Protein 1JUB (pdb70)

Nearest PDB structures (foldseek):
  1jub-assembly1_A  TM=1.003E+00  e=2.695E-69  Lactococcus lactis
  1jqx-assembly1_B  TM=1.003E+00  e=5.027E-67  Lactococcus lactis
  1jrc-assembly1_B  TM=1.003E+00  e=1.424E-65  Lactococcus lactis
  1jqv-assembly1_B  TM=9.893E-01  e=6.460E-66  Lactococcus lactis
  2bsl-assembly1_A  TM=1.003E+00  e=3.795E-64  Lactococcus lactis

Structure (mmCIF, N/CA/C/O backbone):
data_1JUB
#
_entry.id   1JUB
#
_cell.length_a   52.880
_cell.length_b   108.250
_cell.length_c   65.730
_cell.angle_alpha   90.00
_cell.angle_beta   103.74
_cell.angle_gamma   90.00
#
_symmetry.space_group_name_H-M   'P 1 21 1'
#
loop_
_entity.id
_entity.type
_entity.pdbx_description
1 polymer 'dihydroorotate dehydrogenase A'
2 non-polymer 'MAGNESIUM ION'
3 non-polymer 'FLAVIN MONONUCLEOTIDE'
4 non-polymer GLYCEROL
5 water water
#
loop_
_atom_site.group_PDB
_atom_site.id
_atom_site.type_symbol
_atom_site.label_atom_id
_atom_site.label_alt_id
_atom_site.label_comp_id
_atom_site.label_asym_id
_atom_site.label_entity_id
_atom_site.label_seq_id
_atom_site.pdbx_PDB_ins_code
_atom_site.Cartn_x
_atom_site.Cartn_y
_atom_site.Cartn_z
_atom_site.occupancy
_atom_site.B_iso_or_equiv
_atom_site.auth_seq_id
_atom_site.auth_comp_id
_atom_site.auth_asym_id
_atom_site.auth_atom_id
_atom_site.pdbx_PDB_model_num
ATOM 1 N N A MET A 1 1 ? -15.612 52.691 37.556 0.50 17.99 1 MET A N 1
ATOM 2 N N B MET A 1 1 ? -15.560 52.643 37.594 0.50 14.32 1 MET A N 1
ATOM 3 C CA A MET A 1 1 ? -15.304 51.237 37.665 0.50 17.46 1 MET A CA 1
ATOM 4 C CA B MET A 1 1 ? -15.326 51.172 37.650 0.50 13.87 1 MET A CA 1
ATOM 5 C C A MET A 1 1 ? -13.923 50.858 37.153 0.50 16.18 1 MET A C 1
ATOM 6 C C B MET A 1 1 ? -13.966 50.768 37.092 0.50 13.73 1 MET A C 1
ATOM 7 O O A MET A 1 1 ? -13.216 50.076 37.784 0.50 15.98 1 MET A O 1
ATOM 8 O O B MET A 1 1 ? -13.306 49.887 37.641 0.50 13.49 1 MET A O 1
ATOM 17 N N . LEU A 1 2 ? -13.552 51.409 36.004 1.00 14.44 2 LEU A N 1
ATOM 18 C CA . LEU A 1 2 ? -12.277 51.083 35.375 1.00 13.56 2 LEU A CA 1
ATOM 19 C C . LEU A 1 2 ? -11.079 51.949 35.734 1.00 13.18 2 LEU A C 1
ATOM 20 O O . LEU A 1 2 ? -10.007 51.796 35.141 1.00 12.90 2 LEU A O 1
ATOM 25 N N . ASN A 1 3 ? -11.247 52.847 36.701 1.00 12.99 3 ASN A N 1
ATOM 26 C CA . ASN A 1 3 ? -10.148 53.707 37.125 1.00 12.98 3 ASN A CA 1
ATOM 27 C C . ASN A 1 3 ? -8.902 52.858 37.368 1.00 12.68 3 ASN A C 1
ATOM 28 O O . ASN A 1 3 ? -8.953 51.835 38.054 1.00 12.62 3 ASN A O 1
ATOM 33 N N . THR A 1 4 ? -7.783 53.290 36.795 1.00 12.90 4 THR A N 1
ATOM 34 C CA . THR A 1 4 ? -6.535 52.548 36.892 1.00 13.30 4 THR A CA 1
ATOM 35 C C . THR A 1 4 ? -5.341 53.409 37.291 1.00 13.34 4 THR A C 1
ATOM 36 O O . THR A 1 4 ? -5.230 54.558 36.872 1.00 13.37 4 THR A O 1
ATOM 40 N N . THR A 1 5 ? -4.459 52.842 38.108 1.00 13.60 5 THR A N 1
ATOM 41 C CA . THR A 1 5 ? -3.240 53.527 38.518 1.00 13.99 5 THR A CA 1
ATOM 42 C C . THR A 1 5 ? -2.104 52.758 37.852 1.00 13.66 5 THR A C 1
ATOM 43 O O . THR A 1 5 ? -1.987 51.542 38.006 1.00 13.47 5 THR A O 1
ATOM 47 N N . PHE A 1 6 ? -1.279 53.473 37.099 1.00 13.18 6 PHE A N 1
ATOM 48 C CA . PHE A 1 6 ? -0.176 52.859 36.374 1.00 13.36 6 PHE A CA 1
ATOM 49 C C . PHE A 1 6 ? 0.964 53.864 36.267 1.00 13.70 6 PHE A C 1
ATOM 50 O O . PHE A 1 6 ? 0.740 55.033 35.958 1.00 13.53 6 PHE A O 1
ATOM 58 N N . ALA A 1 7 ? 2.185 53.402 36.517 1.00 14.61 7 ALA A N 1
ATOM 59 C CA . ALA A 1 7 ? 3.356 54.270 36.456 1.00 16.10 7 ALA A CA 1
ATOM 60 C C . ALA A 1 7 ? 3.158 55.489 37.352 1.00 17.33 7 ALA A C 1
ATOM 61 O O . ALA A 1 7 ? 3.559 56.598 37.004 1.00 18.03 7 ALA A O 1
ATOM 63 N N . ASN A 1 8 ? 2.530 55.271 38.504 1.00 18.27 8 ASN A N 1
ATOM 64 C CA . ASN A 1 8 ? 2.268 56.336 39.470 1.00 19.17 8 ASN A CA 1
ATOM 65 C C . ASN A 1 8 ? 1.337 57.412 38.925 1.00 19.25 8 ASN A C 1
ATOM 66 O O . ASN A 1 8 ? 1.288 58.525 39.453 1.00 19.98 8 ASN A O 1
ATOM 71 N N . ALA A 1 9 ? 0.598 57.081 37.870 1.00 18.56 9 ALA A N 1
ATOM 72 C CA . ALA A 1 9 ? -0.333 58.024 37.264 1.00 17.96 9 ALA A CA 1
ATOM 73 C C . ALA A 1 9 ? -1.752 57.467 37.284 1.00 17.56 9 ALA A C 1
ATOM 74 O O . ALA A 1 9 ? -1.954 56.256 37.390 1.00 17.91 9 ALA A O 1
ATOM 76 N N . LYS A 1 10 ? -2.732 58.359 37.183 1.00 17.10 10 LYS A N 1
ATOM 77 C CA . LYS A 1 10 ? -4.135 57.964 37.192 1.00 16.86 10 LYS A CA 1
ATOM 78 C C . LYS A 1 10 ? -4.741 58.018 35.795 1.00 15.96 10 LYS A C 1
ATOM 79 O O . LYS A 1 10 ? -4.560 58.991 35.061 1.00 16.46 10 LYS A O 1
ATOM 85 N N . PHE A 1 11 ? -5.461 56.959 35.438 1.00 14.54 11 PHE A N 1
ATOM 86 C CA . PHE A 1 11 ? -6.120 56.864 34.140 1.00 13.73 11 PHE A CA 1
ATOM 87 C C . PHE A 1 11 ? -7.585 56.506 34.372 1.00 13.04 11 PHE A C 1
ATOM 88 O O . PHE A 1 11 ? -7.909 55.770 35.302 1.00 12.99 11 PHE A O 1
ATOM 96 N N . ALA A 1 12 ? -8.465 57.032 33.528 1.00 13.03 12 ALA A N 1
ATOM 97 C CA . ALA A 1 12 ? -9.900 56.776 33.648 1.00 12.80 12 ALA A CA 1
ATOM 98 C C . ALA A 1 12 ? -10.253 55.311 33.405 1.00 12.71 12 ALA A C 1
ATOM 99 O O . ALA A 1 12 ? -11.203 54.784 33.981 1.00 12.95 12 ALA A O 1
ATOM 101 N N . ASN A 1 13 ? -9.490 54.667 32.531 1.00 11.83 13 ASN A N 1
ATOM 102 C CA . ASN A 1 13 ? -9.688 53.263 32.212 1.00 11.35 13 ASN A CA 1
ATOM 103 C C . ASN A 1 13 ? -8.350 52.759 31.677 1.00 11.00 13 ASN A C 1
ATOM 104 O O . ASN A 1 13 ? -7.472 53.553 31.350 1.00 11.10 13 ASN A O 1
ATOM 109 N N . PRO A 1 14 ? -8.170 51.434 31.585 1.00 10.68 14 PRO A N 1
ATOM 110 C CA . PRO A 1 14 ? -6.908 50.859 31.103 1.00 10.39 14 PRO A CA 1
ATOM 111 C C . PRO A 1 14 ? -6.652 50.803 29.605 1.00 10.04 14 PRO A C 1
ATOM 112 O O . PRO A 1 14 ? -5.538 50.478 29.184 1.00 9.73 14 PRO A O 1
ATOM 116 N N . PHE A 1 15 ? -7.659 51.131 28.805 1.00 9.78 15 PHE A N 1
ATOM 117 C CA . PHE A 1 15 ? -7.540 51.030 27.353 1.00 9.95 15 PHE A CA 1
ATOM 118 C C . PHE A 1 15 ? -6.733 52.094 26.632 1.00 9.90 15 PHE A C 1
ATOM 119 O O . PHE A 1 15 ? -6.846 53.289 26.915 1.00 10.38 15 PHE A O 1
ATOM 127 N N . MET A 1 16 ? -5.929 51.630 25.683 1.00 10.11 16 MET A N 1
ATOM 128 C CA . MET A 1 16 ? -5.086 52.489 24.863 1.00 10.10 16 MET A CA 1
ATOM 129 C C . MET A 1 16 ? -4.997 51.878 23.481 1.00 9.72 16 MET A C 1
ATOM 130 O O . MET A 1 16 ? -5.404 50.737 23.264 1.00 9.84 16 MET A O 1
ATOM 135 N N . ASN A 1 17 ? -4.450 52.638 22.544 1.00 9.93 17 ASN A N 1
ATOM 136 C CA . ASN A 1 17 ? -4.214 52.101 21.219 1.00 9.37 17 ASN A CA 1
ATOM 137 C C . ASN A 1 17 ? -2.875 51.381 21.376 1.00 9.56 17 ASN A C 1
ATOM 138 O O . ASN A 1 17 ? -2.118 51.641 22.320 1.00 9.70 17 ASN A O 1
ATOM 143 N N . ALA A 1 18 ? -2.593 50.464 20.465 1.00 9.54 18 ALA A N 1
ATOM 144 C CA . ALA A 1 18 ? -1.313 49.779 20.464 1.00 9.49 18 ALA A CA 1
ATOM 145 C C . ALA A 1 18 ? -0.466 50.648 19.535 1.00 9.59 18 ALA A C 1
ATOM 146 O O . ALA A 1 18 ? -0.978 51.177 18.542 1.00 9.65 18 ALA A O 1
ATOM 148 N N . SER A 1 19 ? 0.817 50.817 19.836 1.00 9.58 19 SER A N 1
ATOM 149 C CA . SER A 1 19 ? 1.649 51.635 18.967 1.00 10.30 19 SER A CA 1
ATOM 150 C C . SER A 1 19 ? 1.580 51.061 17.556 1.00 10.51 19 SER A C 1
ATOM 151 O O . SER A 1 19 ? 1.510 49.844 17.372 1.00 10.32 19 SER A O 1
ATOM 154 N N . GLY A 1 20 ? 1.581 51.947 16.566 1.00 10.57 20 GLY A N 1
ATOM 155 C CA . GLY A 1 20 ? 1.505 51.521 15.183 1.00 10.87 20 GLY A CA 1
ATOM 156 C C . GLY A 1 20 ? 0.107 51.673 14.616 1.00 10.90 20 GLY A C 1
ATOM 157 O O . GLY A 1 20 ? -0.065 51.780 13.402 1.00 11.64 20 GLY A O 1
ATOM 158 N N . VAL A 1 21 ? -0.893 51.702 15.489 1.00 10.40 21 VAL A N 1
ATOM 159 C CA . VAL A 1 21 ? -2.275 51.820 15.043 1.00 10.52 21 VAL A CA 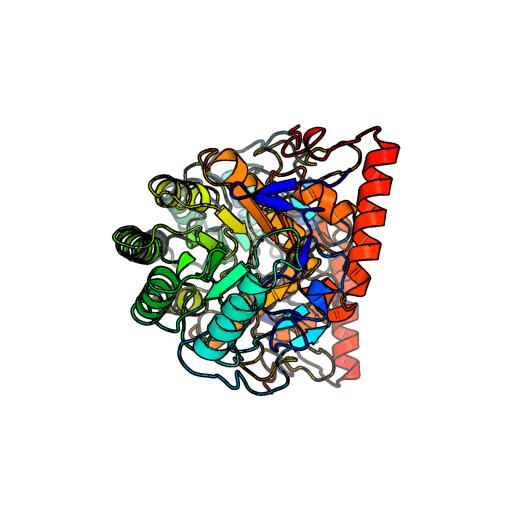1
ATOM 160 C C . VAL A 1 21 ? -2.935 53.135 15.466 1.00 10.51 21 VAL A C 1
ATOM 161 O O . VAL A 1 21 ? -2.966 53.482 16.651 1.00 10.69 21 VAL A O 1
ATOM 165 N N . HIS A 1 22 ? -3.443 53.865 14.472 1.00 11.00 22 HIS A N 1
ATOM 166 C CA . HIS A 1 22 ? -4.134 55.138 14.670 1.00 11.28 22 HIS A CA 1
ATOM 167 C C . HIS A 1 22 ? -3.329 56.158 15.469 1.00 11.11 22 HIS A C 1
ATOM 168 O O . HIS A 1 22 ? -3.880 56.857 16.320 1.00 11.13 22 HIS A O 1
ATOM 175 N N . CYS A 1 23 ? -2.040 56.268 15.177 1.00 11.06 23 CYS A N 1
ATOM 176 C CA . CYS A 1 23 ? -1.192 57.188 15.927 1.00 11.23 23 CYS A CA 1
ATOM 177 C C . CYS A 1 23 ? -0.022 57.732 15.118 1.00 11.81 23 CYS A C 1
ATOM 178 O O . CYS A 1 23 ? 1.006 58.115 15.679 1.00 11.73 23 CYS A O 1
ATOM 181 N N . MET A 1 24 ? -0.190 57.777 13.803 1.00 12.40 24 MET A N 1
ATOM 182 C CA . MET A 1 24 ? 0.849 58.249 12.901 1.00 13.09 24 MET A CA 1
ATOM 183 C C . MET A 1 24 ? 1.001 59.766 12.870 1.00 12.92 24 MET A C 1
ATOM 184 O O . MET A 1 24 ? 2.113 60.295 12.921 1.00 12.71 24 MET A O 1
ATOM 189 N N . THR A 1 25 ? -0.126 60.455 12.779 1.00 12.97 25 THR A N 1
ATOM 190 C CA . THR A 1 25 ? -0.135 61.908 12.691 1.00 13.61 25 THR A CA 1
ATOM 191 C C . THR A 1 25 ? -0.752 62.573 13.905 1.00 13.94 25 THR A C 1
ATOM 192 O O . THR A 1 25 ? -1.391 61.926 14.734 1.00 13.60 25 THR A O 1
ATOM 196 N N . ILE A 1 26 ? -0.564 63.885 13.990 1.00 14.22 26 ILE A N 1
ATOM 197 C CA . ILE A 1 26 ? -1.125 64.661 15.077 1.00 14.74 26 ILE A CA 1
ATOM 198 C C . ILE A 1 26 ? -2.643 64.492 15.044 1.00 14.86 26 ILE A C 1
ATOM 199 O O . ILE A 1 26 ? -3.288 64.406 16.082 1.00 15.13 26 ILE A O 1
ATOM 204 N N A GLU A 1 27 ? -3.203 64.427 13.841 0.20 14.99 27 GLU A N 1
ATOM 205 N N B GLU A 1 27 ? -3.211 64.437 13.838 0.80 15.63 27 GLU A N 1
ATOM 206 C CA A GLU A 1 27 ? -4.643 64.249 13.686 0.20 15.01 27 GLU A CA 1
ATOM 207 C CA B GLU A 1 27 ? -4.654 64.275 13.688 0.80 16.24 27 GLU A CA 1
ATOM 208 C C A GLU A 1 27 ? -5.091 62.944 14.322 0.20 14.91 27 GLU A C 1
ATOM 209 C C B GLU A 1 27 ? -5.116 62.939 14.273 0.80 15.54 27 GLU A C 1
ATOM 210 O O A GLU A 1 27 ? -6.114 62.891 15.009 0.20 14.93 27 GLU A O 1
ATOM 211 O O B GLU A 1 27 ? -6.168 62.868 14.906 0.80 15.42 27 GLU A O 1
ATOM 222 N N . ASP A 1 28 ? -4.333 61.887 14.054 1.00 14.89 28 ASP A N 1
ATOM 223 C CA . ASP A 1 28 ? -4.652 60.570 14.588 1.00 14.68 28 ASP A CA 1
ATOM 224 C C . ASP A 1 28 ? -4.634 60.643 16.105 1.00 14.12 28 ASP A C 1
ATOM 225 O O . ASP A 1 28 ? -5.555 60.175 16.775 1.00 13.47 28 ASP A O 1
ATOM 230 N N . LEU A 1 29 ? -3.564 61.224 16.637 1.00 13.91 29 LEU A N 1
ATOM 231 C CA . LEU A 1 29 ? -3.401 61.346 18.079 1.00 13.66 29 LEU A CA 1
ATOM 232 C C . LEU A 1 29 ? -4.518 62.161 18.712 1.00 13.74 29 LEU A C 1
ATOM 233 O O . LEU A 1 29 ? -5.008 61.827 19.791 1.00 13.57 29 LEU A O 1
ATOM 238 N N . GLU A 1 30 ? -4.935 63.228 18.039 1.00 13.99 30 GLU A N 1
ATOM 239 C CA . GLU A 1 30 ? -6.013 64.055 18.562 1.00 14.71 30 GLU A CA 1
ATOM 240 C C . GLU A 1 30 ? -7.320 63.275 18.588 1.00 14.40 30 GLU A C 1
ATOM 241 O O . GLU A 1 30 ? -8.156 63.477 19.466 1.00 14.70 30 GLU A O 1
ATOM 247 N N . GLU A 1 31 ? -7.494 62.371 17.629 1.00 14.44 31 GLU A N 1
ATOM 248 C CA . GLU A 1 31 ? -8.704 61.563 17.589 1.00 14.51 31 GLU A CA 1
ATOM 249 C C . GLU A 1 31 ? -8.685 60.579 18.754 1.00 13.93 31 GLU A C 1
ATOM 250 O O . GLU A 1 31 ? -9.723 60.280 19.334 1.00 14.51 31 GLU A O 1
ATOM 256 N N . LEU A 1 32 ? -7.501 60.082 19.106 1.00 13.22 32 LEU A N 1
ATOM 257 C CA . LEU A 1 32 ? -7.400 59.161 20.230 1.00 13.00 32 LEU A CA 1
ATOM 258 C C . LEU A 1 32 ? -7.662 59.935 21.518 1.00 12.97 32 LEU A C 1
ATOM 259 O O . LEU A 1 32 ? -8.293 59.424 22.441 1.00 12.28 32 LEU A O 1
ATOM 264 N N . LYS A 1 33 ? -7.187 61.176 21.576 1.00 13.58 33 LYS A N 1
ATOM 265 C CA . LYS A 1 33 ? -7.399 62.001 22.761 1.00 14.17 33 LYS A CA 1
ATOM 266 C C . LYS A 1 33 ? -8.889 62.269 22.944 1.00 14.09 33 LYS A C 1
ATOM 267 O O . LYS A 1 33 ? -9.398 62.269 24.064 1.00 14.52 33 LYS A O 1
ATOM 273 N N . ALA A 1 34 ? -9.587 62.493 21.834 1.00 14.23 34 ALA A N 1
ATOM 274 C CA . ALA A 1 34 ? -11.020 62.764 21.880 1.00 14.46 34 ALA A CA 1
ATOM 275 C C . ALA A 1 34 ? -11.854 61.522 22.182 1.00 14.70 34 ALA A C 1
ATOM 276 O O . ALA A 1 34 ? -12.995 61.634 22.629 1.00 15.53 34 ALA A O 1
ATOM 278 N N . SER A 1 35 ? -11.286 60.342 21.943 1.00 14.28 35 SER A N 1
ATOM 279 C CA . SER A 1 35 ? -11.993 59.085 22.188 1.00 13.87 35 SER A CA 1
ATOM 280 C C . SER A 1 35 ? -12.054 58.753 23.675 1.00 13.67 35 SER A C 1
ATOM 281 O O . SER A 1 35 ? -11.541 59.497 24.510 1.00 13.46 35 SER A O 1
ATOM 284 N N . GLN A 1 36 ? -12.676 57.622 23.996 1.00 13.69 36 GLN A N 1
ATOM 285 C CA . GLN A 1 36 ? -12.810 57.183 25.379 1.00 14.01 36 GLN A CA 1
ATOM 286 C C . GLN A 1 36 ? -11.575 56.449 25.895 1.00 13.54 36 GLN A C 1
ATOM 287 O O . GLN A 1 36 ? -11.553 55.999 27.035 1.00 13.84 36 GLN A O 1
ATOM 293 N N . ALA A 1 37 ? -10.556 56.320 25.055 1.00 12.94 37 ALA A N 1
ATOM 294 C CA . ALA A 1 37 ? -9.330 55.643 25.471 1.00 12.40 37 ALA A CA 1
ATOM 295 C C . ALA A 1 37 ? -8.789 56.272 26.754 1.00 12.14 37 ALA A C 1
ATOM 296 O O . ALA A 1 37 ? -8.766 57.494 26.893 1.00 12.06 37 ALA A O 1
ATOM 298 N N . GLY A 1 38 ? -8.361 55.431 27.691 1.00 11.60 38 GLY A N 1
ATOM 299 C CA . GLY A 1 38 ? -7.811 55.929 28.940 1.00 11.39 38 GLY A CA 1
ATOM 300 C C . GLY A 1 38 ? -6.474 56.616 28.727 1.00 11.59 38 GLY A C 1
ATOM 301 O O . GLY A 1 38 ? -6.098 57.518 29.475 1.00 11.51 38 GLY A O 1
ATOM 302 N N . ALA A 1 39 ? -5.747 56.180 27.704 1.00 11.28 39 ALA A N 1
ATOM 303 C CA . ALA A 1 39 ? -4.453 56.758 27.378 1.00 11.17 39 ALA A CA 1
ATOM 304 C C . ALA A 1 39 ? -4.113 56.387 25.945 1.00 11.10 39 ALA A C 1
ATOM 305 O O . ALA A 1 39 ? -4.787 55.558 25.332 1.00 11.16 39 ALA A O 1
ATOM 307 N N . TYR A 1 40 ? -3.077 57.007 25.398 1.00 10.93 40 TYR A N 1
ATOM 308 C CA . TYR A 1 40 ? -2.674 56.673 24.046 1.00 10.81 40 TYR A CA 1
ATOM 309 C C . TYR A 1 40 ? -1.170 56.773 23.889 1.00 10.87 40 TYR A C 1
ATOM 310 O O . TYR A 1 40 ? -0.480 57.397 24.698 1.00 10.75 40 TYR A O 1
ATOM 319 N N . ILE A 1 41 ? -0.671 56.143 22.835 1.00 10.58 41 ILE A N 1
ATOM 320 C CA . ILE A 1 41 ? 0.754 56.093 22.575 1.00 10.48 41 ILE A CA 1
ATOM 321 C C . ILE A 1 41 ? 1.054 56.466 21.126 1.00 11.11 41 ILE A C 1
ATOM 322 O O . ILE A 1 41 ? 0.278 56.167 20.216 1.00 10.60 41 ILE A O 1
ATOM 327 N N . THR A 1 42 ? 2.181 57.132 20.919 1.00 11.33 42 THR A N 1
ATOM 328 C CA . THR A 1 42 ? 2.575 57.547 19.580 1.00 12.03 42 THR A CA 1
ATOM 329 C C . THR A 1 42 ? 3.131 56.384 18.770 1.00 12.03 42 THR A C 1
ATOM 330 O O . THR A 1 42 ? 3.529 55.358 19.321 1.00 12.19 42 THR A O 1
ATOM 334 N N . LYS A 1 43 ? 3.144 56.552 17.452 1.00 12.17 43 LYS A N 1
ATOM 335 C CA . LYS A 1 43 ? 3.697 55.551 16.550 1.00 12.36 43 LYS A CA 1
ATOM 336 C C . LYS A 1 43 ? 5.191 55.459 16.854 1.00 12.22 43 LYS A C 1
ATOM 337 O O . LYS A 1 43 ? 5.835 56.480 17.084 1.00 12.64 43 LYS A O 1
ATOM 343 N N . SER A 1 44 ? 5.743 54.248 16.868 1.00 11.96 44 SER A N 1
ATOM 344 C CA . SER A 1 44 ? 7.172 54.084 17.129 1.00 12.21 44 SER A CA 1
ATOM 345 C C . SER A 1 44 ? 7.937 54.971 16.166 1.00 12.59 44 SER A C 1
ATOM 346 O O . SER A 1 44 ? 7.730 54.906 14.955 1.00 13.07 44 SER A O 1
ATOM 349 N N . SER A 1 45 ? 8.829 55.798 16.690 1.00 13.07 45 SER A N 1
ATOM 350 C CA . SER A 1 45 ? 9.570 56.671 15.805 1.00 13.85 45 SER A CA 1
ATOM 351 C C . SER A 1 45 ? 11.050 56.360 15.706 1.00 13.85 45 SER A C 1
ATOM 352 O O . SER A 1 45 ? 11.629 55.669 16.546 1.00 13.27 45 SER A O 1
ATOM 355 N N . THR A 1 46 ? 11.640 56.872 14.635 1.00 14.26 46 THR A N 1
ATOM 356 C CA . THR A 1 46 ? 13.054 56.724 14.355 1.00 15.12 46 THR A CA 1
ATOM 357 C C . THR A 1 46 ? 13.563 58.154 14.252 1.00 15.73 46 THR A C 1
ATOM 358 O O . THR A 1 46 ? 12.765 59.088 14.157 1.00 15.55 46 THR A O 1
ATOM 362 N N . LEU A 1 47 ? 14.877 58.340 14.288 1.00 16.75 47 LEU A N 1
ATOM 363 C CA . LEU A 1 47 ? 15.428 59.687 14.206 1.00 18.26 47 LEU A CA 1
ATOM 364 C C . LEU A 1 47 ? 14.959 60.418 12.959 1.00 18.93 47 LEU A C 1
ATOM 365 O O . LEU A 1 47 ? 14.612 61.595 13.014 1.00 20.10 47 LEU A O 1
ATOM 370 N N . GLU A 1 48 ? 14.950 59.720 11.834 1.00 20.12 48 GLU A N 1
ATOM 371 C CA . GLU A 1 48 ? 14.513 60.314 10.581 1.00 20.70 48 GLU A CA 1
ATOM 372 C C . GLU A 1 48 ? 13.130 59.819 10.198 1.00 20.50 48 GLU A C 1
ATOM 373 O O . GLU A 1 48 ? 12.714 58.736 10.603 1.00 20.76 48 GLU A O 1
ATOM 379 N N . LYS A 1 49 ? 12.423 60.619 9.409 1.00 19.67 49 LYS A N 1
ATOM 380 C CA . LYS A 1 49 ? 11.102 60.239 8.934 1.00 19.19 49 LYS A CA 1
ATOM 381 C C . LYS A 1 49 ? 11.302 59.028 8.026 1.00 18.39 49 LYS A C 1
ATOM 382 O O . LYS A 1 49 ? 12.324 58.920 7.346 1.00 18.49 49 LYS A O 1
ATOM 388 N N . ARG A 1 50 ? 10.334 58.119 8.024 1.00 17.39 50 ARG A N 1
ATOM 389 C CA . ARG A 1 50 ? 10.407 56.919 7.195 1.00 17.12 50 ARG A CA 1
ATOM 390 C C . ARG A 1 50 ? 9.117 56.716 6.423 1.00 16.66 50 ARG A C 1
ATOM 391 O O . ARG A 1 50 ? 8.027 56.882 6.965 1.00 16.31 50 ARG A O 1
ATOM 399 N N . GLU A 1 51 ? 9.248 56.341 5.154 1.00 16.91 51 GLU A N 1
ATOM 400 C CA . GLU A 1 51 ? 8.085 56.090 4.314 1.00 17.01 51 GLU A CA 1
ATOM 401 C C . GLU A 1 51 ? 7.542 54.687 4.592 1.00 16.78 51 GLU A C 1
ATOM 402 O O . GLU A 1 51 ? 6.360 54.420 4.396 1.00 16.94 51 GLU A O 1
ATOM 408 N N . GLY A 1 52 ? 8.413 53.800 5.060 1.00 16.60 52 GLY A N 1
ATOM 409 C CA . GLY A 1 52 ? 7.984 52.442 5.349 1.00 16.58 52 GLY A CA 1
ATOM 410 C C . GLY A 1 52 ? 8.141 51.536 4.144 1.00 16.86 52 GLY A C 1
ATOM 411 O O . GLY A 1 52 ? 8.757 51.917 3.146 1.00 16.99 52 GLY A O 1
ATOM 412 N N . ASN A 1 53 ? 7.580 50.335 4.234 1.00 16.75 53 ASN A N 1
ATOM 413 C CA . ASN A 1 53 ? 7.675 49.367 3.149 1.00 17.25 53 ASN A CA 1
ATOM 414 C C . ASN A 1 53 ? 6.655 49.602 2.038 1.00 17.15 53 ASN A C 1
ATOM 415 O O . ASN A 1 53 ? 5.695 50.354 2.202 1.00 16.91 53 ASN A O 1
ATOM 420 N N . PRO A 1 54 ? 6.863 48.958 0.880 1.00 17.71 54 PRO A N 1
ATOM 421 C CA . PRO A 1 54 ? 5.961 49.087 -0.268 1.00 17.52 54 PRO A CA 1
ATOM 422 C C . PRO A 1 54 ? 4.592 48.481 0.037 1.00 17.30 54 PRO A C 1
ATOM 423 O O . PRO A 1 54 ? 4.479 47.583 0.874 1.00 16.66 54 PRO A O 1
ATOM 427 N N . LEU A 1 55 ? 3.560 48.976 -0.641 1.00 17.28 55 LEU A N 1
ATOM 428 C CA . LEU A 1 55 ? 2.202 48.474 -0.458 1.00 17.28 55 LEU A CA 1
ATOM 429 C C . LEU A 1 55 ? 1.883 47.387 -1.483 1.00 16.82 55 LEU A C 1
ATOM 430 O O . LEU A 1 55 ? 2.465 47.358 -2.570 1.00 17.18 55 LEU A O 1
ATOM 435 N N . PRO A 1 56 ? 0.954 46.475 -1.149 1.00 15.62 56 PRO A N 1
ATOM 436 C CA . PRO A 1 56 ? 0.207 46.409 0.114 1.00 15.06 56 PRO A CA 1
ATOM 437 C C . PRO A 1 56 ? 1.074 45.918 1.271 1.00 14.27 56 PRO A C 1
ATOM 438 O O . PRO A 1 56 ? 1.900 45.022 1.098 1.00 13.95 56 PRO A O 1
ATOM 442 N N . ARG A 1 57 ? 0.888 46.509 2.447 1.00 13.67 57 ARG A N 1
ATOM 443 C CA . ARG A 1 57 ? 1.680 46.129 3.608 1.00 13.31 57 ARG A CA 1
ATOM 444 C C . ARG A 1 57 ? 0.852 45.821 4.850 1.00 13.09 57 ARG A C 1
ATOM 445 O O . ARG A 1 57 ? 1.402 45.524 5.910 1.00 13.32 57 ARG A O 1
ATOM 453 N N . TYR A 1 58 ? -0.465 45.906 4.716 1.00 12.51 58 TYR A N 1
ATOM 454 C CA . TYR A 1 58 ? -1.378 45.581 5.805 1.00 12.56 58 TYR A CA 1
ATOM 455 C C . TYR A 1 58 ? -2.628 44.975 5.201 1.00 12.85 58 TYR A C 1
ATOM 456 O O . TYR A 1 58 ? -3.184 45.510 4.241 1.00 13.68 58 TYR A O 1
ATOM 465 N N . VAL A 1 59 ? -3.069 43.856 5.762 1.00 12.46 59 VAL A N 1
ATOM 466 C CA . VAL A 1 59 ? -4.267 43.198 5.274 1.00 12.68 59 VAL A CA 1
ATOM 467 C C . VAL A 1 59 ? -5.125 42.676 6.423 1.00 12.74 59 VAL A C 1
ATOM 468 O O . VAL A 1 59 ? -4.621 42.032 7.352 1.00 12.73 59 VAL A O 1
ATOM 472 N N . ASP A 1 60 ? -6.419 42.977 6.363 1.00 13.41 60 ASP A N 1
ATOM 473 C CA . ASP A 1 60 ? -7.371 42.508 7.363 1.00 13.92 60 ASP A CA 1
ATOM 474 C C . ASP A 1 60 ? -7.660 41.041 7.074 1.00 13.64 60 ASP A C 1
ATOM 475 O O . ASP A 1 60 ? -7.899 40.662 5.924 1.00 14.23 60 ASP A O 1
ATOM 480 N N . LEU A 1 61 ? -7.636 40.220 8.119 1.00 12.94 61 LEU A N 1
ATOM 481 C CA . LEU A 1 61 ? -7.900 38.795 7.983 1.00 12.48 61 LEU A CA 1
ATOM 482 C C . LEU A 1 61 ? -9.095 38.423 8.854 1.00 12.57 61 LEU A C 1
ATOM 483 O O . LEU A 1 61 ? -9.407 39.119 9.820 1.00 12.49 61 LEU A O 1
ATOM 488 N N . GLU A 1 62 ? -9.769 37.329 8.519 1.00 12.94 62 GLU A N 1
ATOM 489 C CA . GLU A 1 62 ? -10.918 36.899 9.303 1.00 13.41 62 GLU A CA 1
ATOM 490 C C . GLU A 1 62 ? -10.557 36.741 10.779 1.00 12.79 62 GLU A C 1
ATOM 491 O O . GLU A 1 62 ? -11.326 37.133 11.656 1.00 13.33 62 GLU A O 1
ATOM 497 N N . LEU A 1 63 ? -9.382 36.177 11.047 1.00 12.26 63 LEU A N 1
ATOM 498 C CA . LEU A 1 63 ? -8.944 35.946 12.420 1.00 11.90 63 LEU A CA 1
ATOM 499 C C . LEU A 1 63 ? -7.930 36.952 12.948 1.00 11.68 63 LEU A C 1
ATOM 500 O O . LEU A 1 63 ? -7.282 36.710 13.967 1.00 11.03 63 LEU A O 1
ATOM 505 N N . GLY A 1 64 ? -7.787 38.081 12.262 1.00 11.38 64 GLY A N 1
ATOM 506 C CA . GLY A 1 64 ? -6.854 39.091 12.727 1.00 11.20 64 GLY A CA 1
ATOM 507 C C . GLY A 1 64 ? -6.303 39.975 11.631 1.00 11.04 64 GLY A C 1
ATOM 508 O O . GLY A 1 64 ? -7.053 40.599 10.876 1.00 11.53 64 GLY A O 1
ATOM 509 N N . SER A 1 65 ? -4.982 40.035 11.547 1.00 10.55 65 SER A N 1
ATOM 510 C CA . SER A 1 65 ? -4.327 40.851 10.538 1.00 10.42 65 SER A CA 1
ATOM 511 C C . SER A 1 65 ? -2.887 40.416 10.322 1.00 10.04 65 SER A C 1
ATOM 512 O O . SER A 1 65 ? -2.301 39.702 11.141 1.00 10.13 65 SER A O 1
ATOM 515 N N . ILE A 1 66 ? -2.329 40.842 9.199 1.00 10.28 66 ILE A N 1
ATOM 516 C CA . ILE A 1 66 ? -0.940 40.572 8.884 1.00 10.52 66 ILE A CA 1
ATOM 517 C C . ILE A 1 66 ? -0.398 41.889 8.352 1.00 10.82 66 ILE A C 1
ATOM 518 O O . ILE A 1 66 ? -1.092 42.606 7.627 1.00 11.46 66 ILE A O 1
ATOM 523 N N . ASN A 1 67 ? 0.829 42.228 8.727 1.00 10.95 67 ASN A N 1
ATOM 524 C CA . ASN A 1 67 ? 1.400 43.479 8.261 1.00 11.37 67 ASN A CA 1
ATOM 525 C C . ASN A 1 67 ? 2.912 43.470 8.254 1.00 11.71 67 ASN A C 1
ATOM 526 O O . ASN A 1 67 ? 3.552 42.706 8.971 1.00 12.26 67 ASN A O 1
ATOM 531 N N . SER A 1 68 ? 3.473 44.332 7.418 1.00 12.64 68 SER A N 1
ATOM 532 C CA . SER A 1 68 ? 4.910 44.528 7.348 1.00 12.91 68 SER A CA 1
ATOM 533 C C . SER A 1 68 ? 5.029 46.003 6.989 1.00 13.16 68 SER A C 1
ATOM 534 O O . SER A 1 68 ? 5.500 46.359 5.909 1.00 13.19 68 SER A O 1
ATOM 537 N N . MET A 1 69 ? 4.576 46.855 7.906 1.00 13.51 69 MET A N 1
ATOM 538 C CA . MET A 1 69 ? 4.584 48.297 7.689 1.00 13.68 69 MET A CA 1
ATOM 539 C C . MET A 1 69 ? 5.954 48.876 7.369 1.00 13.94 69 MET A C 1
ATOM 540 O O . MET A 1 69 ? 6.070 49.746 6.509 1.00 13.99 69 MET A O 1
ATOM 545 N N . GLY A 1 70 ? 6.989 48.408 8.058 1.00 14.21 70 GLY A N 1
ATOM 546 C CA . GLY A 1 70 ? 8.325 48.922 7.803 1.00 14.70 70 GLY A CA 1
ATOM 547 C C . GLY A 1 70 ? 8.641 50.181 8.592 1.00 15.11 70 GLY A C 1
ATOM 548 O O . GLY A 1 70 ? 9.455 51.009 8.171 1.00 15.35 70 GLY A O 1
ATOM 549 N N A LEU A 1 71 ? 7.995 50.332 9.742 0.50 14.92 71 LEU A N 1
ATOM 550 N N B LEU A 1 71 ? 7.971 50.327 9.727 0.50 15.13 71 LEU A N 1
ATOM 551 C CA A LEU A 1 71 ? 8.203 51.493 10.605 0.50 14.91 71 LEU A CA 1
ATOM 552 C CA B LEU A 1 71 ? 8.176 51.462 10.611 0.50 15.28 71 LEU A CA 1
ATOM 553 C C A LEU A 1 71 ? 7.989 52.854 9.950 0.50 14.91 71 LEU A C 1
ATOM 554 C C B LEU A 1 71 ? 7.985 52.836 9.961 0.50 15.13 71 LEU A C 1
ATOM 555 O O A LEU A 1 71 ? 8.843 53.740 10.051 0.50 15.31 71 LEU A O 1
ATOM 556 O O B LEU A 1 71 ? 8.851 53.709 10.070 0.50 15.52 71 LEU A O 1
ATOM 565 N N . PRO A 1 72 ? 6.854 53.045 9.264 1.00 14.71 72 PRO A N 1
ATOM 566 C CA . PRO A 1 72 ? 6.628 54.349 8.638 1.00 14.54 72 PRO A CA 1
ATOM 567 C C . PRO A 1 72 ? 6.297 55.301 9.793 1.00 14.31 72 PRO A C 1
ATOM 568 O O . PRO A 1 72 ? 5.486 54.970 10.661 1.00 14.94 72 PRO A O 1
ATOM 572 N N . ASN A 1 73 ? 6.943 56.460 9.829 1.00 13.65 73 ASN A N 1
ATOM 573 C CA . ASN A 1 73 ? 6.676 57.421 10.892 1.00 13.11 73 ASN A CA 1
ATOM 574 C C . ASN A 1 73 ? 7.197 58.786 10.481 1.00 13.28 73 ASN A C 1
ATOM 575 O O . ASN A 1 73 ? 8.054 58.890 9.604 1.00 13.40 73 ASN A O 1
ATOM 580 N N . LEU A 1 74 ? 6.684 59.830 11.120 1.00 13.35 74 LEU A N 1
ATOM 581 C CA . LEU A 1 74 ? 7.078 61.187 10.767 1.00 13.65 74 LEU A CA 1
ATOM 582 C C . LEU A 1 74 ? 8.353 61.708 11.421 1.00 13.97 74 LEU A C 1
ATOM 583 O O . LEU A 1 74 ? 8.686 62.887 11.285 1.00 14.27 74 LEU A O 1
ATOM 588 N N . GLY A 1 75 ? 9.072 60.830 12.115 1.00 13.85 75 GLY A N 1
ATOM 589 C CA . GLY A 1 75 ? 10.320 61.231 12.740 1.00 13.47 75 GLY A CA 1
ATOM 590 C C . GLY A 1 75 ? 10.213 61.633 14.195 1.00 13.32 75 GLY A C 1
ATOM 591 O O . GLY A 1 75 ? 9.215 62.207 14.628 1.00 13.01 75 GLY A O 1
ATOM 592 N N . PHE A 1 76 ? 11.269 61.335 14.945 1.00 13.77 76 PHE A N 1
ATOM 593 C CA . PHE A 1 76 ? 11.338 61.638 16.369 1.00 14.11 76 PHE A CA 1
ATOM 594 C C . PHE A 1 76 ? 10.940 63.068 16.734 1.00 14.34 76 PHE A C 1
ATOM 595 O O . PHE A 1 76 ? 10.089 63.275 17.598 1.00 14.56 76 PHE A O 1
ATOM 603 N N . ASP A 1 77 ? 11.555 64.054 16.081 1.00 15.05 77 ASP A N 1
ATOM 604 C CA . ASP A 1 77 ? 11.265 65.455 16.378 1.00 15.41 77 ASP A CA 1
ATOM 605 C C . ASP A 1 77 ? 9.791 65.827 16.250 1.00 14.79 77 ASP A C 1
ATOM 606 O O . ASP A 1 77 ? 9.278 66.639 17.017 1.00 15.07 77 ASP A O 1
ATOM 611 N N . TYR A 1 78 ? 9.114 65.238 15.272 1.00 13.97 78 TYR A N 1
ATOM 612 C CA . TYR A 1 78 ? 7.700 65.508 15.057 1.00 13.61 78 TYR A CA 1
ATOM 613 C C . TYR A 1 78 ? 6.891 65.092 16.286 1.00 13.44 78 TYR A C 1
ATOM 614 O O . TYR A 1 78 ? 6.103 65.870 16.820 1.00 13.99 78 TYR A O 1
ATOM 623 N N . TYR A 1 79 ? 7.095 63.860 16.741 1.00 13.44 79 TYR A N 1
ATOM 624 C CA . TYR A 1 79 ? 6.363 63.366 17.900 1.00 13.25 79 TYR A CA 1
ATOM 625 C C . TYR A 1 79 ? 6.763 64.068 19.195 1.00 13.93 79 TYR A C 1
ATOM 626 O O . TYR A 1 79 ? 5.906 64.357 20.027 1.00 14.09 79 TYR A O 1
ATOM 635 N N . LEU A 1 80 ? 8.053 64.351 19.365 1.00 15.06 80 LEU A N 1
ATOM 636 C CA . LEU A 1 80 ? 8.499 65.029 20.576 1.00 16.45 80 LEU A CA 1
ATOM 637 C C . LEU A 1 80 ? 7.851 66.408 20.661 1.00 17.55 80 LEU A C 1
ATOM 638 O O . LEU A 1 80 ? 7.382 66.808 21.720 1.00 17.64 80 LEU A O 1
ATOM 643 N N . ASP A 1 81 ? 7.800 67.130 19.547 1.00 18.86 81 ASP A N 1
ATOM 644 C CA . ASP A 1 81 ? 7.190 68.451 19.567 1.00 20.30 81 ASP A CA 1
ATOM 645 C C . ASP A 1 81 ? 5.713 68.378 19.914 1.00 21.06 81 ASP A C 1
ATOM 646 O O . ASP A 1 81 ? 5.204 69.227 20.643 1.00 21.86 81 ASP A O 1
ATOM 651 N N . TYR A 1 82 ? 5.016 67.377 19.388 1.00 21.44 82 TYR A N 1
ATOM 652 C CA . TYR A 1 82 ? 3.592 67.225 19.678 1.00 21.82 82 TYR A CA 1
ATOM 653 C C . TYR A 1 82 ? 3.355 67.005 21.167 1.00 21.81 82 TYR A C 1
ATOM 654 O O . TYR A 1 82 ? 2.591 67.735 21.794 1.00 22.36 82 TYR A O 1
ATOM 663 N N . VAL A 1 83 ? 4.012 65.996 21.732 1.00 21.28 83 VAL A N 1
ATOM 664 C CA . VAL A 1 83 ? 3.831 65.689 23.144 1.00 21.06 83 VAL A CA 1
ATOM 665 C C . VAL A 1 83 ? 4.254 66.825 24.069 1.00 21.41 83 VAL A C 1
ATOM 666 O O . VAL A 1 83 ? 3.626 67.036 25.105 1.00 21.34 83 VAL A O 1
ATOM 670 N N . LEU A 1 84 ? 5.301 67.557 23.699 1.00 21.87 84 LEU A N 1
ATOM 671 C CA . LEU A 1 84 ? 5.767 68.669 24.525 1.00 23.16 84 LEU A CA 1
ATOM 672 C C . LEU A 1 84 ? 4.763 69.814 24.530 1.00 24.28 84 LEU A C 1
ATOM 673 O O . LEU A 1 84 ? 4.583 70.483 25.549 1.00 24.71 84 LEU A O 1
ATOM 678 N N . LYS A 1 85 ? 4.104 70.036 23.396 1.00 25.31 85 LYS A N 1
ATOM 679 C CA . LYS A 1 85 ? 3.110 71.100 23.290 1.00 26.52 85 LYS A CA 1
ATOM 680 C C . LYS A 1 85 ? 1.816 70.735 24.013 1.00 27.15 85 LYS A C 1
ATOM 681 O O . LYS A 1 85 ? 1.230 71.570 24.699 1.00 27.30 85 LYS A O 1
ATOM 687 N N . ASN A 1 86 ? 1.363 69.494 23.861 1.00 27.86 86 ASN A N 1
ATOM 688 C CA . ASN A 1 86 ? 0.133 69.057 24.518 1.00 28.57 86 ASN A CA 1
ATOM 689 C C . ASN A 1 86 ? 0.315 68.968 26.023 1.00 28.84 86 ASN A C 1
ATOM 690 O O . ASN A 1 86 ? -0.630 69.157 26.789 1.00 29.21 86 ASN A O 1
ATOM 695 N N . GLN A 1 87 ? 1.540 68.681 26.441 1.00 28.78 87 GLN A N 1
ATOM 696 C CA . GLN A 1 87 ? 1.860 68.576 27.854 1.00 28.73 87 GLN A CA 1
ATOM 697 C C . GLN A 1 87 ? 1.541 69.890 28.570 1.00 29.12 87 GLN A C 1
ATOM 698 O O . GLN A 1 87 ? 0.965 69.891 29.655 1.00 28.61 87 GLN A O 1
ATOM 704 N N . LYS A 1 88 ? 1.909 71.005 27.945 1.00 29.69 88 LYS A N 1
ATOM 705 C CA . LYS A 1 88 ? 1.680 72.331 28.519 1.00 30.34 88 LYS A CA 1
ATOM 706 C C . LYS A 1 88 ? 0.206 72.707 28.624 1.00 30.59 88 LYS A C 1
ATOM 707 O O . LYS A 1 88 ? -0.177 73.509 29.477 1.00 30.78 88 LYS A O 1
ATOM 713 N N . GLU A 1 89 ? -0.612 72.146 27.741 1.00 30.75 89 GLU A N 1
ATOM 714 C CA . GLU A 1 89 ? -2.037 72.443 27.731 1.00 30.98 89 GLU A CA 1
ATOM 715 C C . GLU A 1 89 ? -2.794 71.883 28.932 1.00 31.01 89 GLU A C 1
ATOM 716 O O . GLU A 1 89 ? -3.851 72.399 29.295 1.00 31.04 89 GLU A O 1
ATOM 722 N N . ASN A 1 90 ? -2.250 70.838 29.551 1.00 30.99 90 ASN A N 1
ATOM 723 C CA . ASN A 1 90 ? -2.895 70.207 30.701 1.00 30.95 90 ASN A CA 1
ATOM 724 C C . ASN A 1 90 ? -4.361 69.929 30.386 1.00 30.71 90 ASN A C 1
ATOM 725 O O . ASN A 1 90 ? -5.230 70.071 31.246 1.00 30.51 90 ASN A O 1
ATOM 730 N N . ALA A 1 91 ? -4.626 69.534 29.145 1.00 30.36 91 ALA A N 1
ATOM 731 C CA . ALA A 1 91 ? -5.983 69.241 28.709 1.00 29.89 91 ALA A CA 1
ATOM 732 C C . ALA A 1 91 ? -6.194 67.744 28.585 1.00 29.42 91 ALA A C 1
ATOM 733 O O . ALA A 1 91 ? -6.989 67.279 27.763 1.00 29.43 91 ALA A O 1
ATOM 735 N N . GLN A 1 92 ? -5.494 66.984 29.417 1.00 28.91 92 GLN A N 1
ATOM 736 C CA . GLN A 1 92 ? -5.618 65.535 29.352 1.00 28.35 92 GLN A CA 1
ATOM 737 C C . GLN A 1 92 ? -5.321 64.802 30.668 1.00 27.92 92 GLN A C 1
ATOM 738 O O . GLN A 1 92 ? -4.345 65.101 31.348 1.00 28.27 92 GLN A O 1
ATOM 744 N N . GLU A 1 93 ? -6.179 63.833 30.991 1.00 27.25 93 GLU A N 1
ATOM 745 C CA . GLU A 1 93 ? -6.076 63.063 32.218 1.00 26.29 93 GLU A CA 1
ATOM 746 C C . GLU A 1 93 ? -5.184 61.867 31.989 1.00 25.30 93 GLU A C 1
ATOM 747 O O . GLU A 1 93 ? -5.586 60.893 31.352 1.00 25.59 93 GLU A O 1
ATOM 753 N N . GLY A 1 94 ? -3.953 61.940 32.483 1.00 23.82 94 GLY A N 1
ATOM 754 C CA . GLY A 1 94 ? -3.029 60.834 32.284 1.00 21.48 94 GLY A CA 1
ATOM 755 C C . GLY A 1 94 ? -1.991 61.214 31.251 1.00 19.91 94 GLY A C 1
ATOM 756 O O . GLY A 1 94 ? -2.326 61.797 30.227 1.00 19.70 94 GLY A O 1
ATOM 757 N N . PRO A 1 95 ? -0.716 60.888 31.490 1.00 18.43 95 PRO A N 1
ATOM 758 C CA . PRO A 1 95 ? 0.377 61.207 30.569 1.00 17.51 95 PRO A CA 1
ATOM 759 C C . PRO A 1 95 ? 0.288 60.471 29.235 1.00 16.58 95 PRO A C 1
ATOM 760 O O . PRO A 1 95 ? -0.318 59.404 29.132 1.00 16.15 95 PRO A O 1
ATOM 764 N N . ILE A 1 96 ? 0.883 61.068 28.212 1.00 15.41 96 ILE A N 1
ATOM 765 C CA . ILE A 1 96 ? 0.917 60.471 26.886 1.00 14.77 96 ILE A CA 1
ATOM 766 C C . ILE A 1 96 ? 2.102 59.506 26.875 1.00 13.92 96 ILE A C 1
ATOM 767 O O . ILE A 1 96 ? 3.077 59.703 27.605 1.00 13.55 96 ILE A O 1
ATOM 772 N N . PHE A 1 97 ? 2.004 58.451 26.070 1.00 12.39 97 PHE A N 1
ATOM 773 C CA . PHE A 1 97 ? 3.081 57.474 25.947 1.00 11.84 97 PHE A CA 1
ATOM 774 C C . PHE A 1 97 ? 3.803 57.766 24.637 1.00 11.41 97 PHE A C 1
ATOM 775 O O . PHE A 1 97 ? 3.168 58.068 23.622 1.00 11.62 97 PHE A O 1
ATOM 783 N N . PHE A 1 98 ? 5.125 57.652 24.664 1.00 11.22 98 PHE A N 1
ATOM 784 C CA . PHE A 1 98 ? 5.965 57.943 23.511 1.00 11.30 98 PHE A CA 1
ATOM 785 C C . PHE A 1 98 ? 6.786 56.715 23.130 1.00 10.80 98 PHE A C 1
ATOM 786 O O . PHE A 1 98 ? 7.668 56.294 23.876 1.00 10.91 98 PHE A O 1
ATOM 794 N N . SER A 1 99 ? 6.502 56.141 21.964 1.00 10.87 99 SER A N 1
ATOM 795 C CA . SER A 1 99 ? 7.227 54.956 21.527 1.00 10.85 99 SER A CA 1
ATOM 796 C C . SER A 1 99 ? 8.411 55.258 20.623 1.00 11.33 99 SER A C 1
ATOM 797 O O . SER A 1 99 ? 8.324 56.099 19.724 1.00 11.54 99 SER A O 1
ATOM 800 N N . ILE A 1 100 ? 9.522 54.575 20.866 1.00 11.56 100 ILE A N 1
ATOM 801 C CA . ILE A 1 100 ? 10.701 54.742 20.029 1.00 12.76 100 ILE A CA 1
ATOM 802 C C . ILE A 1 100 ? 11.179 53.375 19.562 1.00 12.85 100 ILE A C 1
ATOM 803 O O . ILE A 1 100 ? 11.148 52.399 20.315 1.00 12.34 100 ILE A O 1
ATOM 808 N N . ALA A 1 101 ? 11.601 53.305 18.305 1.00 13.03 101 ALA A N 1
ATOM 809 C CA . ALA A 1 101 ? 12.095 52.060 17.734 1.00 14.08 101 ALA A CA 1
ATOM 810 C C . ALA A 1 101 ? 13.274 52.349 16.817 1.00 15.28 101 ALA A C 1
ATOM 811 O O . ALA A 1 101 ? 13.179 52.202 15.599 1.00 15.78 101 ALA A O 1
ATOM 813 N N . GLY A 1 102 ? 14.387 52.767 17.408 1.00 16.43 102 GLY A N 1
ATOM 814 C CA . GLY A 1 102 ? 15.568 53.070 16.614 1.00 18.14 102 GLY A CA 1
ATOM 815 C C . GLY A 1 102 ? 16.031 51.845 15.849 1.00 19.61 102 GLY A C 1
ATOM 816 O O . GLY A 1 102 ? 15.768 50.724 16.270 1.00 19.67 102 GLY A O 1
ATOM 817 N N . MET A 1 103 ? 16.725 52.016 14.733 1.00 21.15 103 MET A N 1
ATOM 818 C CA . MET A 1 103 ? 17.160 50.832 13.996 1.00 22.73 103 MET A CA 1
ATOM 819 C C . MET A 1 103 ? 18.540 50.365 14.405 1.00 22.90 103 MET A C 1
ATOM 820 O O . MET A 1 103 ? 19.107 49.420 13.845 1.00 23.63 103 MET A O 1
ATOM 825 N N . SER A 1 104 ? 19.079 51.049 15.395 1.00 22.93 104 SER A N 1
ATOM 826 C CA . SER A 1 104 ? 20.371 50.691 15.917 1.00 22.64 104 SER A CA 1
ATOM 827 C C . SER A 1 104 ? 20.381 51.099 17.352 1.00 22.47 104 SER A C 1
ATOM 828 O O . SER A 1 104 ? 19.623 51.983 17.748 1.00 22.32 104 SER A O 1
ATOM 831 N N . ALA A 1 105 ? 21.242 50.470 18.144 1.00 22.24 105 ALA A N 1
ATOM 832 C CA . ALA A 1 105 ? 21.297 50.806 19.563 1.00 22.03 105 ALA A CA 1
ATOM 833 C C . ALA A 1 105 ? 21.623 52.277 19.696 1.00 21.83 105 ALA A C 1
ATOM 834 O O . ALA A 1 105 ? 20.989 53.035 20.440 1.00 22.03 105 ALA A O 1
ATOM 836 N N . ALA A 1 106 ? 22.633 52.671 18.946 1.00 21.18 106 ALA A N 1
ATOM 837 C CA . ALA A 1 106 ? 23.040 54.053 18.940 1.00 20.62 106 ALA A CA 1
ATOM 838 C C . ALA A 1 106 ? 21.855 55.003 18.698 1.00 19.80 106 ALA A C 1
ATOM 839 O O . ALA A 1 106 ? 21.823 56.082 19.281 1.00 20.13 106 ALA A O 1
ATOM 841 N N . GLU A 1 107 ? 20.928 54.631 17.812 1.00 19.29 107 GLU A N 1
ATOM 842 C CA . GLU A 1 107 ? 19.772 55.459 17.511 1.00 18.49 107 GLU A CA 1
ATOM 843 C C . GLU A 1 107 ? 18.840 55.514 18.716 1.00 17.74 107 GLU A C 1
ATOM 844 O O . GLU A 1 107 ? 18.355 56.582 19.071 1.00 17.44 107 GLU A O 1
ATOM 850 N N . ASN A 1 108 ? 18.619 54.379 19.375 1.00 16.74 108 ASN A N 1
ATOM 851 C CA . ASN A 1 108 ? 17.748 54.355 20.549 1.00 16.08 108 ASN A CA 1
ATOM 852 C C . ASN A 1 108 ? 18.328 55.179 21.687 1.00 15.83 108 ASN A C 1
ATOM 853 O O . ASN A 1 108 ? 17.610 55.914 22.365 1.00 15.39 108 ASN A O 1
ATOM 858 N N . ILE A 1 109 ? 19.634 55.065 21.887 1.00 16.09 109 ILE A N 1
ATOM 859 C CA . ILE A 1 109 ? 20.294 55.818 22.937 1.00 16.28 109 ILE A CA 1
ATOM 860 C C . ILE A 1 109 ? 20.172 57.312 22.648 1.00 16.04 109 ILE A C 1
ATOM 861 O O . ILE A 1 109 ? 19.926 58.106 23.553 1.00 16.00 109 ILE A O 1
ATOM 866 N N . ALA A 1 110 ? 20.334 57.690 21.383 1.00 15.90 110 ALA A N 1
ATOM 867 C CA . ALA A 1 110 ? 20.236 59.092 20.995 1.00 15.56 110 ALA A CA 1
ATOM 868 C C . ALA A 1 110 ? 18.845 59.648 21.287 1.00 14.98 110 ALA A C 1
ATOM 869 O O . ALA A 1 110 ? 18.710 60.749 21.822 1.00 15.36 110 ALA A O 1
ATOM 871 N N . MET A 1 111 ? 17.809 58.889 20.939 1.00 14.73 111 MET A N 1
ATOM 872 C CA . MET A 1 111 ? 16.446 59.343 21.188 1.00 14.12 111 MET A CA 1
ATOM 873 C C . MET A 1 111 ? 16.130 59.398 22.681 1.00 13.98 111 MET A C 1
ATOM 874 O O . MET A 1 111 ? 15.472 60.328 23.145 1.00 13.77 111 MET A O 1
ATOM 879 N N . LEU A 1 112 ? 16.602 58.408 23.433 1.00 14.27 112 LEU A N 1
ATOM 880 C CA . LEU A 1 112 ? 16.365 58.393 24.871 1.00 14.73 112 LEU A CA 1
ATOM 881 C C . LEU A 1 112 ? 17.067 59.582 25.528 1.00 15.17 112 LEU A C 1
ATOM 882 O O . LEU A 1 112 ? 16.550 60.164 26.476 1.00 15.18 112 LEU A O 1
ATOM 887 N N . LYS A 1 113 ? 18.240 59.946 25.015 1.00 15.96 113 LYS A N 1
ATOM 888 C CA . LYS A 1 113 ? 18.979 61.087 25.550 1.00 16.47 113 LYS A CA 1
ATOM 889 C C . LYS A 1 113 ? 18.183 62.367 25.313 1.00 16.33 113 LYS A C 1
ATOM 890 O O . LYS A 1 113 ? 18.082 63.226 26.192 1.00 16.11 113 LYS A O 1
ATOM 896 N N . LYS A 1 114 ? 17.617 62.490 24.118 1.00 16.24 114 LYS A N 1
ATOM 897 C CA . LYS A 1 114 ? 16.829 63.668 23.779 1.00 16.52 114 LYS A CA 1
ATOM 898 C C . LYS A 1 114 ? 15.592 63.756 24.667 1.00 16.05 114 LYS A C 1
ATOM 899 O O . LYS A 1 114 ? 15.236 64.835 25.141 1.00 16.40 114 LYS A O 1
ATOM 905 N N . ILE A 1 115 ? 14.938 62.620 24.894 1.00 15.57 115 ILE A N 1
ATOM 906 C CA . ILE A 1 115 ? 13.753 62.597 25.744 1.00 14.90 115 ILE A CA 1
ATOM 907 C C . ILE A 1 115 ? 14.136 63.001 27.165 1.00 14.79 115 ILE A C 1
ATOM 908 O O . ILE A 1 115 ? 13.468 63.825 27.787 1.00 14.70 115 ILE A O 1
ATOM 913 N N . GLN A 1 116 ? 15.220 62.415 27.663 1.00 15.28 116 GLN A N 1
ATOM 914 C CA . GLN A 1 116 ? 15.714 62.699 29.005 1.00 16.01 116 GLN A CA 1
ATOM 915 C C . GLN A 1 116 ? 16.000 64.188 29.188 1.00 16.64 116 GLN A C 1
ATOM 916 O O . GLN A 1 116 ? 15.634 64.779 30.205 1.00 17.02 116 GLN A O 1
ATOM 922 N N . GLU A 1 117 ? 16.644 64.792 28.195 1.00 17.07 117 GLU A N 1
ATOM 923 C CA . GLU A 1 117 ? 16.994 66.207 28.260 1.00 17.95 117 GLU A CA 1
ATOM 924 C C . GLU A 1 117 ? 15.814 67.147 28.050 1.00 17.87 117 GLU A C 1
ATOM 925 O O . GLU A 1 117 ? 15.831 68.285 28.523 1.00 18.30 117 GLU A O 1
ATOM 931 N N . SER A 1 118 ? 14.790 66.678 27.342 1.00 17.29 118 SER A N 1
ATOM 932 C CA . SER A 1 118 ? 13.605 67.493 27.088 1.00 16.91 118 SER A CA 1
ATOM 933 C C . SER A 1 118 ? 12.787 67.617 28.368 1.00 16.92 118 SER A C 1
ATOM 934 O O . SER A 1 118 ? 13.122 67.017 29.389 1.00 17.09 118 SER A O 1
ATOM 937 N N . ASP A 1 119 ? 11.706 68.386 28.303 1.00 17.14 119 ASP A N 1
ATOM 938 C CA . ASP A 1 119 ? 10.837 68.566 29.457 1.00 17.11 119 ASP A CA 1
ATOM 939 C C . ASP A 1 119 ? 9.725 67.519 29.467 1.00 16.51 119 ASP A C 1
ATOM 940 O O . ASP A 1 119 ? 8.783 67.620 30.250 1.00 16.52 119 ASP A O 1
ATOM 945 N N . PHE A 1 120 ? 9.833 66.516 28.598 1.00 15.64 120 PHE A N 1
ATOM 946 C CA . PHE A 1 120 ? 8.810 65.471 28.530 1.00 15.17 120 PHE A CA 1
ATOM 947 C C . PHE A 1 120 ? 8.574 64.841 29.898 1.00 14.87 120 PHE A C 1
ATOM 948 O O . PHE A 1 120 ? 9.499 64.315 30.517 1.00 15.13 120 PHE A O 1
ATOM 956 N N . SER A 1 121 ? 7.327 64.886 30.354 1.00 14.83 121 SER A N 1
ATOM 957 C CA . SER A 1 121 ? 6.965 64.339 31.657 1.00 14.97 121 SER A CA 1
ATOM 958 C C . SER A 1 121 ? 6.123 63.077 31.535 1.00 14.51 121 SER A C 1
ATOM 959 O O . SER A 1 121 ? 5.650 62.539 32.536 1.00 14.84 121 SER A O 1
ATOM 962 N N . GLY A 1 122 ? 5.952 62.609 30.303 1.00 13.79 122 GLY A N 1
ATOM 963 C CA . GLY A 1 122 ? 5.160 61.417 30.061 1.00 13.35 122 GLY A CA 1
ATOM 964 C C . GLY A 1 122 ? 5.922 60.110 30.182 1.00 12.82 122 GLY A C 1
ATOM 965 O O . GLY A 1 122 ? 7.001 60.044 30.772 1.00 12.30 122 GLY A O 1
ATOM 966 N N . ILE A 1 123 ? 5.358 59.064 29.593 1.00 12.17 123 ILE A N 1
ATOM 967 C CA . ILE A 1 123 ? 5.944 57.735 29.657 1.00 12.12 123 ILE A CA 1
ATOM 968 C C . ILE A 1 123 ? 6.546 57.334 28.314 1.00 11.46 123 ILE A C 1
ATOM 969 O O . ILE A 1 123 ? 5.970 57.613 27.266 1.00 11.92 123 ILE A O 1
ATOM 974 N N . THR A 1 124 ? 7.708 56.691 28.352 1.00 10.93 124 THR A N 1
ATOM 975 C CA . THR A 1 124 ? 8.388 56.264 27.135 1.00 10.92 124 THR A CA 1
ATOM 976 C C . THR A 1 124 ? 8.358 54.748 26.995 1.00 10.68 124 THR A C 1
ATOM 977 O O . THR A 1 124 ? 8.494 54.020 27.981 1.00 10.54 124 THR A O 1
ATOM 981 N N . GLU A 1 125 ? 8.162 54.280 25.766 1.00 10.24 125 GLU A N 1
ATOM 982 C CA . GLU A 1 125 ? 8.139 52.850 25.492 1.00 10.33 125 GLU A CA 1
ATOM 983 C C . GLU A 1 125 ? 9.219 52.528 24.468 1.00 10.62 125 GLU A C 1
ATOM 984 O O . GLU A 1 125 ? 9.196 53.034 23.348 1.00 10.92 125 GLU A O 1
ATOM 990 N N . LEU A 1 126 ? 10.177 51.704 24.874 1.00 11.15 126 LEU A N 1
ATOM 991 C CA . LEU A 1 126 ? 11.270 51.297 24.001 1.00 11.51 126 LEU A CA 1
ATOM 992 C C . LEU A 1 126 ? 10.870 50.006 23.298 1.00 11.90 126 LEU A C 1
ATOM 993 O O . LEU A 1 126 ? 10.678 48.974 23.937 1.00 11.11 126 LEU A O 1
ATOM 998 N N . ASN A 1 127 ? 10.737 50.079 21.979 1.00 12.43 127 ASN A N 1
ATOM 999 C CA . ASN A 1 127 ? 10.333 48.937 21.166 1.00 13.77 127 ASN A CA 1
ATOM 1000 C C . ASN A 1 127 ? 11.517 48.029 20.848 1.00 15.11 127 ASN A C 1
ATOM 1001 O O . ASN A 1 127 ? 12.376 48.375 20.038 1.00 15.82 127 ASN A O 1
ATOM 1006 N N . LEU A 1 128 ? 11.557 46.865 21.485 1.00 16.17 128 LEU A N 1
ATOM 1007 C CA . LEU A 1 128 ? 12.640 45.909 21.268 1.00 18.31 128 LEU A CA 1
ATOM 1008 C C . LEU A 1 128 ? 12.111 44.720 20.485 1.00 19.74 128 LEU A C 1
ATOM 1009 O O . LEU A 1 128 ? 12.644 43.613 20.601 1.00 19.74 128 LEU A O 1
ATOM 1014 N N A SER A 1 129 ? 11.080 44.947 19.686 0.70 20.85 129 SER A N 1
ATOM 1015 N N B SER A 1 129 ? 11.083 44.939 19.666 0.30 20.94 129 SER A N 1
ATOM 1016 C CA A SER A 1 129 ? 10.505 43.857 18.929 0.70 22.71 129 SER A CA 1
ATOM 1017 C CA B SER A 1 129 ? 10.484 43.824 18.938 0.30 22.55 129 SER A CA 1
ATOM 1018 C C A SER A 1 129 ? 10.024 44.219 17.539 0.70 24.53 129 SER A C 1
ATOM 1019 C C B SER A 1 129 ? 9.861 44.018 17.552 0.30 23.75 129 SER A C 1
ATOM 1020 O O A SER A 1 129 ? 9.317 43.437 16.911 0.70 25.09 129 SER A O 1
ATOM 1021 O O B SER A 1 129 ? 9.098 43.157 17.114 0.30 24.00 129 SER A O 1
ATOM 1026 N N A CYS A 1 130 ? 10.374 45.401 17.051 0.70 26.79 130 CYS A N 1
ATOM 1027 N N B CYS A 1 130 ? 10.157 45.110 16.853 0.30 25.22 130 CYS A N 1
ATOM 1028 C CA A CYS A 1 130 ? 9.958 45.716 15.702 0.70 29.00 130 CYS A CA 1
ATOM 1029 C CA B CYS A 1 130 ? 9.570 45.294 15.523 0.30 26.62 130 CYS A CA 1
ATOM 1030 C C A CYS A 1 130 ? 10.984 44.941 14.873 0.70 30.09 130 CYS A C 1
ATOM 1031 C C B CYS A 1 130 ? 10.022 44.155 14.608 0.30 27.50 130 CYS A C 1
ATOM 1032 O O A CYS A 1 130 ? 12.188 45.154 14.995 0.70 30.19 130 CYS A O 1
ATOM 1033 O O B CYS A 1 130 ? 11.212 44.005 14.333 0.30 27.54 130 CYS A O 1
ATOM 1038 N N A PRO A 1 131 ? 10.514 43.974 14.073 0.70 31.08 131 PRO A N 1
ATOM 1039 N N B PRO A 1 131 ? 9.073 43.332 14.129 0.30 28.35 131 PRO A N 1
ATOM 1040 C CA A PRO A 1 131 ? 11.324 43.110 13.199 0.70 31.97 131 PRO A CA 1
ATOM 1041 C CA B PRO A 1 131 ? 9.418 42.212 13.251 0.30 29.10 131 PRO A CA 1
ATOM 1042 C C A PRO A 1 131 ? 12.056 43.903 12.110 0.70 32.76 131 PRO A C 1
ATOM 1043 C C B PRO A 1 131 ? 9.263 42.488 11.756 0.30 29.79 131 PRO A C 1
ATOM 1044 O O A PRO A 1 131 ? 12.184 43.455 10.973 0.70 32.94 131 PRO A O 1
ATOM 1045 O O B PRO A 1 131 ? 9.238 41.553 10.955 0.30 29.78 131 PRO A O 1
ATOM 1052 N N A ASN A 1 132 ? 12.581 45.056 12.509 0.70 33.68 132 ASN A N 1
ATOM 1053 N N B ASN A 1 132 ? 9.167 43.757 11.370 0.30 30.61 132 ASN A N 1
ATOM 1054 C CA A ASN A 1 132 ? 13.256 46.035 11.653 0.70 34.52 132 ASN A CA 1
ATOM 1055 C CA B ASN A 1 132 ? 8.987 44.078 9.957 0.30 31.47 132 ASN A CA 1
ATOM 1056 C C A ASN A 1 132 ? 14.423 45.793 10.679 0.70 34.84 132 ASN A C 1
ATOM 1057 C C B ASN A 1 132 ? 10.061 44.959 9.329 0.30 31.94 132 ASN A C 1
ATOM 1058 O O A ASN A 1 132 ? 14.191 45.669 9.479 0.70 35.12 132 ASN A O 1
ATOM 1059 O O B ASN A 1 132 ? 9.835 45.568 8.283 0.30 32.07 132 ASN A O 1
ATOM 1068 N N A VAL A 1 133 ? 15.666 45.760 11.159 0.70 35.11 133 VAL A N 1
ATOM 1069 N N B VAL A 1 133 ? 11.225 45.026 9.961 0.30 32.45 133 VAL A N 1
ATOM 1070 C CA A VAL A 1 133 ? 16.798 45.620 10.231 0.70 35.30 133 VAL A CA 1
ATOM 1071 C CA B VAL A 1 133 ? 12.328 45.818 9.432 0.30 32.89 133 VAL A CA 1
ATOM 1072 C C A VAL A 1 133 ? 17.316 44.227 9.855 0.70 35.39 133 VAL A C 1
ATOM 1073 C C B VAL A 1 133 ? 13.327 44.888 8.752 0.30 33.03 133 VAL A C 1
ATOM 1074 O O A VAL A 1 133 ? 17.904 43.525 10.671 0.70 35.60 133 VAL A O 1
ATOM 1075 O O B VAL A 1 133 ? 14.048 44.142 9.416 0.30 33.10 133 VAL A O 1
ATOM 1082 N N A PRO A 1 134 ? 17.115 43.820 8.588 0.70 35.34 134 PRO A N 1
ATOM 1083 N N B PRO A 1 134 ? 13.371 44.915 7.410 0.30 33.12 134 PRO A N 1
ATOM 1084 C CA A PRO A 1 134 ? 17.564 42.515 8.099 0.70 35.09 134 PRO A CA 1
ATOM 1085 C CA B PRO A 1 134 ? 14.281 44.074 6.627 0.30 33.03 134 PRO A CA 1
ATOM 1086 C C A PRO A 1 134 ? 18.915 42.061 8.651 0.70 34.77 134 PRO A C 1
ATOM 1087 C C B PRO A 1 134 ? 15.718 44.127 7.130 0.30 32.82 134 PRO A C 1
ATOM 1088 O O A PRO A 1 134 ? 19.845 42.857 8.806 0.70 34.93 134 PRO A O 1
ATOM 1089 O O B PRO A 1 134 ? 16.307 45.202 7.242 0.30 32.90 134 PRO A O 1
ATOM 1096 N N A GLY A 1 135 ? 19.009 40.768 8.941 0.70 34.34 135 GLY A N 1
ATOM 1097 N N B GLY A 1 135 ? 16.276 42.962 7.435 0.30 32.50 135 GLY A N 1
ATOM 1098 C CA A GLY A 1 135 ? 20.226 40.222 9.508 0.70 33.66 135 GLY A CA 1
ATOM 1099 C CA B GLY A 1 135 ? 17.641 42.910 7.915 0.30 32.03 135 GLY A CA 1
ATOM 1100 C C A GLY A 1 135 ? 20.157 40.460 10.999 0.70 33.17 135 GLY A C 1
ATOM 1101 C C B GLY A 1 135 ? 17.821 43.275 9.379 0.30 31.62 135 GLY A C 1
ATOM 1102 O O A GLY A 1 135 ? 21.155 40.363 11.715 0.70 33.17 135 GLY A O 1
ATOM 1103 O O B GLY A 1 135 ? 18.953 43.290 9.866 0.30 31.66 135 GLY A O 1
ATOM 1104 N N A GLU A 1 136 ? 18.944 40.770 11.451 0.70 32.68 136 GLU A N 1
ATOM 1105 N N B GLU A 1 136 ? 16.730 43.587 10.081 0.30 31.10 136 GLU A N 1
ATOM 1106 C CA A GLU A 1 136 ? 18.622 41.070 12.854 0.70 31.95 136 GLU A CA 1
ATOM 1107 C CA B GLU A 1 136 ? 16.816 43.918 11.507 0.30 30.51 136 GLU A CA 1
ATOM 1108 C C A GLU A 1 136 ? 19.183 40.103 13.899 0.70 31.08 136 GLU A C 1
ATOM 1109 C C B GLU A 1 136 ? 15.991 42.948 12.340 0.30 29.80 136 GLU A C 1
ATOM 1110 O O A GLU A 1 136 ? 20.396 39.890 13.929 0.70 31.26 136 GLU A O 1
ATOM 1111 O O B GLU A 1 136 ? 14.778 43.120 12.480 0.30 29.94 136 GLU A O 1
ATOM 1122 N N A PRO A 1 137 ? 18.337 39.491 14.765 0.70 30.13 137 PRO A N 1
ATOM 1123 N N B PRO A 1 137 ? 16.633 41.915 12.904 0.30 28.97 137 PRO A N 1
ATOM 1124 C CA A PRO A 1 137 ? 16.928 39.320 15.185 0.70 29.11 137 PRO A CA 1
ATOM 1125 C CA B PRO A 1 137 ? 15.889 40.953 13.721 0.30 28.12 137 PRO A CA 1
ATOM 1126 C C A PRO A 1 137 ? 16.130 40.517 15.733 0.70 28.04 137 PRO A C 1
ATOM 1127 C C B PRO A 1 137 ? 15.407 41.575 15.030 0.30 27.20 137 PRO A C 1
ATOM 1128 O O A PRO A 1 137 ? 16.523 41.684 15.617 0.70 28.32 137 PRO A O 1
ATOM 1129 O O B PRO A 1 137 ? 15.877 42.632 15.429 0.30 27.16 137 PRO A O 1
ATOM 1136 N N A GLN A 1 138 ? 14.969 40.183 16.298 0.70 26.70 138 GLN A N 1
ATOM 1137 N N B GLN A 1 138 ? 14.471 40.913 15.696 0.30 26.04 138 GLN A N 1
ATOM 1138 C CA A GLN A 1 138 ? 14.113 41.152 16.970 0.70 25.19 138 GLN A CA 1
ATOM 1139 C CA B GLN A 1 138 ? 13.930 41.420 16.950 0.30 24.84 138 GLN A CA 1
ATOM 1140 C C A GLN A 1 138 ? 15.040 41.279 18.169 0.70 24.21 138 GLN A C 1
ATOM 1141 C C B GLN A 1 138 ? 14.947 41.331 18.097 0.30 23.97 138 GLN A C 1
ATOM 1142 O O A GLN A 1 138 ? 15.407 40.264 18.759 0.70 23.90 138 GLN A O 1
ATOM 1143 O O B GLN A 1 138 ? 15.285 40.242 18.558 0.30 23.87 138 GLN A O 1
ATOM 1154 N N . LEU A 1 139 ? 15.441 42.490 18.528 1.00 22.98 139 LEU A N 1
ATOM 1155 C CA . LEU A 1 139 ? 16.408 42.616 19.620 1.00 21.11 139 LEU A CA 1
ATOM 1156 C C . LEU A 1 139 ? 16.116 41.804 20.878 1.00 19.41 139 LEU A C 1
ATOM 1157 O O . LEU A 1 139 ? 17.025 41.220 21.473 1.00 18.34 139 LEU A O 1
ATOM 1162 N N . ALA A 1 140 ? 14.852 41.761 21.280 1.00 17.79 140 ALA A N 1
ATOM 1163 C CA . ALA A 1 140 ? 14.463 41.037 22.481 1.00 16.55 140 ALA A CA 1
ATOM 1164 C C . ALA A 1 140 ? 14.598 39.519 22.389 1.00 15.80 140 ALA A C 1
ATOM 1165 O O . ALA A 1 140 ? 14.278 38.809 23.344 1.00 14.95 140 ALA A O 1
ATOM 1167 N N . TYR A 1 141 ? 15.047 39.014 21.242 1.00 15.23 141 TYR A N 1
ATOM 1168 C CA . TYR A 1 141 ? 15.264 37.578 21.109 1.00 14.96 141 TYR A CA 1
ATOM 1169 C C . TYR A 1 141 ? 16.752 37.310 21.305 1.00 15.57 141 TYR A C 1
ATOM 1170 O O . TYR A 1 141 ? 17.202 36.165 21.272 1.00 15.83 141 TYR A O 1
ATOM 1179 N N . ASP A 1 142 ? 17.508 38.389 21.492 1.00 16.01 142 ASP A N 1
ATOM 1180 C CA . ASP A 1 142 ? 18.944 38.305 21.746 1.00 16.64 142 ASP A CA 1
ATOM 1181 C C . ASP A 1 142 ? 19.082 38.798 23.184 1.00 16.76 142 ASP A C 1
ATOM 1182 O O . ASP A 1 142 ? 19.220 39.996 23.430 1.00 16.37 142 ASP A O 1
ATOM 1187 N N . PHE A 1 143 ? 19.028 37.869 24.131 1.00 17.11 143 PHE A N 1
ATOM 1188 C CA . PHE A 1 143 ? 19.101 38.218 25.542 1.00 17.82 143 PHE A CA 1
ATOM 1189 C C . PHE A 1 143 ? 20.349 39.000 25.926 1.00 18.11 143 PHE A C 1
ATOM 1190 O O . PHE A 1 143 ? 20.276 39.941 26.716 1.00 18.15 143 PHE A O 1
ATOM 1198 N N . GLU A 1 144 ? 21.488 38.618 25.358 1.00 18.50 144 GLU A N 1
ATOM 1199 C CA . GLU A 1 144 ? 22.750 39.291 25.652 1.00 18.75 144 GLU A CA 1
ATOM 1200 C C . GLU A 1 144 ? 22.707 40.748 25.205 1.00 18.22 144 GLU A C 1
ATOM 1201 O O . GLU A 1 144 ? 23.035 41.660 25.969 1.00 18.37 144 GLU A O 1
ATOM 1207 N N . ALA A 1 145 ? 22.297 40.960 23.960 1.00 17.81 145 ALA A N 1
ATOM 1208 C CA . ALA A 1 145 ? 22.214 42.297 23.391 1.00 17.57 145 ALA A CA 1
ATOM 1209 C C . ALA A 1 145 ? 21.185 43.155 24.114 1.00 17.42 145 ALA A C 1
ATOM 1210 O O . ALA A 1 145 ? 21.378 44.357 24.290 1.00 17.37 145 ALA A O 1
ATOM 1212 N N . THR A 1 146 ? 20.086 42.538 24.531 1.00 17.14 146 THR A N 1
ATOM 1213 C CA . THR A 1 146 ? 19.036 43.265 25.234 1.00 16.91 146 THR A CA 1
ATOM 1214 C C . THR A 1 146 ? 19.530 43.774 26.581 1.00 16.98 146 THR A C 1
ATOM 1215 O O . THR A 1 146 ? 19.315 44.934 26.933 1.00 16.73 146 THR A O 1
ATOM 1219 N N . GLU A 1 147 ? 20.194 42.905 27.332 1.00 17.16 147 GLU A N 1
ATOM 1220 C CA . GLU A 1 147 ? 20.708 43.290 28.637 1.00 17.42 147 GLU A CA 1
ATOM 1221 C C . GLU A 1 147 ? 21.764 44.383 28.496 1.00 17.32 147 GLU A C 1
ATOM 1222 O O . GLU A 1 147 ? 21.797 45.326 29.283 1.00 17.21 147 GLU A O 1
ATOM 1228 N N . LYS A 1 148 ? 22.615 44.261 27.482 1.00 17.26 148 LYS A N 1
ATOM 1229 C CA . LYS A 1 148 ? 23.661 45.252 27.250 1.00 17.56 148 LYS A CA 1
ATOM 1230 C C . LYS A 1 148 ? 23.060 46.624 26.959 1.00 17.37 148 LYS A C 1
ATOM 1231 O O . LYS A 1 148 ? 23.523 47.636 27.486 1.00 17.37 148 LYS A O 1
ATOM 1237 N N . LEU A 1 149 ? 22.028 46.662 26.121 1.00 16.91 149 LEU A N 1
ATOM 1238 C CA . LEU A 1 149 ? 21.386 47.927 25.781 1.00 16.63 149 LEU A CA 1
ATOM 1239 C C . LEU A 1 149 ? 20.723 48.556 27.000 1.00 16.37 149 LEU A C 1
ATOM 1240 O O . LEU A 1 149 ? 20.910 49.739 27.278 1.00 16.10 149 LEU A O 1
ATOM 1245 N N . LEU A 1 150 ? 19.946 47.764 27.730 1.00 16.38 150 LEU A N 1
ATOM 1246 C CA . LEU A 1 150 ? 19.258 48.280 28.904 1.00 16.55 150 LEU A CA 1
ATOM 1247 C C . LEU A 1 150 ? 20.214 48.794 29.974 1.00 16.81 150 LEU A C 1
ATOM 1248 O O . LEU A 1 150 ? 19.921 49.783 30.643 1.00 16.62 150 LEU A O 1
ATOM 1253 N N . LYS A 1 151 ? 21.357 48.135 30.137 1.00 17.38 151 LYS A N 1
ATOM 1254 C CA . LYS A 1 151 ? 22.321 48.593 31.129 1.00 18.06 151 LYS A CA 1
ATOM 1255 C C . LYS A 1 151 ? 22.794 49.996 30.769 1.00 17.96 151 LYS A C 1
ATOM 1256 O O . LYS A 1 151 ? 22.896 50.860 31.639 1.00 18.14 151 LYS A O 1
ATOM 1262 N N . GLU A 1 152 ? 23.068 50.227 29.489 1.00 17.86 152 GLU A N 1
ATOM 1263 C CA . GLU A 1 152 ? 23.511 51.547 29.051 1.00 18.29 152 GLU A CA 1
ATOM 1264 C C . GLU A 1 152 ? 22.389 52.569 29.221 1.00 17.93 152 GLU A C 1
ATOM 1265 O O . GLU A 1 152 ? 22.622 53.689 29.670 1.00 18.10 152 GLU A O 1
ATOM 1271 N N . VAL A 1 153 ? 21.169 52.177 28.868 1.00 17.35 153 VAL A N 1
ATOM 1272 C CA . VAL A 1 153 ? 20.025 53.071 28.992 1.00 16.82 153 VAL A CA 1
ATOM 1273 C C . VAL A 1 153 ? 19.845 53.587 30.414 1.00 17.09 153 VAL A C 1
ATOM 1274 O O . VAL A 1 153 ? 19.662 54.783 30.636 1.00 16.72 153 VAL A O 1
ATOM 1278 N N . PHE A 1 154 ? 19.904 52.682 31.381 1.00 17.52 154 PHE A N 1
ATOM 1279 C CA . PHE A 1 154 ? 19.700 53.076 32.761 1.00 18.41 154 PHE A CA 1
ATOM 1280 C C . PHE A 1 154 ? 20.861 53.775 33.448 1.00 19.01 154 PHE A C 1
ATOM 1281 O O . PHE A 1 154 ? 20.794 54.063 34.642 1.00 19.67 154 PHE A O 1
ATOM 1289 N N . THR A 1 155 ? 21.919 54.062 32.697 1.00 19.66 155 THR A N 1
ATOM 1290 C CA . THR A 1 155 ? 23.041 54.786 33.275 1.00 19.79 155 THR A CA 1
ATOM 1291 C C . THR A 1 155 ? 22.700 56.270 33.183 1.00 19.49 155 THR A C 1
ATOM 1292 O O . THR A 1 155 ? 23.383 57.108 33.771 1.00 20.38 155 THR A O 1
ATOM 1296 N N . PHE A 1 156 ? 21.632 56.595 32.454 1.00 18.46 156 PHE A N 1
ATOM 1297 C CA . PHE A 1 156 ? 21.237 57.991 32.287 1.00 17.41 156 PHE A CA 1
ATOM 1298 C C . PHE A 1 156 ? 19.735 58.282 32.225 1.00 16.96 156 PHE A C 1
ATOM 1299 O O . PHE A 1 156 ? 19.306 59.382 32.574 1.00 17.08 156 PHE A O 1
ATOM 1307 N N . PHE A 1 157 ? 18.932 57.318 31.781 1.00 16.22 157 PHE A N 1
ATOM 1308 C CA . PHE A 1 157 ? 17.494 57.553 31.670 1.00 15.45 157 PHE A CA 1
ATOM 1309 C C . PHE A 1 157 ? 16.786 57.366 33.005 1.00 15.04 157 PHE A C 1
ATOM 1310 O O . PHE A 1 157 ? 16.709 56.254 33.525 1.00 14.98 157 PHE A O 1
ATOM 1318 N N . THR A 1 158 ? 16.250 58.459 33.541 1.00 14.71 158 THR A N 1
ATOM 1319 C CA . THR A 1 158 ? 15.567 58.425 34.831 1.00 14.94 158 THR A CA 1
ATOM 1320 C C . THR A 1 158 ? 14.047 58.544 34.731 1.00 14.47 158 THR A C 1
ATOM 1321 O O . THR A 1 158 ? 13.342 58.385 35.728 1.00 15.31 158 THR A O 1
ATOM 1325 N N . LYS A 1 159 ? 13.545 58.823 33.533 1.00 13.99 159 LYS A N 1
ATOM 1326 C CA . LYS A 1 159 ? 12.110 58.982 33.333 1.00 13.41 159 LYS A CA 1
ATOM 1327 C C . LYS A 1 159 ? 11.404 57.636 33.161 1.00 13.18 159 LYS A C 1
ATOM 1328 O O . LYS A 1 159 ? 12.043 56.619 32.905 1.00 13.09 159 LYS A O 1
ATOM 1334 N N . PRO A 1 160 ? 10.071 57.611 33.315 1.00 12.95 160 PRO A N 1
ATOM 1335 C CA . PRO A 1 160 ? 9.323 56.355 33.175 1.00 12.54 160 PRO A CA 1
ATOM 1336 C C . PRO A 1 160 ? 9.594 55.664 31.847 1.00 12.09 160 PRO A C 1
ATOM 1337 O O . PRO A 1 160 ? 9.413 56.258 30.784 1.00 12.03 160 PRO A O 1
ATOM 1341 N N . LEU A 1 161 ? 10.018 54.407 31.917 1.00 11.69 161 LEU A N 1
ATOM 1342 C CA . LEU A 1 161 ? 10.336 53.644 30.719 1.00 11.63 161 LEU A CA 1
ATOM 1343 C C . LEU A 1 161 ? 9.800 52.223 30.763 1.00 11.56 161 LEU A C 1
ATOM 1344 O O . LEU A 1 161 ? 9.932 51.519 31.765 1.00 11.70 161 LEU A O 1
ATOM 1349 N N . GLY A 1 162 ? 9.190 51.815 29.658 1.00 10.79 162 GLY A N 1
ATOM 1350 C CA . GLY A 1 162 ? 8.679 50.467 29.538 1.00 10.66 162 GLY A CA 1
ATOM 1351 C C . GLY A 1 162 ? 9.291 49.884 28.280 1.00 10.57 162 GLY A C 1
ATOM 1352 O O . GLY A 1 162 ? 9.835 50.621 27.452 1.00 10.94 162 GLY A O 1
ATOM 1353 N N . VAL A 1 163 ? 9.235 48.566 28.136 1.00 10.22 163 VAL A N 1
ATOM 1354 C CA . VAL A 1 163 ? 9.765 47.922 26.943 1.00 10.63 163 VAL A CA 1
ATOM 1355 C C . VAL A 1 163 ? 8.678 47.095 26.271 1.00 10.11 163 VAL A C 1
ATOM 1356 O O . VAL A 1 163 ? 7.931 46.373 26.942 1.00 10.73 163 VAL A O 1
ATOM 1360 N N . LYS A 1 164 ? 8.580 47.226 24.949 1.00 10.03 164 LYS A N 1
ATOM 1361 C CA . LYS A 1 164 ? 7.609 46.479 24.152 1.00 9.91 164 LYS A CA 1
ATOM 1362 C C . LYS A 1 164 ? 8.340 45.217 23.721 1.00 9.92 164 LYS A C 1
ATOM 1363 O O . LYS A 1 164 ? 9.333 45.280 22.988 1.00 9.57 164 LYS A O 1
ATOM 1369 N N . LEU A 1 165 ? 7.846 44.073 24.175 1.00 9.44 165 LEU A N 1
ATOM 1370 C CA . LEU A 1 165 ? 8.491 42.801 23.895 1.00 9.93 165 LEU A CA 1
ATOM 1371 C C . LEU A 1 165 ? 7.796 41.895 22.899 1.00 9.94 165 LEU A C 1
ATOM 1372 O O . LEU A 1 165 ? 6.577 41.940 22.733 1.00 10.23 165 LEU A O 1
ATOM 1377 N N . PRO A 1 166 ? 8.580 41.058 22.211 1.00 10.34 166 PRO A N 1
ATOM 1378 C CA . PRO A 1 166 ? 8.026 40.120 21.242 1.00 10.10 166 PRO A CA 1
ATOM 1379 C C . PRO A 1 166 ? 7.513 38.969 22.098 1.00 10.16 166 PRO A C 1
ATOM 1380 O O . PRO A 1 166 ? 7.837 38.878 23.285 1.00 10.04 166 PRO A O 1
ATOM 1384 N N . PRO A 1 167 ? 6.698 38.088 21.523 1.00 9.56 167 PRO A N 1
ATOM 1385 C CA . PRO A 1 167 ? 6.190 36.962 22.308 1.00 9.60 167 PRO A CA 1
ATOM 1386 C C . PRO A 1 167 ? 7.255 35.888 22.517 1.00 9.66 167 PRO A C 1
ATOM 1387 O O . PRO A 1 167 ? 8.098 35.661 21.645 1.00 9.64 167 PRO A O 1
ATOM 1391 N N . TYR A 1 168 ? 7.223 35.254 23.685 1.00 9.84 168 TYR A N 1
ATOM 1392 C CA . TYR A 1 168 ? 8.135 34.155 23.996 1.00 10.24 168 TYR A CA 1
ATOM 1393 C C . TYR A 1 168 ? 7.281 32.898 24.052 1.00 10.73 168 TYR A C 1
ATOM 1394 O O . TYR A 1 168 ? 6.087 32.964 24.364 1.00 10.29 168 TYR A O 1
ATOM 1403 N N . PHE A 1 169 ? 7.896 31.756 23.759 1.00 11.25 169 PHE A N 1
ATOM 1404 C CA . PHE A 1 169 ? 7.171 30.492 23.698 1.00 12.12 169 PHE A CA 1
ATOM 1405 C C . PHE A 1 169 ? 7.767 29.355 24.501 1.00 13.35 169 PHE A C 1
ATOM 1406 O O . PHE A 1 169 ? 7.356 28.201 24.370 1.00 13.17 169 PHE A O 1
ATOM 1414 N N A ASP A 1 170 ? 8.747 29.684 25.336 0.50 14.26 170 ASP A N 1
ATOM 1415 N N B ASP A 1 170 ? 8.753 29.683 25.330 0.50 14.31 170 ASP A N 1
ATOM 1416 C CA A ASP A 1 170 ? 9.403 28.691 26.165 0.50 15.24 170 ASP A CA 1
ATOM 1417 C CA B ASP A 1 170 ? 9.413 28.688 26.156 0.50 15.32 170 ASP A CA 1
ATOM 1418 C C A ASP A 1 170 ? 9.580 29.284 27.556 0.50 15.64 170 ASP A C 1
ATOM 1419 C C B ASP A 1 170 ? 9.582 29.277 27.549 0.50 15.69 170 ASP A C 1
ATOM 1420 O O A ASP A 1 170 ? 10.051 30.412 27.703 0.50 15.30 170 ASP A O 1
ATOM 1421 O O B ASP A 1 170 ? 10.051 30.402 27.691 0.50 15.35 170 ASP A O 1
ATOM 1430 N N . LEU A 1 171 ? 9.182 28.525 28.572 1.00 16.17 171 LEU A N 1
ATOM 1431 C CA . LEU A 1 171 ? 9.271 28.996 29.949 1.00 17.23 171 LEU A CA 1
ATOM 1432 C C . LEU A 1 171 ? 10.660 29.438 30.386 1.00 17.41 171 LEU A C 1
ATOM 1433 O O . LEU A 1 171 ? 10.790 30.384 31.162 1.00 17.70 171 LEU A O 1
ATOM 1438 N N . VAL A 1 172 ? 11.699 28.771 29.896 1.00 17.49 172 VAL A N 1
ATOM 1439 C CA . VAL A 1 172 ? 13.048 29.163 30.276 1.00 17.58 172 VAL A CA 1
ATOM 1440 C C . VAL A 1 172 ? 13.330 30.575 29.772 1.00 16.93 172 VAL A C 1
ATOM 1441 O O . VAL A 1 172 ? 14.030 31.347 30.424 1.00 16.83 172 VAL A O 1
ATOM 1445 N N . HIS A 1 173 ? 12.780 30.918 28.612 1.00 16.21 173 HIS A N 1
ATOM 1446 C CA . HIS A 1 173 ? 12.992 32.250 28.065 1.00 15.45 173 HIS A CA 1
ATOM 1447 C C . HIS A 1 173 ? 12.346 33.312 28.951 1.00 14.78 173 HIS A C 1
ATOM 1448 O O . HIS A 1 173 ? 12.887 34.404 29.114 1.00 14.24 173 HIS A O 1
ATOM 1455 N N . PHE A 1 174 ? 11.189 32.993 29.523 1.00 14.46 174 PHE A N 1
ATOM 1456 C CA . PHE A 1 174 ? 10.528 33.932 30.422 1.00 14.38 174 PHE A CA 1
ATOM 1457 C C . PHE A 1 174 ? 11.400 34.100 31.662 1.00 14.66 174 PHE A C 1
ATOM 1458 O O . PHE A 1 174 ? 11.541 35.205 32.181 1.00 14.70 174 PHE A O 1
ATOM 1466 N N . ASP A 1 175 ? 11.993 33.003 32.131 1.00 15.46 175 ASP A N 1
ATOM 1467 C CA . ASP A 1 175 ? 12.853 33.066 33.308 1.00 16.21 175 ASP A CA 1
ATOM 1468 C C . ASP A 1 175 ? 14.070 33.937 33.026 1.00 16.28 175 ASP A C 1
ATOM 1469 O O . ASP A 1 175 ? 14.433 34.796 33.830 1.00 16.11 175 ASP A O 1
ATOM 1474 N N . ILE A 1 176 ? 14.692 33.716 31.873 1.00 16.03 176 ILE A N 1
ATOM 1475 C CA . ILE A 1 176 ? 15.872 34.479 31.488 1.00 16.27 176 ILE A CA 1
ATOM 1476 C C . ILE A 1 176 ? 15.547 35.968 31.355 1.00 15.98 176 ILE A C 1
ATOM 1477 O O . ILE A 1 176 ? 16.256 36.808 31.923 1.00 16.14 176 ILE A O 1
ATOM 1482 N N A MET A 1 177 ? 14.497 36.294 30.620 0.50 15.41 177 MET A N 1
ATOM 1483 N N B MET A 1 177 ? 14.492 36.287 30.626 0.50 15.96 177 MET A N 1
ATOM 1484 C CA A MET A 1 177 ? 14.113 37.691 30.434 0.50 15.05 177 MET A CA 1
ATOM 1485 C CA B MET A 1 177 ? 14.109 37.683 30.443 0.50 15.97 177 MET A CA 1
ATOM 1486 C C A MET A 1 177 ? 13.720 38.361 31.747 0.50 15.03 177 MET A C 1
ATOM 1487 C C B MET A 1 177 ? 13.721 38.357 31.748 0.50 15.62 177 MET A C 1
ATOM 1488 O O A MET A 1 177 ? 14.075 39.517 31.981 0.50 14.58 177 MET A O 1
ATOM 1489 O O B MET A 1 177 ? 14.074 39.514 31.974 0.50 15.09 177 MET A O 1
ATOM 1498 N N . ALA A 1 178 ? 12.994 37.648 32.592 1.00 15.28 178 ALA A N 1
ATOM 1499 C CA . ALA A 1 178 ? 12.567 38.203 33.876 1.00 15.86 178 ALA A CA 1
ATOM 1500 C C . ALA A 1 178 ? 13.790 38.537 34.725 1.00 16.48 178 ALA A C 1
ATOM 1501 O O . ALA A 1 178 ? 13.847 39.588 35.361 1.00 16.44 178 ALA A O 1
ATOM 1503 N N . GLU A 1 179 ? 14.771 37.639 34.725 1.00 16.92 179 GLU A N 1
ATOM 1504 C CA . GLU A 1 179 ? 15.989 37.855 35.498 1.00 17.86 179 GLU A CA 1
ATOM 1505 C C . GLU A 1 179 ? 16.697 39.111 35.003 1.00 17.69 179 GLU A C 1
ATOM 1506 O O . GLU A 1 179 ? 17.192 39.912 35.797 1.00 18.08 179 GLU A O 1
ATOM 1512 N N . ILE A 1 180 ? 16.734 39.286 33.686 1.00 16.91 180 ILE A N 1
ATOM 1513 C CA . ILE A 1 180 ? 17.375 40.449 33.089 1.00 16.61 180 ILE A CA 1
ATOM 1514 C C . ILE A 1 180 ? 16.633 41.736 33.437 1.00 16.36 180 ILE A C 1
ATOM 1515 O O . ILE A 1 180 ? 17.230 42.707 33.905 1.00 16.27 180 ILE A O 1
ATOM 1520 N N . LEU A 1 181 ? 15.324 41.734 33.216 1.00 15.94 181 LEU A N 1
ATOM 1521 C CA . LEU A 1 181 ? 14.504 42.908 33.470 1.00 15.77 181 LEU A CA 1
ATOM 1522 C C . LEU A 1 181 ? 14.398 43.319 34.936 1.00 15.56 181 LEU A C 1
ATOM 1523 O O . LEU A 1 181 ? 14.357 44.510 35.244 1.00 15.49 181 LEU A O 1
ATOM 1528 N N . ASN A 1 182 ? 14.365 42.342 35.839 1.00 15.50 182 ASN A N 1
ATOM 1529 C CA . ASN A 1 182 ? 14.235 42.644 37.261 1.00 15.82 182 ASN A CA 1
ATOM 1530 C C . ASN A 1 182 ? 15.386 43.430 37.884 1.00 16.42 182 ASN A C 1
ATOM 1531 O O . ASN A 1 182 ? 15.232 43.963 38.978 1.00 16.52 182 ASN A O 1
ATOM 1536 N N . GLN A 1 183 ? 16.522 43.520 37.196 1.00 17.04 183 GLN A N 1
ATOM 1537 C CA . GLN A 1 183 ? 17.656 44.256 37.752 1.00 17.54 183 GLN A CA 1
ATOM 1538 C C . GLN A 1 183 ? 17.584 45.744 37.447 1.00 17.82 183 GLN A C 1
ATOM 1539 O O . GLN A 1 183 ? 18.388 46.534 37.949 1.00 18.46 183 GLN A O 1
ATOM 1545 N N . PHE A 1 184 ? 16.605 46.134 36.640 1.00 17.73 184 PHE A N 1
ATOM 1546 C CA . PHE A 1 184 ? 16.461 47.535 36.256 1.00 17.45 184 PHE A CA 1
ATOM 1547 C C . PHE A 1 184 ? 15.236 48.225 36.837 1.00 17.23 184 PHE A C 1
ATOM 1548 O O . PHE A 1 184 ? 14.250 47.576 37.177 1.00 16.92 184 PHE A O 1
ATOM 1556 N N . PRO A 1 185 ? 15.286 49.562 36.949 1.00 16.97 185 PRO A N 1
ATOM 1557 C CA . PRO A 1 185 ? 14.163 50.335 37.481 1.00 16.70 185 PRO A CA 1
ATOM 1558 C C . PRO A 1 185 ? 13.147 50.607 36.373 1.00 16.25 185 PRO A C 1
ATOM 1559 O O . PRO A 1 185 ? 12.731 51.744 36.148 1.00 16.60 185 PRO A O 1
ATOM 1563 N N . LEU A 1 186 ? 12.768 49.541 35.677 1.00 15.81 186 LEU A N 1
ATOM 1564 C CA . LEU A 1 186 ? 11.801 49.628 34.589 1.00 15.12 186 LEU A CA 1
ATOM 1565 C C . LEU A 1 186 ? 10.409 49.903 35.129 1.00 14.47 186 LEU A C 1
ATOM 1566 O O . LEU A 1 186 ? 10.032 49.397 36.186 1.00 14.62 186 LEU A O 1
ATOM 1571 N N . THR A 1 187 ? 9.644 50.704 34.399 1.00 13.31 187 THR A N 1
ATOM 1572 C CA . THR A 1 187 ? 8.287 51.020 34.807 1.00 12.74 187 THR A CA 1
ATOM 1573 C C . THR A 1 187 ? 7.341 49.897 34.390 1.00 11.89 187 THR A C 1
ATOM 1574 O O . THR A 1 187 ? 6.441 49.525 35.146 1.00 11.69 187 THR A O 1
ATOM 1578 N N . TYR A 1 188 ? 7.553 49.339 33.199 1.00 11.08 188 TYR A N 1
ATOM 1579 C CA . TYR A 1 188 ? 6.678 48.274 32.735 1.00 10.69 188 TYR A CA 1
ATOM 1580 C C . TYR A 1 188 ? 7.219 47.470 31.574 1.00 10.64 188 TYR A C 1
ATOM 1581 O O . TYR A 1 188 ? 8.231 47.817 30.958 1.00 9.81 188 TYR A O 1
ATOM 1590 N N . VAL A 1 189 ? 6.518 46.376 31.306 1.00 10.32 189 VAL A N 1
ATOM 1591 C CA . VAL A 1 189 ? 6.797 45.487 30.193 1.00 10.73 189 VAL A CA 1
ATOM 1592 C C . VAL A 1 189 ? 5.477 45.434 29.436 1.00 10.06 189 VAL A C 1
ATOM 1593 O O . VAL A 1 189 ? 4.412 45.333 30.049 1.00 9.98 189 VAL A O 1
ATOM 1597 N N . ASN A 1 190 ? 5.548 45.540 28.114 1.00 9.18 190 ASN A N 1
ATOM 1598 C CA . ASN A 1 190 ? 4.358 45.484 27.273 1.00 9.06 190 ASN A CA 1
ATOM 1599 C C . ASN A 1 190 ? 4.470 44.222 26.424 1.00 8.91 190 ASN A C 1
ATOM 1600 O O . ASN A 1 190 ? 5.335 44.127 25.554 1.00 9.06 190 ASN A O 1
ATOM 1605 N N . SER A 1 191 ? 3.611 43.248 26.714 1.00 8.67 191 SER A N 1
ATOM 1606 C CA . SER A 1 191 ? 3.567 41.973 25.994 1.00 8.59 191 SER A CA 1
ATOM 1607 C C . SER A 1 191 ? 2.170 41.901 25.380 1.00 8.74 191 SER A C 1
ATOM 1608 O O . SER A 1 191 ? 1.192 42.039 26.105 1.00 8.79 191 SER A O 1
ATOM 1611 N N . VAL A 1 192 ? 2.046 41.643 24.075 1.00 8.44 192 VAL A N 1
ATOM 1612 C CA . VAL A 1 192 ? 3.153 41.380 23.161 1.00 8.72 192 VAL A CA 1
ATOM 1613 C C . VAL A 1 192 ? 3.025 42.138 21.847 1.00 9.12 192 VAL A C 1
ATOM 1614 O O . VAL A 1 192 ? 1.950 42.637 21.485 1.00 8.90 192 VAL A O 1
ATOM 1618 N N . ASN A 1 193 ? 4.144 42.214 21.138 1.00 9.26 193 ASN A N 1
ATOM 1619 C CA . ASN A 1 193 ? 4.162 42.801 19.813 1.00 9.83 193 ASN A CA 1
ATOM 1620 C C . ASN A 1 193 ? 3.627 41.629 18.968 1.00 10.20 193 ASN A C 1
ATOM 1621 O O . ASN A 1 193 ? 3.337 40.552 19.501 1.00 10.71 193 ASN A O 1
ATOM 1626 N N . SER A 1 194 ? 3.501 41.824 17.665 1.00 10.29 194 SER A N 1
ATOM 1627 C CA . SER A 1 194 ? 2.970 40.782 16.787 1.00 10.28 194 SER A CA 1
ATOM 1628 C C . SER A 1 194 ? 3.725 39.465 16.816 1.00 10.45 194 SER A C 1
ATOM 1629 O O . SER A 1 194 ? 4.910 39.422 17.136 1.00 10.77 194 SER A O 1
ATOM 1632 N N . ILE A 1 195 ? 3.027 38.381 16.488 1.00 10.07 195 ILE A N 1
ATOM 1633 C CA . ILE A 1 195 ? 3.704 37.101 16.372 1.00 10.57 195 ILE A CA 1
ATOM 1634 C C . ILE A 1 195 ? 4.446 37.332 15.058 1.00 10.44 195 ILE A C 1
ATOM 1635 O O . ILE A 1 195 ? 3.839 37.541 14.004 1.00 10.67 195 ILE A O 1
ATOM 1640 N N . GLY A 1 196 ? 5.768 37.324 15.135 1.00 10.30 196 GLY A N 1
ATOM 1641 C CA . GLY A 1 196 ? 6.572 37.624 13.972 1.00 10.37 196 GLY A CA 1
ATOM 1642 C C . GLY A 1 196 ? 6.624 36.669 12.806 1.00 10.18 196 GLY A C 1
ATOM 1643 O O . GLY A 1 196 ? 6.495 35.454 12.941 1.00 10.43 196 GLY A O 1
ATOM 1644 N N . ASN A 1 197 ? 6.804 37.267 11.637 1.00 10.84 197 ASN A N 1
ATOM 1645 C CA . ASN A 1 197 ? 6.968 36.544 10.394 1.00 11.06 197 ASN A CA 1
ATOM 1646 C C . ASN A 1 197 ? 6.032 35.390 10.086 1.00 10.61 197 ASN A C 1
ATOM 1647 O O . ASN A 1 197 ? 6.466 34.265 9.816 1.00 10.80 197 ASN A O 1
ATOM 1652 N N . GLY A 1 198 ? 4.741 35.690 10.129 1.00 10.71 198 GLY A N 1
ATOM 1653 C CA . GLY A 1 198 ? 3.734 34.715 9.783 1.00 10.80 198 GLY A CA 1
ATOM 1654 C C . GLY A 1 198 ? 3.460 34.902 8.300 1.00 11.32 198 GLY A C 1
ATOM 1655 O O . GLY A 1 198 ? 3.969 35.840 7.676 1.00 11.37 198 GLY A O 1
ATOM 1656 N N . LEU A 1 199 ? 2.647 34.027 7.727 1.00 11.09 199 LEU A N 1
ATOM 1657 C CA . LEU A 1 199 ? 2.351 34.111 6.311 1.00 11.77 199 LEU A CA 1
ATOM 1658 C C . LEU A 1 199 ? 0.871 33.875 6.046 1.00 11.87 199 LEU A C 1
ATOM 1659 O O . LEU A 1 199 ? 0.246 33.035 6.692 1.00 13.22 199 LEU A O 1
ATOM 1664 N N . PHE A 1 200 ? 0.302 34.643 5.123 1.00 11.79 200 PHE A N 1
ATOM 1665 C CA . PHE A 1 200 ? -1.089 34.447 4.740 1.00 11.50 200 PHE A CA 1
ATOM 1666 C C . PHE A 1 200 ? -1.092 34.327 3.227 1.00 11.85 200 PHE A C 1
ATOM 1667 O O . PHE A 1 200 ? -0.424 35.093 2.523 1.00 12.29 200 PHE A O 1
ATOM 1675 N N . ILE A 1 201 ? -1.854 33.361 2.736 1.00 12.20 201 ILE A N 1
ATOM 1676 C CA . ILE A 1 201 ? -1.914 33.084 1.314 1.00 12.74 201 ILE A CA 1
ATOM 1677 C C . ILE A 1 201 ? -3.312 33.163 0.728 1.00 13.35 201 ILE A C 1
ATOM 1678 O O . ILE A 1 201 ? -4.288 32.772 1.365 1.00 13.52 201 ILE A O 1
ATOM 1683 N N . ASP A 1 202 ? -3.392 33.689 -0.490 1.00 14.49 202 ASP A N 1
ATOM 1684 C CA . ASP A 1 202 ? -4.646 33.764 -1.229 1.00 15.32 202 ASP A CA 1
ATOM 1685 C C . ASP A 1 202 ? -4.557 32.498 -2.086 1.00 15.64 202 ASP A C 1
ATOM 1686 O O . ASP A 1 202 ? -3.819 32.465 -3.069 1.00 15.77 202 ASP A O 1
ATOM 1691 N N . PRO A 1 203 ? -5.293 31.439 -1.714 1.00 16.34 203 PRO A N 1
ATOM 1692 C CA . PRO A 1 203 ? -5.252 30.189 -2.480 1.00 17.06 203 PRO A CA 1
ATOM 1693 C C . PRO A 1 203 ? -5.680 30.307 -3.942 1.00 17.75 203 PRO A C 1
ATOM 1694 O O . PRO A 1 203 ? -5.171 29.588 -4.800 1.00 18.33 203 PRO A O 1
ATOM 1698 N N . GLU A 1 204 ? -6.609 31.215 -4.222 1.00 18.37 204 GLU A N 1
ATOM 1699 C CA . GLU A 1 204 ? -7.093 31.415 -5.586 1.00 18.68 204 GLU A CA 1
ATOM 1700 C C . GLU A 1 204 ? -5.978 31.953 -6.483 1.00 18.25 204 GLU A C 1
ATOM 1701 O O . GLU A 1 204 ? -5.727 31.426 -7.568 1.00 18.37 204 GLU A O 1
ATOM 1707 N N . ALA A 1 205 ? -5.307 33.005 -6.023 1.00 17.45 205 ALA A N 1
ATOM 1708 C CA . ALA A 1 205 ? -4.223 33.610 -6.783 1.00 16.83 205 ALA A CA 1
ATOM 1709 C C . ALA A 1 205 ? -2.899 32.893 -6.548 1.00 16.10 205 ALA A C 1
ATOM 1710 O O . ALA A 1 205 ? -1.910 33.180 -7.223 1.00 16.39 205 ALA A O 1
ATOM 1712 N N . GLU A 1 206 ? -2.885 31.968 -5.589 1.00 15.44 206 GLU A N 1
ATOM 1713 C CA . GLU A 1 206 ? -1.675 31.219 -5.255 1.00 14.99 206 GLU A CA 1
ATOM 1714 C C . GLU A 1 206 ? -0.546 32.188 -4.941 1.00 14.47 206 GLU A C 1
ATOM 1715 O O . GLU A 1 206 ? 0.601 31.976 -5.338 1.00 14.24 206 GLU A O 1
ATOM 1721 N N A SER A 1 207 ? -0.864 33.254 -4.214 0.50 14.51 207 SER A N 1
ATOM 1722 N N B SER A 1 207 ? -0.882 33.253 -4.217 0.50 14.39 207 SER A N 1
ATOM 1723 C CA A SER A 1 207 ? 0.154 34.233 -3.862 0.50 14.47 207 SER A CA 1
ATOM 1724 C CA B SER A 1 207 ? 0.096 34.279 -3.878 0.50 14.25 207 SER A CA 1
ATOM 1725 C C A SER A 1 207 ? -0.042 34.793 -2.462 0.50 14.03 207 SER A C 1
ATOM 1726 C C B SER A 1 207 ? -0.060 34.814 -2.461 0.50 13.89 207 SER A C 1
ATOM 1727 O O A SER A 1 207 ? -1.091 34.616 -1.841 0.50 14.12 207 SER A O 1
ATOM 1728 O O B SER A 1 207 ? -1.098 34.634 -1.821 0.50 13.98 207 SER A O 1
ATOM 1733 N N . VAL A 1 208 ? 0.986 35.479 -1.979 1.00 13.53 208 VAL A N 1
ATOM 1734 C CA . VAL A 1 208 ? 0.954 36.083 -0.662 1.00 13.35 208 VAL A CA 1
ATOM 1735 C C . VAL A 1 208 ? 0.099 37.341 -0.804 1.00 13.51 208 VAL A C 1
ATOM 1736 O O . VAL A 1 208 ? -0.270 37.725 -1.922 1.00 13.75 208 VAL A O 1
ATOM 1740 N N . VAL A 1 209 ? -0.226 37.980 0.315 1.00 13.37 209 VAL A N 1
ATOM 1741 C CA . VAL A 1 209 ? -1.069 39.164 0.265 1.00 13.23 209 VAL A CA 1
ATOM 1742 C C . VAL A 1 209 ? -0.403 40.484 0.634 1.00 13.59 209 VAL A C 1
ATOM 1743 O O . VAL A 1 209 ? -1.044 41.532 0.588 1.00 13.90 209 VAL A O 1
ATOM 1747 N N . ILE A 1 210 ? 0.865 40.443 1.021 1.00 14.04 210 ILE A N 1
ATOM 1748 C CA . ILE A 1 210 ? 1.566 41.685 1.297 1.00 15.06 210 ILE A CA 1
ATOM 1749 C C . ILE A 1 210 ? 2.831 41.677 0.448 1.00 14.80 210 ILE A C 1
ATOM 1750 O O . ILE A 1 210 ? 3.417 40.624 0.174 1.00 14.36 210 ILE A O 1
ATOM 1755 N N . LYS A 1 211 ? 3.219 42.857 -0.024 1.00 14.74 211 LYS A N 1
ATOM 1756 C CA . LYS A 1 211 ? 4.373 42.996 -0.872 1.00 15.59 211 LYS A CA 1
ATOM 1757 C C . LYS A 1 211 ? 5.772 42.827 -0.237 1.00 15.45 211 LYS A C 1
ATOM 1758 O O . LYS A 1 211 ? 6.632 42.102 -0.797 1.00 15.87 211 LYS A O 1
ATOM 1764 N N . PRO A 1 212 ? 6.039 43.478 0.910 1.00 15.14 212 PRO A N 1
ATOM 1765 C CA . PRO A 1 212 ? 7.381 43.293 1.488 1.00 15.13 212 PRO A CA 1
ATOM 1766 C C . PRO A 1 212 ? 7.684 41.893 1.993 1.00 14.96 212 PRO A C 1
ATOM 1767 O O . PRO A 1 212 ? 6.788 41.101 2.315 1.00 15.11 212 PRO A O 1
ATOM 1771 N N . LYS A 1 213 ? 8.980 41.613 2.090 1.00 15.18 213 LYS A N 1
ATOM 1772 C CA . LYS A 1 213 ? 9.487 40.353 2.613 1.00 15.31 213 LYS A CA 1
ATOM 1773 C C . LYS A 1 213 ? 8.807 39.093 2.093 1.00 14.87 213 LYS A C 1
ATOM 1774 O O . LYS A 1 213 ? 8.536 38.166 2.855 1.00 15.03 213 LYS A O 1
ATOM 1780 N N . ASP A 1 214 ? 8.536 39.053 0.794 1.00 14.76 214 ASP A N 1
ATOM 1781 C CA . ASP A 1 214 ? 7.903 37.887 0.184 1.00 14.22 214 ASP A CA 1
ATOM 1782 C C . ASP A 1 214 ? 6.619 37.445 0.883 1.00 13.63 214 ASP A C 1
ATOM 1783 O O . ASP A 1 214 ? 6.290 36.258 0.917 1.00 13.26 214 ASP A O 1
ATOM 1788 N N . GLY A 1 215 ? 5.898 38.408 1.449 1.00 12.60 215 GLY A N 1
ATOM 1789 C CA . GLY A 1 215 ? 4.635 38.103 2.097 1.00 12.15 215 GLY A CA 1
ATOM 1790 C C . GLY A 1 215 ? 4.643 37.829 3.586 1.00 11.69 215 GLY A C 1
ATOM 1791 O O . GLY A 1 215 ? 3.573 37.689 4.179 1.00 11.70 215 GLY A O 1
ATOM 179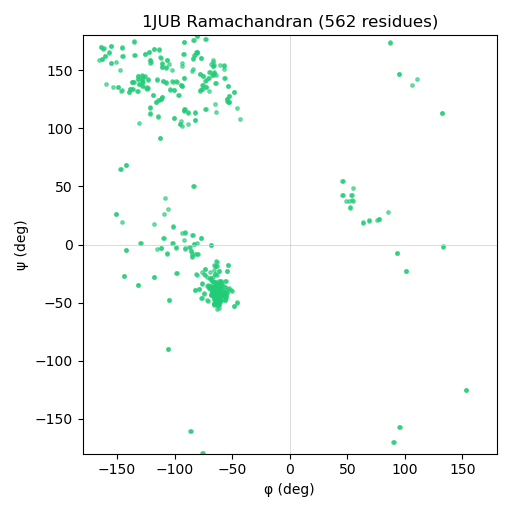2 N N . PHE A 1 216 ? 5.827 37.745 4.186 1.00 11.41 216 PHE A N 1
ATOM 1793 C CA . PHE A 1 216 ? 5.947 37.481 5.620 1.00 11.66 216 PHE A CA 1
ATOM 1794 C C . PHE A 1 216 ? 5.670 38.745 6.421 1.00 11.77 216 PHE A C 1
ATOM 1795 O O . PHE A 1 216 ? 6.202 39.812 6.114 1.00 13.15 216 PHE A O 1
ATOM 1803 N N . GLY A 1 217 ? 4.839 38.623 7.449 1.00 11.40 217 GLY A N 1
ATOM 1804 C CA . GLY A 1 217 ? 4.516 39.782 8.259 1.00 10.94 217 GLY A CA 1
ATOM 1805 C C . GLY A 1 217 ? 4.077 39.440 9.666 1.00 10.57 217 GLY A C 1
ATOM 1806 O O . GLY A 1 217 ? 3.853 38.275 9.997 1.00 10.85 217 GLY A O 1
ATOM 1807 N N . GLY A 1 218 ? 3.959 40.470 10.496 1.00 9.85 218 GLY A N 1
ATOM 1808 C CA . GLY A 1 218 ? 3.532 40.279 11.868 1.00 9.43 218 GLY A CA 1
ATOM 1809 C C . GLY A 1 218 ? 2.058 39.946 11.926 1.00 9.15 218 GLY A C 1
ATOM 1810 O O . GLY A 1 218 ? 1.240 40.569 11.246 1.00 9.26 218 GLY A O 1
ATOM 1811 N N . ILE A 1 219 ? 1.723 38.956 12.746 1.00 9.00 219 ILE A N 1
ATOM 1812 C CA . ILE A 1 219 ? 0.347 38.508 12.912 1.00 9.16 219 ILE A CA 1
ATOM 1813 C C . ILE A 1 219 ? -0.264 39.087 14.185 1.00 9.23 219 ILE A C 1
ATOM 1814 O O . ILE A 1 219 ? 0.356 39.062 15.252 1.00 9.48 219 ILE A O 1
ATOM 1819 N N . GLY A 1 220 ? -1.478 39.613 14.063 1.00 9.11 220 GLY A N 1
ATOM 1820 C CA . GLY A 1 220 ? -2.179 40.171 15.206 1.00 9.14 220 GLY A CA 1
ATOM 1821 C C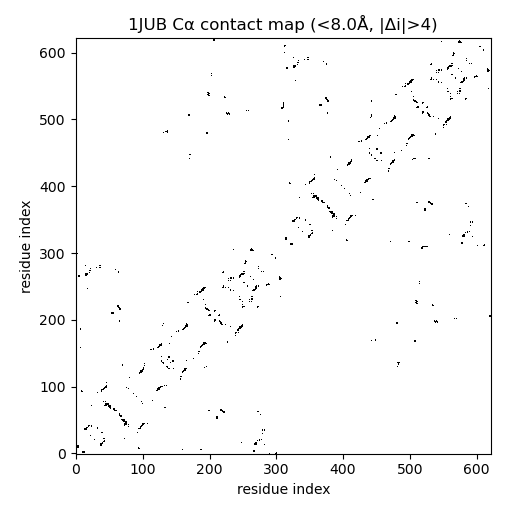 . GLY A 1 220 ? -3.620 39.697 15.195 1.00 9.14 220 GLY A C 1
ATOM 1822 O O . GLY A 1 220 ? -4.050 39.021 14.255 1.00 9.41 220 GLY A O 1
ATOM 1823 N N . GLY A 1 221 ? -4.368 40.030 16.239 1.00 8.91 221 GLY A N 1
ATOM 1824 C CA . GLY A 1 221 ? -5.762 39.631 16.298 1.00 9.25 221 GLY A CA 1
ATOM 1825 C C . GLY A 1 221 ? -6.030 38.351 17.065 1.00 9.34 221 GLY A C 1
ATOM 1826 O O . GLY A 1 221 ? -5.232 37.930 17.908 1.00 9.42 221 GLY A O 1
ATOM 1827 N N . ALA A 1 222 ? -7.157 37.715 16.756 1.00 9.42 222 ALA A N 1
ATOM 1828 C CA . ALA A 1 222 ? -7.561 36.489 17.438 1.00 9.54 222 ALA A CA 1
ATOM 1829 C C . ALA A 1 222 ? -6.505 35.387 17.369 1.00 9.45 222 ALA A C 1
ATOM 1830 O O . ALA A 1 222 ? -6.386 34.581 18.289 1.00 9.83 222 ALA A O 1
ATOM 1832 N N . TYR A 1 223 ? -5.741 35.352 16.282 1.00 9.22 223 TYR A N 1
ATOM 1833 C CA . TYR A 1 223 ? -4.687 34.351 16.121 1.00 9.70 223 TYR A CA 1
ATOM 1834 C C . TYR A 1 223 ? -3.736 34.323 17.305 1.00 9.40 223 TYR A C 1
ATOM 1835 O O . TYR A 1 223 ? -3.267 33.262 17.716 1.00 10.05 223 TYR A O 1
ATOM 1844 N N . ILE A 1 224 ? -3.441 35.501 17.846 1.00 9.29 224 ILE A N 1
ATOM 1845 C CA . ILE A 1 224 ? -2.436 35.584 18.891 1.00 9.26 224 ILE A CA 1
ATOM 1846 C C . ILE A 1 224 ? -2.862 35.716 20.335 1.00 8.82 224 ILE A C 1
ATOM 1847 O O . ILE A 1 224 ? -2.005 35.776 21.215 1.00 8.76 224 ILE A O 1
ATOM 1852 N N . LYS A 1 225 ? -4.159 35.728 20.617 1.00 8.48 225 LYS A N 1
ATOM 1853 C CA . LYS A 1 225 ? -4.541 35.906 22.008 1.00 8.43 225 LYS A CA 1
ATOM 1854 C C . LYS A 1 225 ? -3.972 34.861 22.969 1.00 8.60 225 LYS A C 1
ATOM 1855 O O . LYS A 1 225 ? -3.521 35.222 24.048 1.00 8.50 225 LYS A O 1
ATOM 1861 N N . PRO A 1 226 ? -3.979 33.565 22.602 1.00 8.29 226 PRO A N 1
ATOM 1862 C CA . PRO A 1 226 ? -3.420 32.587 23.547 1.00 8.53 226 PRO A CA 1
ATOM 1863 C C . PRO A 1 226 ? -1.975 32.920 23.914 1.00 8.07 226 PRO A C 1
ATOM 1864 O O . PRO A 1 226 ? -1.567 32.802 25.070 1.00 8.32 226 PRO A O 1
ATOM 1868 N N . THR A 1 227 ? -1.206 33.335 22.914 1.00 8.39 227 THR A N 1
ATOM 1869 C CA . THR A 1 227 ? 0.188 33.696 23.119 1.00 8.14 227 THR A CA 1
ATOM 1870 C C . THR A 1 227 ? 0.299 34.979 23.942 1.00 8.12 227 THR A C 1
ATOM 1871 O O . THR A 1 227 ? 1.124 35.074 24.853 1.00 8.20 227 THR A O 1
ATOM 1875 N N . ALA A 1 228 ? -0.534 35.965 23.624 1.00 7.88 228 ALA A N 1
ATOM 1876 C CA . ALA A 1 228 ? -0.505 37.231 24.342 1.00 8.05 228 ALA A CA 1
ATOM 1877 C C . ALA A 1 228 ? -0.822 37.027 25.821 1.00 8.57 228 ALA A C 1
ATOM 1878 O O . ALA A 1 228 ? -0.092 37.506 26.692 1.00 8.49 228 ALA A O 1
ATOM 1880 N N . LEU A 1 229 ? -1.905 36.309 26.106 1.00 8.24 229 LEU A N 1
ATOM 1881 C CA . LEU A 1 229 ? -2.290 36.055 27.488 1.00 8.51 229 LEU A CA 1
ATOM 1882 C C . LEU A 1 229 ? -1.191 35.308 28.237 1.00 8.22 229 LEU A C 1
ATOM 1883 O O . LEU A 1 229 ? -0.884 35.626 29.385 1.00 8.49 229 LEU A O 1
ATOM 1888 N N . ALA A 1 230 ? -0.594 34.316 27.585 1.00 8.41 230 ALA A N 1
ATOM 1889 C CA . ALA A 1 230 ? 0.466 33.537 28.211 1.00 8.58 230 ALA A CA 1
ATOM 1890 C C . ALA A 1 230 ? 1.657 34.415 28.572 1.00 8.25 230 ALA A C 1
ATOM 1891 O O . ALA A 1 230 ? 2.246 34.265 29.642 1.00 8.37 230 ALA A O 1
ATOM 1893 N N . ASN A 1 231 ? 2.019 35.330 27.681 1.00 8.40 231 ASN A N 1
ATOM 1894 C CA . ASN A 1 231 ? 3.146 36.213 27.944 1.00 8.39 231 ASN A CA 1
ATOM 1895 C C . ASN A 1 231 ? 2.849 37.162 29.100 1.00 8.60 231 ASN A C 1
ATOM 1896 O O . ASN A 1 231 ? 3.695 37.369 29.971 1.00 8.70 231 ASN A O 1
ATOM 1901 N N . VAL A 1 232 ? 1.651 37.734 29.116 1.00 8.21 232 VAL A N 1
ATOM 1902 C CA . VAL A 1 232 ? 1.264 38.629 30.199 1.00 8.74 232 VAL A CA 1
ATOM 1903 C C . VAL A 1 232 ? 1.310 37.859 31.521 1.00 8.69 232 VAL A C 1
ATOM 1904 O O . VAL A 1 232 ? 1.896 38.323 32.496 1.00 8.98 232 VAL A O 1
ATOM 1908 N N . ARG A 1 233 ? 0.713 36.671 31.543 1.00 8.69 233 ARG A N 1
ATOM 1909 C CA . ARG A 1 233 ? 0.684 35.874 32.763 1.00 8.89 233 ARG A CA 1
ATOM 1910 C C . ARG A 1 233 ? 2.059 35.401 33.211 1.00 9.20 233 ARG A C 1
ATOM 1911 O O . ARG A 1 233 ? 2.386 35.481 34.397 1.00 9.41 233 ARG A O 1
ATOM 1919 N N . ALA A 1 234 ? 2.859 34.900 32.272 1.00 9.41 234 ALA A N 1
ATOM 1920 C CA . ALA A 1 234 ? 4.190 34.401 32.610 1.00 9.93 234 ALA A CA 1
ATOM 1921 C C . ALA A 1 234 ? 5.059 35.497 33.214 1.00 10.28 234 ALA A C 1
ATOM 1922 O O . ALA A 1 234 ? 5.828 35.250 34.147 1.00 11.18 234 ALA A O 1
ATOM 1924 N N . PHE A 1 235 ? 4.954 36.711 32.687 1.00 10.12 235 PHE A N 1
ATOM 1925 C CA . PHE A 1 235 ? 5.740 37.803 33.244 1.00 10.40 235 PHE A CA 1
ATOM 1926 C C . PHE A 1 235 ? 5.142 38.290 34.557 1.00 11.04 235 PHE A C 1
ATOM 1927 O O . PHE A 1 235 ? 5.870 38.677 35.467 1.00 11.35 235 PHE A O 1
ATOM 1935 N N . TYR A 1 236 ? 3.819 38.249 34.677 1.00 11.42 236 TYR A N 1
ATOM 1936 C CA . TYR A 1 236 ? 3.185 38.699 35.910 1.00 11.94 236 TYR A CA 1
ATOM 1937 C C . TYR A 1 236 ? 3.663 37.892 37.117 1.00 12.16 236 TYR A C 1
ATOM 1938 O O . TYR A 1 236 ? 3.834 38.439 38.205 1.00 12.20 236 TYR A O 1
ATOM 1947 N N . THR A 1 237 ? 3.885 36.596 36.930 1.00 12.20 237 THR A N 1
ATOM 1948 C CA . THR A 1 237 ? 4.332 35.758 38.036 1.00 13.22 237 THR A CA 1
ATOM 1949 C C . THR A 1 237 ? 5.849 35.736 38.216 1.00 13.83 237 THR A C 1
ATOM 1950 O O . THR A 1 237 ? 6.350 35.105 39.148 1.00 14.88 237 THR A O 1
ATOM 1954 N N . ARG A 1 238 ? 6.578 36.425 37.343 1.00 13.51 238 ARG A N 1
ATOM 1955 C CA . ARG A 1 238 ? 8.042 36.450 37.426 1.00 13.78 238 ARG A CA 1
ATOM 1956 C C . ARG A 1 238 ? 8.656 37.825 37.675 1.00 14.16 238 ARG A C 1
ATOM 1957 O O . ARG A 1 238 ? 9.742 37.928 38.248 1.00 14.78 238 ARG A O 1
ATOM 1965 N N . LEU A 1 239 ? 7.977 38.880 37.242 1.00 13.93 239 LEU A N 1
ATOM 1966 C CA . LEU A 1 239 ? 8.499 40.229 37.426 1.00 14.09 239 LEU A CA 1
ATOM 1967 C C . LEU A 1 239 ? 8.318 40.757 38.842 1.00 14.49 239 LEU A C 1
ATOM 1968 O O . LEU A 1 239 ? 7.342 40.432 39.520 1.00 14.44 239 LEU A O 1
ATOM 1973 N N . LYS A 1 240 ? 9.270 41.568 39.291 1.00 14.73 240 LYS A N 1
ATOM 1974 C CA . LYS A 1 240 ? 9.160 42.169 40.609 1.00 15.20 240 LYS A CA 1
ATOM 1975 C C . LYS A 1 240 ? 7.950 43.101 40.498 1.00 15.67 240 LYS A C 1
ATOM 1976 O O . LYS A 1 240 ? 7.673 43.642 39.425 1.00 15.22 240 LYS A O 1
ATOM 1982 N N . PRO A 1 241 ? 7.205 43.292 41.596 1.00 16.20 241 PRO A N 1
ATOM 1983 C CA . PRO A 1 241 ? 6.022 44.159 41.582 1.00 16.72 241 PRO A CA 1
ATOM 1984 C C . PRO A 1 241 ? 6.236 45.588 41.093 1.00 16.77 241 PRO A C 1
ATOM 1985 O O . PRO A 1 241 ? 5.287 46.245 40.658 1.00 16.91 241 PRO A O 1
ATOM 1989 N N . GLU A 1 242 ? 7.472 46.070 41.166 1.00 16.59 242 GLU A N 1
ATOM 1990 C CA . GLU A 1 242 ? 7.786 47.422 40.717 1.00 16.92 242 GLU A CA 1
ATOM 1991 C C . GLU A 1 242 ? 7.575 47.571 39.210 1.00 15.99 242 GLU A C 1
ATOM 1992 O O . GLU A 1 242 ? 7.338 48.673 38.714 1.00 16.53 242 GLU A O 1
ATOM 1998 N N . ILE A 1 243 ? 7.669 46.463 38.482 1.00 14.73 243 ILE A N 1
ATOM 1999 C CA . ILE A 1 243 ? 7.482 46.492 37.036 1.00 13.75 243 ILE A CA 1
ATOM 2000 C C . ILE A 1 243 ? 6.075 46.017 36.695 1.00 13.34 243 ILE A C 1
ATOM 2001 O O . ILE A 1 243 ? 5.763 44.835 36.837 1.00 13.91 243 ILE A O 1
ATOM 2006 N N . GLN A 1 244 ? 5.228 46.942 36.256 1.00 12.52 244 GLN A N 1
ATOM 2007 C CA . GLN A 1 244 ? 3.860 46.607 35.890 1.00 12.11 244 GLN A CA 1
ATOM 2008 C C . GLN A 1 244 ? 3.809 46.083 34.461 1.00 11.61 244 GLN A C 1
ATOM 2009 O O . GLN A 1 244 ? 4.819 46.059 33.760 1.00 11.43 244 GLN A O 1
ATOM 2015 N N . ILE A 1 245 ? 2.629 45.663 34.028 1.00 10.88 245 ILE A N 1
ATOM 2016 C CA . ILE A 1 245 ? 2.487 45.101 32.696 1.00 10.54 245 ILE A CA 1
ATOM 2017 C C . ILE A 1 245 ? 1.380 45.724 31.866 1.00 9.88 245 ILE A C 1
ATOM 2018 O O . ILE A 1 245 ? 0.316 46.077 32.379 1.00 10.11 245 ILE A O 1
ATOM 2023 N N . ILE A 1 246 ? 1.654 45.880 30.577 1.00 9.57 246 ILE A N 1
ATOM 2024 C CA . ILE A 1 246 ? 0.645 46.353 29.645 1.00 9.44 246 ILE A CA 1
ATOM 2025 C C . ILE A 1 246 ? 0.368 45.119 28.794 1.00 9.09 246 ILE A C 1
ATOM 2026 O O . ILE A 1 246 ? 1.301 44.491 28.273 1.00 9.50 246 ILE A O 1
ATOM 2031 N N . GLY A 1 247 ? -0.905 44.746 28.694 1.00 8.67 247 GLY A N 1
ATOM 2032 C CA . GLY A 1 247 ? -1.282 43.590 27.902 1.00 8.83 247 GLY A CA 1
ATOM 2033 C C . GLY A 1 247 ? -1.728 44.009 26.517 1.00 8.72 247 GLY A C 1
ATOM 2034 O O . GLY A 1 247 ? -2.582 44.884 26.369 1.00 8.82 247 GLY A O 1
ATOM 2035 N N . THR A 1 248 ? -1.149 43.379 25.501 1.00 8.36 248 THR A N 1
ATOM 2036 C CA . THR A 1 248 ? -1.471 43.687 24.118 1.00 8.44 248 THR A CA 1
ATOM 2037 C C . THR A 1 248 ? -1.556 42.397 23.323 1.00 8.68 248 THR A C 1
ATOM 2038 O O . THR A 1 248 ? -0.694 41.534 23.446 1.00 8.53 248 THR A O 1
ATOM 2042 N N . GLY A 1 249 ? -2.606 42.262 22.520 1.00 8.24 249 GLY A N 1
ATOM 2043 C CA . GLY A 1 249 ? -2.742 41.080 21.692 1.00 8.43 249 GLY A CA 1
ATOM 2044 C C . GLY A 1 249 ? -4.102 40.418 21.734 1.00 8.48 249 GLY A C 1
ATOM 2045 O O . GLY A 1 249 ? -4.511 39.883 22.764 1.00 8.92 249 GLY A O 1
ATOM 2046 N N . GLY A 1 250 ? -4.799 40.460 20.602 1.00 8.73 250 GLY A N 1
ATOM 2047 C CA . GLY A 1 250 ? -6.103 39.829 20.493 1.00 9.39 250 GLY A CA 1
ATOM 2048 C C . GLY A 1 250 ? -7.232 40.457 21.281 1.00 9.98 250 GLY A C 1
ATOM 2049 O O . GLY A 1 250 ? -8.240 39.802 21.539 1.00 10.54 250 GLY A O 1
ATOM 2050 N N . ILE A 1 251 ? -7.088 41.719 21.667 1.00 10.02 251 ILE A N 1
ATOM 2051 C CA . ILE A 1 251 ? -8.150 42.365 22.423 1.00 10.48 251 ILE A CA 1
ATOM 2052 C C . ILE A 1 251 ? -9.166 43.002 21.482 1.00 11.06 251 ILE A C 1
ATOM 2053 O O . ILE A 1 251 ? -8.853 43.949 20.756 1.00 11.33 251 ILE A O 1
ATOM 2058 N N . GLU A 1 252 ? -10.383 42.464 21.492 1.00 11.54 252 GLU A N 1
ATOM 2059 C CA . GLU A 1 252 ? -11.453 42.981 20.650 1.00 12.44 252 GLU A CA 1
ATOM 2060 C C . GLU A 1 252 ? -12.731 43.183 21.456 1.00 12.30 252 GLU A C 1
ATOM 2061 O O . GLU A 1 252 ? -13.486 44.124 21.209 1.00 12.68 252 GLU A O 1
ATOM 2067 N N . THR A 1 253 ? -12.968 42.304 22.423 1.00 11.74 253 THR A N 1
ATOM 2068 C CA . THR A 1 253 ? -14.171 42.381 23.244 1.00 11.91 253 THR A CA 1
ATOM 2069 C C . THR A 1 253 ? -13.853 42.611 24.712 1.00 11.70 253 THR A C 1
ATOM 2070 O O . THR A 1 253 ? -12.702 42.493 25.138 1.00 11.38 253 THR A O 1
ATOM 2074 N N . GLY A 1 254 ? -14.886 42.932 25.483 1.00 11.44 254 GLY A N 1
ATOM 2075 C CA . GLY A 1 254 ? -14.703 43.139 26.906 1.00 11.45 254 GLY A CA 1
ATOM 2076 C C . GLY A 1 254 ? -14.182 41.868 27.549 1.00 11.14 254 GLY A C 1
ATOM 2077 O O . GLY A 1 254 ? -13.440 41.916 28.529 1.00 11.51 254 GLY A O 1
ATOM 2078 N N . GLN A 1 255 ? -14.575 40.721 27.001 1.00 11.12 255 GLN A N 1
ATOM 2079 C CA . GLN A 1 255 ? -14.128 39.442 27.531 1.00 11.43 255 GLN A CA 1
ATOM 2080 C C . GLN A 1 255 ? -12.619 39.293 27.337 1.00 10.87 255 GLN A C 1
ATOM 2081 O O . GLN A 1 255 ? -11.920 38.814 28.232 1.00 10.68 255 GLN A O 1
ATOM 2087 N N . ASP A 1 256 ? -12.117 39.701 26.173 1.00 10.37 256 ASP A N 1
ATOM 2088 C CA . ASP A 1 256 ? -10.681 39.607 25.910 1.00 10.32 256 ASP A CA 1
ATOM 2089 C C . ASP A 1 256 ? -9.936 40.485 26.909 1.00 10.02 256 ASP A C 1
ATOM 2090 O O . ASP A 1 256 ? -8.895 40.098 27.440 1.00 9.81 256 ASP A O 1
ATOM 2095 N N . ALA A 1 257 ? -10.477 41.674 27.154 1.00 9.63 257 ALA A N 1
ATOM 2096 C CA . ALA A 1 257 ? -9.877 42.617 28.092 1.00 9.51 257 ALA A CA 1
ATOM 2097 C C . ALA A 1 257 ? -9.868 42.014 29.491 1.00 9.66 257 ALA A C 1
ATOM 2098 O O . ALA A 1 257 ? -8.857 42.057 30.196 1.00 9.67 257 ALA A O 1
ATOM 2100 N N . PHE A 1 258 ? -11.005 41.454 29.884 1.00 9.68 258 PHE A N 1
ATOM 2101 C CA . PHE A 1 258 ? -11.162 40.826 31.189 1.00 9.92 258 PHE A CA 1
ATOM 2102 C C . PHE A 1 258 ? -10.091 39.753 31.384 1.00 9.88 258 PHE A C 1
ATOM 2103 O O . PHE A 1 258 ? -9.469 39.657 32.442 1.00 9.69 258 PHE A O 1
ATOM 2111 N N . GLU A 1 259 ? -9.874 38.948 30.351 1.00 9.45 259 GLU A N 1
ATOM 2112 C CA . GLU A 1 259 ? -8.877 37.887 30.418 1.00 9.59 259 GLU A CA 1
ATOM 2113 C C . GLU A 1 259 ? -7.463 38.429 30.630 1.00 9.28 259 GLU A C 1
ATOM 2114 O O . GLU A 1 259 ? -6.708 37.900 31.444 1.00 9.19 259 GLU A O 1
ATOM 2120 N N . HIS A 1 260 ? -7.104 39.484 29.905 1.00 8.95 260 HIS A N 1
ATOM 2121 C CA . HIS A 1 260 ? -5.783 40.085 30.067 1.00 9.12 260 HIS A CA 1
ATOM 2122 C C . HIS A 1 260 ? -5.619 40.617 31.492 1.00 9.08 260 HIS A C 1
ATOM 2123 O O . HIS A 1 260 ? -4.570 40.445 32.109 1.00 9.13 260 HIS A O 1
ATOM 2130 N N . LEU A 1 261 ? -6.655 41.265 32.015 1.00 9.26 261 LEU A N 1
ATOM 2131 C CA . LEU A 1 261 ? -6.593 41.810 33.365 1.00 9.66 261 LEU A CA 1
ATOM 2132 C C . LEU A 1 261 ? -6.476 40.690 34.394 1.00 9.75 261 LEU A C 1
ATOM 2133 O O . LEU A 1 261 ? -5.739 40.811 35.373 1.00 9.93 261 LEU A O 1
ATOM 2138 N N . LEU A 1 262 ? -7.198 39.596 34.169 1.00 9.99 262 LEU A N 1
ATOM 2139 C CA . LEU A 1 262 ? -7.133 38.447 35.069 1.00 10.49 262 LEU A CA 1
ATOM 2140 C C . LEU A 1 262 ? -5.711 37.902 35.108 1.00 10.51 262 LEU A C 1
ATOM 2141 O O . LEU A 1 262 ? -5.261 37.389 36.131 1.00 10.66 262 LEU A O 1
ATOM 2146 N N . CYS A 1 263 ? -5.016 37.988 33.977 1.00 10.08 263 CYS A N 1
ATOM 2147 C CA . CYS A 1 263 ? -3.644 37.499 33.898 1.00 10.35 263 CYS A CA 1
ATOM 2148 C C . CYS A 1 263 ? -2.653 38.370 34.649 1.00 10.72 263 CYS A C 1
ATOM 2149 O O . CYS A 1 263 ? -1.617 37.881 35.100 1.00 11.71 263 CYS A O 1
ATOM 2152 N N . GLY A 1 264 ? -2.961 39.658 34.770 1.00 10.48 264 GLY A N 1
ATOM 2153 C CA . GLY A 1 264 ? -2.062 40.553 35.474 1.00 10.41 264 GLY A CA 1
ATOM 2154 C C . GLY A 1 264 ? -1.762 41.857 34.759 1.00 10.26 264 GLY A C 1
ATOM 2155 O O . GLY A 1 264 ? -1.028 42.689 35.285 1.00 10.54 264 GLY A O 1
ATOM 2156 N N . ALA A 1 265 ? -2.304 42.048 33.561 1.00 9.93 265 ALA A N 1
ATOM 2157 C CA . ALA A 1 265 ? -2.073 43.295 32.841 1.00 9.97 265 ALA A CA 1
ATOM 2158 C C . ALA A 1 265 ? -2.750 44.435 33.598 1.00 10.16 265 ALA A C 1
ATOM 2159 O O . ALA A 1 265 ? -3.793 44.237 34.216 1.00 10.22 265 ALA A O 1
ATOM 2161 N N . THR A 1 266 ? -2.148 45.620 33.560 1.00 10.35 266 THR A N 1
ATOM 2162 C CA . THR A 1 266 ? -2.734 46.788 34.214 1.00 10.51 266 THR A CA 1
ATOM 2163 C C . THR A 1 266 ? -3.325 47.697 33.139 1.00 10.71 266 THR A C 1
ATOM 2164 O O . THR A 1 266 ? -4.452 48.168 33.274 1.00 11.02 266 THR A O 1
ATOM 2168 N N . MET A 1 267 ? -2.556 47.961 32.085 1.00 10.12 267 MET A N 1
ATOM 2169 C CA . MET A 1 267 ? -3.062 48.749 30.964 1.00 9.48 267 MET A CA 1
ATOM 2170 C C . MET A 1 267 ? -3.285 47.739 29.834 1.00 9.73 267 MET A C 1
ATOM 2171 O O . MET A 1 267 ? -2.698 46.649 29.841 1.00 9.92 267 MET A O 1
ATOM 2176 N N . LEU A 1 268 ? -4.134 48.101 28.879 1.00 9.12 268 LEU A N 1
ATOM 2177 C CA . LEU A 1 268 ? -4.463 47.222 27.758 1.00 9.18 268 LEU A CA 1
ATOM 2178 C C . LEU A 1 268 ? -4.371 47.980 26.447 1.00 9.35 268 LEU A C 1
ATOM 2179 O O . LEU A 1 268 ? -4.910 49.078 26.331 1.00 10.11 268 LEU A O 1
ATOM 2184 N N . GLN A 1 269 ? -3.701 47.403 25.456 1.00 8.80 269 GLN A N 1
ATOM 2185 C CA . GLN A 1 269 ? -3.603 48.078 24.168 1.00 9.32 269 GLN A CA 1
ATOM 2186 C C . GLN A 1 269 ? -4.316 47.295 23.083 1.00 9.10 269 GLN A C 1
ATOM 2187 O O . GLN A 1 269 ? -4.291 46.062 23.061 1.00 9.36 269 GLN A O 1
ATOM 2193 N N . ILE A 1 270 ? -4.961 48.037 22.190 1.00 9.28 270 ILE A N 1
ATOM 2194 C CA . ILE A 1 270 ? -5.718 47.451 21.098 1.00 9.49 270 ILE A CA 1
ATOM 2195 C C . ILE A 1 270 ? -5.095 47.839 19.766 1.00 9.43 270 ILE A C 1
ATOM 2196 O O . ILE A 1 270 ? -4.945 49.028 19.460 1.00 9.14 270 ILE A O 1
ATOM 2201 N N . GLY A 1 271 ? -4.725 46.831 18.982 1.00 9.46 271 GLY A N 1
ATOM 2202 C CA . GLY A 1 271 ? -4.128 47.078 17.684 1.00 9.39 271 GLY A CA 1
ATOM 2203 C C . GLY A 1 271 ? -5.088 46.781 16.550 1.00 9.40 271 GLY A C 1
ATOM 2204 O O . GLY A 1 271 ? -5.841 47.650 16.113 1.00 9.92 271 GLY A O 1
ATOM 2205 N N . THR A 1 272 ? -5.069 45.537 16.087 1.00 9.08 272 THR A N 1
ATOM 2206 C CA . THR A 1 272 ? -5.910 45.100 14.981 1.00 9.92 272 THR A CA 1
ATOM 2207 C C . THR A 1 272 ? -7.370 45.537 15.061 1.00 10.15 272 THR A C 1
ATOM 2208 O O . THR A 1 272 ? -7.904 46.081 14.094 1.00 10.27 272 THR A O 1
ATOM 2212 N N . ALA A 1 273 ? -8.017 45.313 16.200 1.00 10.15 273 ALA A N 1
ATOM 2213 C CA . ALA A 1 273 ? -9.425 45.683 16.341 1.00 10.23 273 ALA A CA 1
ATOM 2214 C C . ALA A 1 273 ? -9.651 47.184 16.174 1.00 10.69 273 ALA A C 1
ATOM 2215 O O . ALA A 1 273 ? -10.671 47.606 15.629 1.00 11.21 273 ALA A O 1
ATOM 2217 N N . LEU A 1 274 ? -8.707 47.986 16.655 1.00 10.61 274 LEU A N 1
ATOM 2218 C CA . LEU A 1 274 ? -8.807 49.439 16.533 1.00 10.83 274 LEU A CA 1
ATOM 2219 C C . LEU A 1 274 ? -8.591 49.854 15.078 1.00 11.47 274 LEU A C 1
ATOM 2220 O O . LEU A 1 274 ? -9.200 50.803 14.586 1.00 11.64 274 LEU A O 1
ATOM 2225 N N . HIS A 1 275 ? -7.713 49.134 14.395 1.00 11.94 275 HIS A N 1
ATOM 2226 C CA . HIS A 1 275 ? -7.411 49.409 12.999 1.00 12.97 275 HIS A CA 1
ATOM 2227 C C . HIS A 1 275 ? -8.681 49.207 12.176 1.00 13.44 275 HIS A C 1
ATOM 2228 O O . HIS A 1 275 ? -8.984 49.990 11.275 1.00 14.02 275 HIS A O 1
ATOM 2235 N N . LYS A 1 276 ? -9.436 48.166 12.511 1.00 13.62 276 LYS A N 1
ATOM 2236 C CA . LYS A 1 276 ? -10.664 47.839 11.794 1.00 14.54 276 LYS A CA 1
ATOM 2237 C C . LYS A 1 276 ? -11.883 48.683 12.161 1.00 14.99 276 LYS A C 1
ATOM 2238 O O . LYS A 1 276 ? -12.675 49.051 11.293 1.00 15.81 276 LYS A O 1
ATOM 2244 N N . GLU A 1 277 ? -12.019 49.002 13.444 1.00 14.83 277 GLU A N 1
ATOM 2245 C CA . GLU A 1 277 ? -13.187 49.725 13.946 1.00 14.91 277 GLU A CA 1
ATOM 2246 C C . GLU A 1 277 ? -13.058 51.230 14.152 1.00 14.84 277 GLU A C 1
ATOM 2247 O O . GLU A 1 277 ? -14.060 51.949 14.139 1.00 15.04 277 GLU A O 1
ATOM 2253 N N . GLY A 1 278 ? -11.839 51.711 14.350 1.00 14.05 278 GLY A N 1
ATOM 2254 C CA . GLY A 1 278 ? -11.660 53.128 14.598 1.00 13.74 278 GLY A CA 1
ATOM 2255 C C . GLY A 1 278 ? -11.810 53.397 16.087 1.00 13.62 278 GLY A C 1
ATOM 2256 O O . GLY A 1 278 ? -12.176 52.496 16.842 1.00 13.14 278 GLY A O 1
ATOM 2257 N N . PRO A 1 279 ? -11.556 54.634 16.541 1.00 13.95 279 PRO A N 1
ATOM 2258 C CA . PRO A 1 279 ? -11.649 55.033 17.950 1.00 14.15 279 PRO A CA 1
ATOM 2259 C C . PRO A 1 279 ? -12.960 54.747 18.678 1.00 14.16 279 PRO A C 1
ATOM 2260 O O . PRO A 1 279 ? -12.999 54.758 19.908 1.00 14.02 279 PRO A O 1
ATOM 2264 N N . ALA A 1 280 ? -14.034 54.502 17.936 1.00 14.24 280 ALA A N 1
ATOM 2265 C CA . ALA A 1 280 ? -15.312 54.207 18.572 1.00 14.30 280 ALA A CA 1
ATOM 2266 C C . ALA A 1 280 ? -15.216 52.910 19.374 1.00 14.08 280 ALA A C 1
ATOM 2267 O O . ALA A 1 280 ? -16.035 52.649 20.254 1.00 14.57 280 ALA A O 1
ATOM 2269 N N . ILE A 1 281 ? -14.206 52.098 19.072 1.00 13.64 281 ILE A N 1
ATOM 2270 C CA . ILE A 1 281 ? -14.029 50.832 19.768 1.00 13.39 281 ILE A CA 1
ATOM 2271 C C . ILE A 1 281 ? -13.869 51.001 21.276 1.00 13.21 281 ILE A C 1
ATOM 2272 O O . ILE A 1 281 ? -14.330 50.169 22.052 1.00 12.93 281 ILE A O 1
ATOM 2277 N N . PHE A 1 282 ? -13.231 52.085 21.702 1.00 13.15 282 PHE A N 1
ATOM 2278 C CA . PHE A 1 282 ? -13.025 52.287 23.127 1.00 13.09 282 PHE A CA 1
ATOM 2279 C C . PHE A 1 282 ? -14.323 52.380 23.912 1.00 13.50 282 PHE A C 1
ATOM 2280 O O . PHE A 1 282 ? -14.461 51.749 24.958 1.00 13.33 282 PHE A O 1
ATOM 2288 N N . ASP A 1 283 ? -15.287 53.138 23.407 1.00 14.50 283 ASP A N 1
ATOM 2289 C CA . ASP A 1 283 ? -16.552 53.242 24.117 1.00 15.14 283 ASP A CA 1
ATOM 2290 C C . ASP A 1 283 ? -17.236 51.877 24.168 1.00 14.68 283 ASP A C 1
ATOM 2291 O O . ASP A 1 283 ? -17.796 51.492 25.194 1.00 14.43 283 ASP A O 1
ATOM 2296 N N . ARG A 1 284 ? -17.181 51.140 23.062 1.00 14.58 284 ARG A N 1
ATOM 2297 C CA . ARG A 1 284 ? -17.808 49.825 23.009 1.00 14.25 284 ARG A CA 1
ATOM 2298 C C . ARG A 1 284 ? -17.190 48.830 23.984 1.00 13.55 284 ARG A C 1
ATOM 2299 O O . ARG A 1 284 ? -17.893 48.198 24.768 1.00 13.79 284 ARG A O 1
ATOM 2307 N N . ILE A 1 285 ? -15.869 48.696 23.938 1.00 13.17 285 ILE A N 1
ATOM 2308 C CA . ILE A 1 285 ? -15.195 47.734 24.798 1.00 12.71 285 ILE A CA 1
ATOM 2309 C C . ILE A 1 285 ? -15.260 48.101 26.282 1.00 12.54 285 ILE A C 1
ATOM 2310 O O . ILE A 1 285 ? -15.288 47.222 27.144 1.00 12.13 285 ILE A O 1
ATOM 2315 N N . ILE A 1 286 ? -15.295 49.394 26.584 1.00 12.69 286 ILE A N 1
ATOM 2316 C CA . ILE A 1 286 ? -15.403 49.830 27.971 1.00 13.12 286 ILE A CA 1
ATOM 2317 C C . ILE A 1 286 ? -16.743 49.348 28.528 1.00 13.28 286 ILE A C 1
ATOM 2318 O O . ILE A 1 286 ? -16.815 48.807 29.632 1.00 13.39 286 ILE A O 1
ATOM 2323 N N . LYS A 1 287 ? -17.802 49.538 27.750 1.00 14.00 287 LYS A N 1
ATOM 2324 C CA . LYS A 1 287 ? -19.126 49.116 28.176 1.00 14.69 287 LYS A CA 1
ATOM 2325 C C . LYS A 1 287 ? -19.210 47.599 28.307 1.00 14.39 287 LYS A C 1
ATOM 2326 O O . LYS A 1 287 ? -19.850 47.087 29.227 1.00 14.50 287 LYS A O 1
ATOM 2332 N N . GLU A 1 288 ? -18.549 46.879 27.406 1.00 13.83 288 GLU A N 1
ATOM 2333 C CA . GLU A 1 288 ? -18.563 45.423 27.475 1.00 13.52 288 GLU A CA 1
ATOM 2334 C C . GLU A 1 288 ? -17.864 44.936 28.742 1.00 13.23 288 GLU A C 1
ATOM 2335 O O . GLU A 1 288 ? -18.356 44.034 29.417 1.00 13.16 288 GLU A O 1
ATOM 2341 N N . LEU A 1 289 ? -16.724 45.537 29.075 1.00 12.78 289 LEU A N 1
ATOM 2342 C CA . LEU A 1 289 ? -16.005 45.130 30.276 1.00 12.78 289 LEU A CA 1
ATOM 2343 C C . LEU A 1 289 ? -16.813 45.484 31.520 1.00 13.07 289 LEU A C 1
ATOM 2344 O O . LEU A 1 289 ? -16.870 44.712 32.476 1.00 12.42 289 LEU A O 1
ATOM 2349 N N . GLU A 1 290 ? -17.443 46.655 31.504 1.00 13.55 290 GLU A N 1
ATOM 2350 C CA . GLU A 1 290 ? -18.250 47.066 32.643 1.00 14.53 290 GLU A CA 1
ATOM 2351 C C . GLU A 1 290 ? -19.427 46.113 32.847 1.00 14.55 290 GLU A C 1
ATOM 2352 O O . GLU A 1 290 ? -19.793 45.812 33.982 1.00 14.27 290 GLU A O 1
ATOM 2358 N N . GLU A 1 291 ? -20.008 45.628 31.753 1.00 15.04 291 GLU A N 1
ATOM 2359 C CA . GLU A 1 291 ? -21.130 44.695 31.845 1.00 15.56 291 GLU A CA 1
ATOM 2360 C C . GLU A 1 291 ? -20.670 43.388 32.487 1.00 15.06 291 GLU A C 1
ATOM 2361 O O . GLU A 1 291 ? -21.368 42.811 33.317 1.00 14.45 291 GLU A O 1
ATOM 2367 N N . ILE A 1 292 ? -19.485 42.924 32.105 1.00 14.00 292 ILE A N 1
ATOM 2368 C CA . ILE A 1 292 ? -18.939 41.693 32.666 1.00 13.89 292 ILE A CA 1
ATOM 2369 C C . ILE A 1 292 ? -18.738 41.866 34.171 1.00 13.70 292 ILE A C 1
ATOM 2370 O O . ILE A 1 292 ? -19.086 40.991 34.965 1.00 13.96 292 ILE A O 1
ATOM 2375 N N . MET A 1 293 ? -18.178 43.007 34.560 1.00 13.66 293 MET A N 1
ATOM 2376 C CA . MET A 1 293 ? -17.944 43.289 35.968 1.00 14.18 293 MET A CA 1
ATOM 2377 C C . MET A 1 293 ? -19.259 43.389 36.740 1.00 14.72 293 MET A C 1
ATOM 2378 O O . MET A 1 293 ? -19.382 42.836 37.832 1.00 14.59 293 MET A O 1
ATOM 2383 N N . ASN A 1 294 ? -20.242 44.083 36.172 1.00 15.39 294 ASN A N 1
ATOM 2384 C CA . ASN A 1 294 ? -21.533 44.215 36.842 1.00 16.60 294 ASN A CA 1
ATOM 2385 C C . ASN A 1 294 ? -22.159 42.849 37.102 1.00 17.07 294 ASN A C 1
ATOM 2386 O O . ASN A 1 294 ? -22.704 42.605 38.178 1.00 17.18 294 ASN A O 1
ATOM 2391 N N . GLN A 1 295 ? -22.072 41.959 36.118 1.00 17.48 295 GLN A N 1
ATOM 2392 C CA . GLN A 1 295 ? -22.633 40.618 36.254 1.00 18.22 295 GLN A CA 1
ATOM 2393 C C . GLN A 1 295 ? -21.965 39.832 37.374 1.00 18.33 295 GLN A C 1
ATOM 2394 O O . GLN A 1 295 ? -22.607 39.027 38.050 1.00 18.51 295 GLN A O 1
ATOM 2400 N N . LYS A 1 296 ? -20.674 40.072 37.570 1.00 18.20 296 LYS A N 1
ATOM 2401 C CA . LYS A 1 296 ? -19.910 39.384 38.603 1.00 18.40 296 LYS A CA 1
ATOM 2402 C C . LYS A 1 296 ? -19.912 40.137 39.931 1.00 18.15 296 LYS A C 1
ATOM 2403 O O . LYS A 1 296 ? -19.361 39.661 40.924 1.00 18.72 296 LYS A O 1
ATOM 2409 N N . GLY A 1 297 ? -20.529 41.314 39.944 1.00 17.92 297 GLY A N 1
ATOM 2410 C CA . GLY A 1 297 ? -20.583 42.102 41.161 1.00 17.68 297 GLY A CA 1
ATOM 2411 C C . GLY A 1 297 ? -19.290 42.831 41.475 1.00 17.38 297 GLY A C 1
ATOM 2412 O O . GLY A 1 297 ? -19.036 43.184 42.628 1.00 18.23 297 GLY A O 1
ATOM 2413 N N . TYR A 1 298 ? -18.466 43.056 40.456 1.00 16.28 298 TYR A N 1
ATOM 2414 C CA . TYR A 1 298 ? -17.200 43.756 40.642 1.00 15.52 298 TYR A CA 1
ATOM 2415 C C . TYR A 1 298 ? -17.374 45.243 40.375 1.00 14.70 298 TYR A C 1
ATOM 2416 O O . TYR A 1 298 ? -18.023 45.630 39.405 1.00 15.05 298 TYR A O 1
ATOM 2425 N N . GLN A 1 299 ? -16.791 46.071 41.235 1.00 14.77 299 GLN A N 1
ATOM 2426 C CA . GLN A 1 299 ? -16.869 47.516 41.068 1.00 14.47 299 GLN A CA 1
ATOM 2427 C C . GLN A 1 299 ? -15.513 48.146 40.785 1.00 14.20 299 GLN A C 1
ATOM 2428 O O . GLN A 1 299 ? -15.414 49.347 40.540 1.00 13.95 299 GLN A O 1
ATOM 2434 N N A SER A 1 300 ? -14.462 47.333 40.824 0.50 13.98 300 SER A N 1
ATOM 2435 N N B SER A 1 300 ? -14.467 47.326 40.827 0.50 13.92 300 SER A N 1
ATOM 2436 C CA A SER A 1 300 ? -13.114 47.815 40.546 0.50 14.13 300 SER A CA 1
ATOM 2437 C CA B SER A 1 300 ? -13.109 47.789 40.573 0.50 14.02 300 SER A CA 1
ATOM 2438 C C A SER A 1 300 ? -12.310 46.693 39.907 0.50 13.76 300 SER A C 1
ATOM 2439 C C B SER A 1 300 ? -12.301 46.681 39.914 0.50 13.70 300 SER A C 1
ATOM 2440 O O A SER A 1 300 ? -12.563 45.517 40.158 0.50 13.45 300 SER A O 1
ATOM 2441 O O B SER A 1 300 ? -12.546 45.501 40.155 0.50 13.41 300 SER A O 1
ATOM 2446 N N . ILE A 1 301 ? -11.343 47.060 39.078 1.00 13.54 301 ILE A N 1
ATOM 2447 C CA . ILE A 1 301 ? -10.507 46.076 38.413 1.00 13.38 301 ILE A CA 1
ATOM 2448 C C . ILE A 1 301 ? -9.728 45.289 39.465 1.00 13.76 301 ILE A C 1
ATOM 2449 O O . ILE A 1 301 ? -9.371 44.134 39.252 1.00 13.05 301 ILE A O 1
ATOM 2454 N N . ALA A 1 302 ? -9.503 45.910 40.620 1.00 13.75 302 ALA A N 1
ATOM 2455 C CA . ALA A 1 302 ? -8.782 45.259 41.707 1.00 14.42 302 ALA A CA 1
ATOM 2456 C C . ALA A 1 302 ? -9.507 44.006 42.191 1.00 14.62 302 ALA A C 1
ATOM 2457 O O . ALA A 1 302 ? -8.893 43.121 42.787 1.00 14.96 302 ALA A O 1
ATOM 2459 N N . ASP A 1 303 ? -10.813 43.934 41.945 1.00 14.96 303 ASP A N 1
ATOM 2460 C CA . ASP A 1 303 ? -11.593 42.775 42.371 1.00 15.47 303 ASP A CA 1
ATOM 2461 C C . ASP A 1 303 ? -11.189 41.490 41.660 1.00 15.40 303 ASP A C 1
ATOM 2462 O O . ASP A 1 303 ? -11.504 40.396 42.128 1.00 16.29 303 ASP A O 1
ATOM 2467 N N . PHE A 1 304 ? -10.498 41.612 40.531 1.00 14.59 304 PHE A N 1
ATOM 2468 C CA . PHE A 1 304 ? -10.088 40.421 39.796 1.00 13.68 304 PHE A CA 1
ATOM 2469 C C . PHE A 1 304 ? -8.711 40.506 39.159 1.00 13.46 304 PHE A C 1
ATOM 2470 O O . PHE A 1 304 ? -8.229 39.525 38.596 1.00 12.94 304 PHE A O 1
ATOM 2478 N N . HIS A 1 305 ? -8.073 41.667 39.242 1.00 12.80 305 HIS A N 1
ATOM 2479 C CA . HIS A 1 305 ? -6.759 41.829 38.636 1.00 12.72 305 HIS A CA 1
ATOM 2480 C C . HIS A 1 305 ? -5.759 40.760 39.066 1.00 12.45 305 HIS A C 1
ATOM 2481 O O . HIS A 1 305 ? -5.500 40.579 40.256 1.00 12.44 305 HIS A O 1
ATOM 2488 N N . GLY A 1 306 ? -5.213 40.057 38.074 1.00 11.86 306 GLY A N 1
ATOM 2489 C CA . GLY A 1 306 ? -4.229 39.011 38.309 1.00 12.24 306 GLY A CA 1
ATOM 2490 C C . GLY A 1 306 ? -4.699 37.779 39.060 1.00 11.98 306 GLY A C 1
ATOM 2491 O O . GLY A 1 306 ? -3.884 36.938 39.439 1.00 12.11 306 GLY A O 1
ATOM 2492 N N A LYS A 1 307 ? -6.006 37.653 39.258 0.50 12.08 307 LYS A N 1
ATOM 2493 N N B LYS A 1 307 ? -6.007 37.652 39.255 0.50 12.06 307 LYS A N 1
ATOM 2494 C CA A LYS A 1 307 ? -6.551 36.522 40.001 0.50 12.67 307 LYS A CA 1
ATOM 2495 C CA B LYS A 1 307 ? -6.552 36.520 40.000 0.50 12.64 307 LYS A CA 1
ATOM 2496 C C A LYS A 1 307 ? -6.878 35.272 39.187 0.50 12.41 307 LYS A C 1
ATOM 2497 C C B LYS A 1 307 ? -6.877 35.271 39.187 0.50 12.39 307 LYS A C 1
ATOM 2498 O O A LYS A 1 307 ? -7.675 34.438 39.623 0.50 12.81 307 LYS A O 1
ATOM 2499 O O B LYS A 1 307 ? -7.668 34.433 39.625 0.50 12.79 307 LYS A O 1
ATOM 2510 N N . LEU A 1 308 ? -6.262 35.135 38.017 1.00 12.24 308 LEU A N 1
ATOM 2511 C CA . LEU A 1 308 ? -6.495 33.967 37.174 1.00 11.97 308 LEU A CA 1
ATOM 2512 C C . LEU A 1 308 ? -6.242 32.722 38.012 1.00 12.45 308 LEU A C 1
ATOM 2513 O O . LEU A 1 308 ? -5.210 32.604 38.677 1.00 12.99 308 LEU A O 1
ATOM 2518 N N . LYS A 1 309 ? -7.179 31.789 37.971 1.00 12.90 309 LYS A N 1
ATOM 2519 C CA . LYS A 1 309 ? -7.035 30.578 38.756 1.00 13.85 309 LYS A CA 1
ATOM 2520 C C . LYS A 1 309 ? -6.489 29.387 37.996 1.00 13.93 309 LYS A C 1
ATOM 2521 O O . LYS A 1 309 ? -6.860 29.140 36.851 1.00 13.61 309 LYS A O 1
ATOM 2527 N N . SER A 1 310 ? -5.617 28.640 38.662 1.00 14.60 310 SER A N 1
ATOM 2528 C CA . SER A 1 310 ? -5.054 27.428 38.090 1.00 15.39 310 SER A CA 1
ATOM 2529 C C . SER A 1 310 ? -5.973 26.304 38.552 1.00 16.27 310 SER A C 1
ATOM 2530 O O . SER A 1 310 ? -6.766 26.487 39.477 1.00 16.44 310 SER A O 1
ATOM 2533 N N . LEU A 1 311 ? -5.878 25.149 37.907 1.00 16.95 311 LEU A N 1
ATOM 2534 C CA . LEU A 1 311 ? -6.705 24.010 38.285 1.00 18.26 311 LEU A CA 1
ATOM 2535 C C . LEU A 1 311 ? -5.989 23.157 39.325 1.00 19.33 311 LEU A C 1
ATOM 2536 O O . LEU A 1 311 ? -6.667 22.347 39.995 1.00 20.53 311 LEU A O 1
ATOM 2542 N N A MET B 1 1 ? -4.315 11.562 -8.121 0.50 18.49 1 MET B N 1
ATOM 2543 N N B MET B 1 1 ? -4.136 11.486 -8.285 0.50 15.90 1 MET B N 1
ATOM 2544 C CA A MET B 1 1 ? -3.670 12.864 -8.456 0.50 18.10 1 MET B CA 1
ATOM 2545 C CA B MET B 1 1 ? -3.720 12.910 -8.440 0.50 15.67 1 MET B CA 1
ATOM 2546 C C A MET B 1 1 ? -2.741 13.314 -7.339 0.50 17.06 1 MET B C 1
ATOM 2547 C C B MET B 1 1 ? -2.769 13.340 -7.330 0.50 15.43 1 MET B C 1
ATOM 2548 O O A MET B 1 1 ? -1.921 14.210 -7.531 0.50 17.05 1 MET B O 1
ATOM 2549 O O B MET B 1 1 ? -1.951 14.239 -7.521 0.50 15.53 1 MET B O 1
ATOM 2558 N N . LEU B 1 2 ? -2.882 12.696 -6.171 1.00 15.81 2 LEU B N 1
ATOM 2559 C CA . LEU B 1 2 ? -2.059 13.050 -5.020 1.00 14.79 2 LEU B CA 1
ATOM 2560 C C . LEU B 1 2 ? -0.823 12.197 -4.777 1.00 14.63 2 LEU B C 1
ATOM 2561 O O . LEU B 1 2 ? -0.150 12.364 -3.758 1.00 14.32 2 LEU B O 1
ATOM 2566 N N . ASN B 1 3 ? -0.518 11.294 -5.703 1.00 14.55 3 ASN B N 1
ATOM 2567 C CA . ASN B 1 3 ? 0.656 10.442 -5.563 1.00 14.44 3 ASN B CA 1
ATOM 2568 C C . ASN B 1 3 ? 1.864 11.304 -5.204 1.00 14.07 3 ASN B C 1
ATOM 2569 O O . ASN B 1 3 ? 2.121 12.328 -5.841 1.00 13.59 3 ASN B O 1
ATOM 2574 N N . THR B 1 4 ? 2.593 10.884 -4.173 1.00 13.78 4 THR B N 1
ATOM 2575 C CA . THR B 1 4 ? 3.740 11.634 -3.676 1.00 14.27 4 THR B CA 1
ATOM 2576 C C . THR B 1 4 ? 4.990 10.790 -3.465 1.00 14.36 4 THR B C 1
ATOM 2577 O O . THR B 1 4 ? 4.906 9.641 -3.040 1.00 14.72 4 THR B O 1
ATOM 2581 N N . THR B 1 5 ? 6.147 11.368 -3.772 1.00 14.54 5 THR B N 1
ATOM 2582 C CA . THR B 1 5 ? 7.423 10.698 -3.558 1.00 15.07 5 THR B CA 1
ATOM 2583 C C . THR B 1 5 ? 8.106 11.475 -2.438 1.00 14.82 5 THR B C 1
ATOM 2584 O O . THR B 1 5 ? 8.272 12.692 -2.523 1.00 15.00 5 THR B O 1
ATOM 2588 N N . PHE B 1 6 ? 8.488 10.766 -1.383 1.00 14.41 6 PHE B N 1
ATOM 2589 C CA . PHE B 1 6 ? 9.120 11.391 -0.228 1.00 14.18 6 PHE B CA 1
ATOM 2590 C C . PHE B 1 6 ? 10.091 10.400 0.405 1.00 14.62 6 PHE B C 1
ATOM 2591 O O . PHE B 1 6 ? 9.763 9.228 0.576 1.00 14.41 6 PHE B O 1
ATOM 2599 N N . ALA B 1 7 ? 11.284 10.873 0.749 1.00 15.72 7 ALA B N 1
ATOM 2600 C CA . ALA B 1 7 ? 12.296 10.018 1.358 1.00 17.11 7 ALA B CA 1
ATOM 2601 C C . ALA B 1 7 ? 12.555 8.799 0.476 1.00 18.16 7 ALA B C 1
ATOM 2602 O O . ALA B 1 7 ? 12.761 7.693 0.973 1.00 19.01 7 ALA B O 1
ATOM 2604 N N . ASN B 1 8 ? 12.531 9.013 -0.836 1.00 19.08 8 ASN B N 1
ATOM 2605 C CA . ASN B 1 8 ? 12.766 7.947 -1.807 1.00 19.86 8 ASN B CA 1
ATOM 2606 C C . ASN B 1 8 ? 11.699 6.858 -1.759 1.00 19.82 8 ASN B C 1
ATOM 2607 O O . ASN B 1 8 ? 11.914 5.746 -2.247 1.00 20.66 8 ASN B O 1
ATOM 2612 N N . ALA B 1 9 ? 10.550 7.179 -1.173 1.00 19.20 9 ALA B N 1
ATOM 2613 C CA . ALA B 1 9 ? 9.450 6.226 -1.071 1.00 18.52 9 ALA B CA 1
ATOM 2614 C C . ALA B 1 9 ? 8.200 6.770 -1.755 1.00 18.21 9 ALA B C 1
ATOM 2615 O O . ALA B 1 9 ? 8.057 7.979 -1.942 1.00 18.41 9 ALA B O 1
ATOM 2617 N N . LYS B 1 10 ? 7.296 5.868 -2.122 1.00 17.67 10 LYS B N 1
ATOM 2618 C CA . LYS B 1 10 ? 6.058 6.248 -2.790 1.00 17.27 10 LYS B CA 1
ATOM 2619 C C . LYS B 1 10 ? 4.865 6.186 -1.843 1.00 16.44 10 LYS B C 1
ATOM 2620 O O . LYS B 1 10 ? 4.685 5.211 -1.112 1.00 16.83 10 LYS B O 1
ATOM 2626 N N . PHE B 1 11 ? 4.051 7.237 -1.864 1.00 15.07 11 PHE B N 1
ATOM 2627 C CA . PHE B 1 11 ? 2.862 7.323 -1.028 1.00 14.16 11 PHE B CA 1
ATOM 2628 C C . PHE B 1 11 ? 1.671 7.663 -1.921 1.00 13.55 11 PHE B C 1
ATOM 2629 O O . PHE B 1 11 ? 1.814 8.395 -2.901 1.00 13.89 11 PHE B O 1
ATOM 2637 N N . ALA B 1 12 ? 0.503 7.129 -1.585 1.00 13.35 12 ALA B N 1
ATOM 2638 C CA . ALA B 1 12 ? -0.708 7.369 -2.367 1.00 13.33 12 ALA B CA 1
ATOM 2639 C C . ALA B 1 12 ? -1.144 8.833 -2.320 1.00 13.20 12 ALA B C 1
ATOM 2640 O O . ALA B 1 12 ? -1.717 9.357 -3.279 1.00 13.61 12 ALA B O 1
ATOM 2642 N N . ASN B 1 13 ? -0.886 9.480 -1.191 1.00 12.63 13 ASN B N 1
ATOM 2643 C CA . ASN B 1 13 ? -1.226 10.881 -1.006 1.00 12.04 13 ASN B CA 1
ATOM 2644 C C . ASN B 1 13 ? -0.302 11.399 0.092 1.00 11.75 13 ASN B C 1
ATOM 2645 O O . ASN B 1 13 ? 0.321 10.615 0.801 1.00 11.79 13 ASN B O 1
ATOM 2650 N N . PRO B 1 14 ? -0.196 12.726 0.245 1.00 11.49 14 PRO B N 1
ATOM 2651 C CA . PRO B 1 14 ? 0.683 13.315 1.260 1.00 11.14 14 PRO B CA 1
ATOM 2652 C C . PRO B 1 14 ? 0.202 13.368 2.704 1.00 10.50 14 PRO B C 1
ATOM 2653 O O . PRO B 1 14 ? 0.982 13.700 3.598 1.00 10.61 14 PRO B O 1
ATOM 2657 N N . PHE B 1 15 ? -1.059 13.026 2.941 1.00 10.41 15 PHE B N 1
ATOM 2658 C CA . PHE B 1 15 ? -1.630 13.126 4.281 1.00 10.36 15 PHE B CA 1
ATOM 2659 C C . PHE B 1 15 ? -1.247 12.072 5.302 1.00 10.46 15 PHE B C 1
ATOM 2660 O O . PHE B 1 15 ? -1.211 10.878 5.008 1.00 11.02 15 PHE B O 1
ATOM 2668 N N . MET B 1 16 ? -0.979 12.543 6.517 1.00 10.52 16 MET B N 1
ATOM 2669 C CA . MET B 1 16 ? -0.607 11.693 7.641 1.00 10.53 16 MET B CA 1
ATOM 2670 C C . MET B 1 16 ? -1.187 12.300 8.902 1.00 10.33 16 MET B C 1
ATOM 2671 O O . MET B 1 16 ? -1.674 13.432 8.898 1.00 10.19 16 MET B O 1
ATOM 2676 N N . ASN B 1 17 ? -1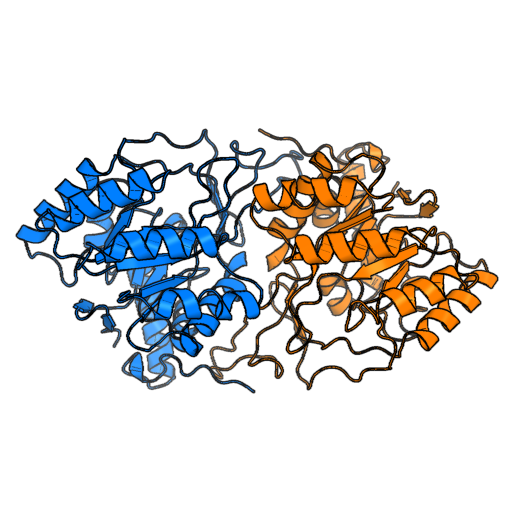.126 11.546 9.990 1.00 10.57 17 ASN B N 1
ATOM 2677 C CA . ASN B 1 17 ? -1.550 12.081 11.269 1.00 9.81 17 ASN B CA 1
ATOM 2678 C C . ASN B 1 17 ? -0.304 12.813 11.754 1.00 9.70 17 ASN B C 1
ATOM 2679 O O . ASN B 1 17 ? 0.808 12.559 11.275 1.00 9.36 17 ASN B O 1
ATOM 2684 N N . ALA B 1 18 ? -0.490 13.737 12.684 1.00 9.66 18 ALA B N 1
ATOM 2685 C CA . ALA B 1 18 ? 0.636 14.434 13.279 1.00 9.70 18 ALA B CA 1
ATOM 2686 C C . ALA B 1 18 ? 0.958 13.570 14.502 1.00 9.72 18 ALA B C 1
ATOM 2687 O O . ALA B 1 18 ? 0.046 13.026 15.136 1.00 10.29 18 ALA B O 1
ATOM 2689 N N . SER B 1 19 ? 2.234 13.417 14.837 1.00 9.70 19 SER B N 1
ATOM 2690 C CA . SER B 1 19 ? 2.568 12.603 15.995 1.00 9.93 19 SER B CA 1
ATOM 2691 C C . SER B 1 19 ? 1.840 13.177 17.207 1.00 9.97 19 SER B C 1
ATOM 2692 O O . SER B 1 19 ? 1.677 14.392 17.328 1.00 9.60 19 SER B O 1
ATOM 2695 N N . GLY B 1 20 ? 1.383 12.292 18.084 1.00 10.26 20 GLY B N 1
ATOM 2696 C CA . GLY B 1 20 ? 0.662 12.712 19.270 1.00 10.72 20 GLY B CA 1
ATOM 2697 C C . GLY B 1 20 ? -0.835 12.541 19.119 1.00 10.90 20 GLY B C 1
ATOM 2698 O O . GLY B 1 20 ? -1.555 12.417 20.110 1.00 11.46 20 GLY B O 1
ATOM 2699 N N . VAL B 1 21 ? -1.309 12.514 17.878 1.00 10.25 21 VAL B N 1
ATOM 2700 C CA . VAL B 1 21 ? -2.736 12.375 17.622 1.00 10.34 21 VAL B CA 1
ATOM 2701 C C . VAL B 1 21 ? -3.106 11.052 16.947 1.00 10.11 21 VAL B C 1
ATOM 2702 O O . VAL B 1 21 ? -2.575 10.700 15.891 1.00 9.90 21 VAL B O 1
ATOM 2706 N N . HIS B 1 22 ? -4.014 10.321 17.591 1.00 10.54 22 HIS B N 1
ATOM 2707 C CA . HIS B 1 22 ? -4.519 9.039 17.099 1.00 10.79 22 HIS B CA 1
ATOM 2708 C C . HIS B 1 22 ? -3.421 8.027 16.776 1.00 10.53 22 HIS B C 1
ATOM 2709 O O . HIS B 1 22 ? -3.501 7.314 15.772 1.00 10.83 22 HIS B O 1
ATOM 2716 N N . CYS B 1 23 ? -2.417 7.932 17.639 1.00 11.03 23 CYS B N 1
ATOM 2717 C CA . CYS B 1 23 ? -1.310 7.018 17.373 1.00 11.14 23 CYS B CA 1
ATOM 2718 C C . CYS B 1 23 ? -0.649 6.483 18.636 1.00 11.55 23 CYS B C 1
ATOM 2719 O O . CYS B 1 23 ? 0.521 6.102 18.618 1.00 11.57 23 CYS B O 1
ATOM 2722 N N . MET B 1 24 ? -1.409 6.442 19.722 1.00 12.16 24 MET B N 1
ATOM 2723 C CA . MET B 1 24 ? -0.908 5.977 21.007 1.00 13.26 24 MET B CA 1
ATOM 2724 C C . MET B 1 24 ? -0.771 4.462 21.109 1.00 12.89 24 MET B C 1
ATOM 2725 O O . MET B 1 24 ? 0.244 3.947 21.583 1.00 12.52 24 MET B O 1
ATOM 2730 N N . THR B 1 25 ? -1.803 3.758 20.669 1.00 12.63 25 THR B N 1
ATOM 2731 C CA . THR B 1 25 ? -1.836 2.305 20.748 1.00 13.20 25 THR B CA 1
ATOM 2732 C C . THR B 1 25 ? -1.802 1.638 19.388 1.00 13.43 25 THR B C 1
ATOM 2733 O O . THR B 1 25 ? -1.984 2.281 18.355 1.00 13.25 25 THR B O 1
ATOM 2737 N N . ILE B 1 26 ? -1.575 0.331 19.403 1.00 13.73 26 ILE B N 1
ATOM 2738 C CA . ILE B 1 26 ? -1.554 -0.447 18.181 1.00 14.20 26 ILE B CA 1
ATOM 2739 C C . ILE B 1 26 ? -2.918 -0.307 17.505 1.00 14.31 26 ILE B C 1
ATOM 2740 O O . ILE B 1 26 ? -3.004 -0.210 16.288 1.00 14.29 26 ILE B O 1
ATOM 2745 N N . GLU B 1 27 ? -3.979 -0.284 18.307 1.00 14.89 27 GLU B N 1
ATOM 2746 C CA . GLU B 1 27 ? -5.319 -0.141 17.766 1.00 15.21 27 GLU B CA 1
ATOM 2747 C C . GLU B 1 27 ? -5.446 1.186 17.015 1.00 14.91 27 GLU B C 1
ATOM 2748 O O . GLU B 1 27 ? -6.018 1.233 15.924 1.00 14.67 27 GLU B O 1
ATOM 2754 N N . ASP B 1 28 ? -4.913 2.263 17.594 1.00 14.42 28 ASP B N 1
ATOM 2755 C CA . ASP B 1 28 ? -4.957 3.579 16.953 1.00 14.39 28 ASP B CA 1
ATOM 2756 C C . ASP B 1 28 ? -4.230 3.517 15.618 1.00 13.90 28 ASP B C 1
ATOM 2757 O O . ASP B 1 28 ? -4.728 3.984 14.594 1.00 13.07 28 ASP B O 1
ATOM 2762 N N . LEU B 1 29 ? -3.028 2.951 15.648 1.00 13.91 29 LEU B N 1
ATOM 2763 C CA . LEU B 1 29 ? -2.203 2.841 14.453 1.00 13.92 29 LEU B CA 1
ATOM 2764 C C . LEU B 1 29 ? -2.882 2.017 13.371 1.00 14.30 29 LEU B C 1
ATOM 2765 O O . LEU B 1 29 ? -2.807 2.350 12.189 1.00 13.94 29 LEU B O 1
ATOM 2770 N N A GLU B 1 30 ? -3.549 0.942 13.776 0.50 14.70 30 GLU B N 1
ATOM 2771 N N B GLU B 1 30 ? -3.548 0.940 13.774 0.50 14.57 30 GLU B N 1
ATOM 2772 C CA A GLU B 1 30 ? -4.248 0.093 12.820 0.50 15.41 30 GLU B CA 1
ATOM 2773 C CA B GLU B 1 30 ? -4.246 0.088 12.818 0.50 15.18 30 GLU B CA 1
ATOM 2774 C C A GLU B 1 30 ? -5.392 0.865 12.169 0.50 15.16 30 GLU B C 1
ATOM 2775 C C B GLU B 1 30 ? -5.393 0.862 12.170 0.50 15.01 30 GLU B C 1
ATOM 2776 O O A GLU B 1 30 ? -5.701 0.659 10.997 0.50 15.25 30 GLU B O 1
ATOM 2777 O O B GLU B 1 30 ? -5.703 0.656 10.999 0.50 15.09 30 GLU B O 1
ATOM 2788 N N . GLU B 1 31 ? -6.017 1.757 12.934 1.00 14.92 31 GLU B N 1
ATOM 2789 C CA . GLU B 1 31 ? -7.114 2.559 12.409 1.00 14.95 31 GLU B CA 1
ATOM 2790 C C . GLU 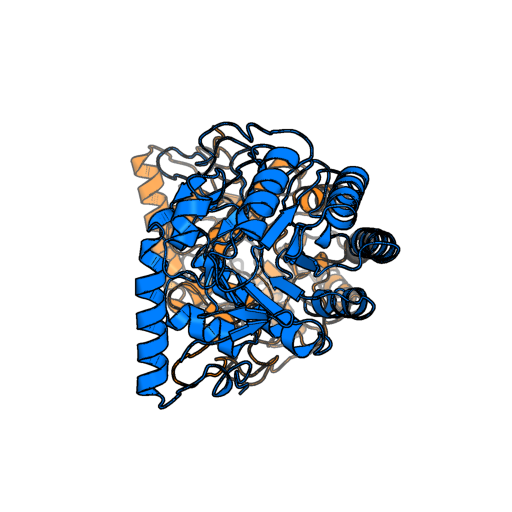B 1 31 ? -6.565 3.549 11.385 1.00 14.67 31 GLU B C 1
ATOM 2791 O O . GLU B 1 31 ? -7.219 3.841 10.389 1.00 14.97 31 GLU B O 1
ATOM 2797 N N . LEU B 1 32 ? -5.359 4.060 11.624 1.00 13.87 32 LEU B N 1
ATOM 2798 C CA . LEU B 1 32 ? -4.757 4.986 10.676 1.00 13.52 32 LEU B CA 1
ATOM 2799 C C . LEU B 1 32 ? -4.376 4.212 9.417 1.00 13.63 32 LEU B C 1
ATOM 2800 O O . LEU B 1 32 ? -4.506 4.718 8.305 1.00 13.78 32 LEU B O 1
ATOM 2805 N N . LYS B 1 33 ? -3.916 2.977 9.593 1.00 13.98 33 LYS B N 1
ATOM 2806 C CA . LYS B 1 33 ? -3.540 2.151 8.448 1.00 14.59 33 LYS B CA 1
ATOM 2807 C C . LYS B 1 33 ? -4.768 1.868 7.588 1.00 14.53 33 LYS B C 1
ATOM 2808 O O . LYS B 1 33 ? -4.689 1.866 6.360 1.00 14.95 33 LYS B O 1
ATOM 2814 N N . ALA B 1 34 ? -5.901 1.635 8.241 1.00 14.88 34 ALA B N 1
ATOM 2815 C CA . ALA B 1 34 ? -7.146 1.348 7.535 1.00 15.20 34 ALA B CA 1
ATOM 2816 C C . ALA B 1 34 ? -7.752 2.583 6.875 1.00 15.34 34 ALA B C 1
ATOM 2817 O O . ALA B 1 34 ? -8.551 2.463 5.947 1.00 15.94 34 ALA B O 1
ATOM 2819 N N . SER B 1 35 ? -7.373 3.767 7.349 1.00 14.71 35 SER B N 1
ATOM 2820 C CA . SER B 1 35 ? -7.896 5.017 6.796 1.00 14.36 35 SER B CA 1
ATOM 2821 C C . SER B 1 35 ? -7.260 5.349 5.450 1.00 14.40 35 SER B C 1
ATOM 2822 O O . SER B 1 35 ? -6.411 4.610 4.956 1.00 14.08 35 SER B O 1
ATOM 2825 N N . GLN B 1 36 ? -7.669 6.475 4.872 1.00 14.39 36 GLN B N 1
ATOM 2826 C CA . GLN B 1 36 ? -7.146 6.918 3.584 1.00 14.68 36 GLN B CA 1
ATOM 2827 C C . GLN B 1 36 ? -5.820 7.665 3.700 1.00 14.17 36 GLN B C 1
ATOM 2828 O O . GLN B 1 36 ? -5.267 8.112 2.698 1.00 14.70 36 GLN B O 1
ATOM 2834 N N . ALA B 1 37 ? -5.312 7.805 4.919 1.00 13.91 37 ALA B N 1
ATOM 2835 C CA . ALA B 1 37 ? -4.043 8.493 5.123 1.00 13.63 37 ALA B CA 1
ATOM 2836 C C . ALA B 1 37 ? -2.958 7.873 4.245 1.00 13.22 37 ALA B C 1
ATOM 2837 O O . ALA B 1 37 ? -2.863 6.651 4.130 1.00 13.21 37 ALA B O 1
ATOM 2839 N N . GLY B 1 38 ? -2.149 8.720 3.619 1.00 12.65 38 GLY B N 1
ATOM 2840 C CA . GLY B 1 38 ? -1.076 8.228 2.774 1.00 12.39 38 GLY B CA 1
ATOM 2841 C C . GLY B 1 38 ? 0.015 7.554 3.588 1.00 12.36 38 GLY B C 1
ATOM 2842 O O . GLY B 1 38 ? 0.706 6.662 3.102 1.00 12.46 38 GLY B O 1
ATOM 2843 N N . ALA B 1 39 ? 0.171 7.990 4.832 1.00 11.99 39 ALA B N 1
ATOM 2844 C CA . ALA B 1 39 ? 1.174 7.431 5.728 1.00 11.70 39 ALA B CA 1
ATOM 2845 C C . ALA B 1 39 ? 0.804 7.811 7.150 1.00 11.66 39 ALA B C 1
ATOM 2846 O O . ALA B 1 39 ? -0.077 8.640 7.368 1.00 12.46 39 ALA B O 1
ATOM 2848 N N . TYR B 1 40 ? 1.458 7.189 8.121 1.00 11.77 40 TYR B N 1
ATOM 2849 C CA . TYR B 1 40 ? 1.184 7.528 9.502 1.00 11.52 40 TYR B CA 1
ATOM 2850 C C . TYR B 1 40 ? 2.441 7.445 10.341 1.00 11.31 40 TYR B C 1
ATOM 2851 O O . TYR B 1 40 ? 3.441 6.836 9.942 1.00 11.13 40 TYR B O 1
ATOM 2860 N N . ILE B 1 41 ? 2.380 8.076 11.506 1.00 10.69 41 ILE B N 1
ATOM 2861 C CA . ILE B 1 41 ? 3.515 8.147 12.405 1.00 10.80 41 ILE B CA 1
ATOM 2862 C C . ILE B 1 41 ? 3.104 7.773 13.828 1.00 10.97 41 ILE B C 1
ATOM 2863 O O . ILE B 1 41 ? 1.989 8.053 14.269 1.00 10.80 41 ILE B O 1
ATOM 2868 N N . THR B 1 42 ? 4.013 7.123 14.542 1.00 11.60 42 THR B N 1
ATOM 2869 C CA . THR B 1 42 ? 3.737 6.708 15.911 1.00 12.00 42 THR B CA 1
ATOM 2870 C C . THR B 1 42 ? 3.835 7.876 16.882 1.00 12.20 42 THR B C 1
ATOM 2871 O O . THR B 1 42 ? 4.443 8.905 16.576 1.00 12.05 42 THR B O 1
ATOM 2875 N N . LYS B 1 43 ? 3.229 7.705 18.054 1.00 12.00 43 LYS B N 1
ATOM 2876 C CA . LYS B 1 43 ? 3.285 8.711 19.106 1.00 12.19 43 LYS B CA 1
ATOM 2877 C C . LYS B 1 43 ? 4.747 8.815 19.539 1.00 11.80 43 LYS B C 1
ATOM 2878 O O . LYS B 1 43 ? 5.434 7.798 19.650 1.00 11.98 43 LYS B O 1
ATOM 2884 N N . SER B 1 44 ? 5.230 10.032 19.776 1.00 11.13 44 SER B N 1
ATOM 2885 C CA . SER B 1 44 ? 6.612 10.211 20.219 1.00 11.59 44 SER B CA 1
ATOM 2886 C C . SER B 1 44 ? 6.844 9.334 21.431 1.00 12.26 44 SER B C 1
ATOM 2887 O O . SER B 1 44 ? 6.095 9.393 22.405 1.00 12.58 44 SER B O 1
ATOM 2890 N N . SER B 1 45 ? 7.888 8.524 21.387 1.00 12.51 45 SER B N 1
ATOM 2891 C CA . SER B 1 45 ? 8.135 7.659 22.521 1.00 13.43 45 SER B CA 1
ATOM 2892 C C . SER B 1 45 ? 9.388 7.992 23.308 1.00 13.15 45 SER B C 1
ATOM 2893 O O . SER B 1 45 ? 10.287 8.698 22.841 1.00 12.58 45 SER B O 1
ATOM 2896 N N . THR B 1 46 ? 9.404 7.490 24.534 1.00 13.29 46 THR B N 1
ATOM 2897 C CA . THR B 1 46 ? 10.521 7.659 25.446 1.00 13.88 46 THR B CA 1
ATOM 2898 C C . THR B 1 46 ? 10.939 6.235 25.784 1.00 14.16 46 THR B C 1
ATOM 2899 O O . THR B 1 46 ? 10.196 5.296 25.505 1.00 13.80 46 THR B O 1
ATOM 2903 N N . LEU B 1 47 ? 12.118 6.061 26.368 1.00 15.04 47 LEU B N 1
ATOM 2904 C CA . LEU B 1 47 ? 12.577 4.718 26.702 1.00 16.30 47 LEU B CA 1
ATOM 2905 C C . LEU B 1 47 ? 11.583 3.998 27.604 1.00 16.86 47 LEU B C 1
ATOM 2906 O O . LEU B 1 47 ? 11.303 2.816 27.415 1.00 17.93 47 LEU B O 1
ATOM 2911 N N . GLU B 1 48 ? 11.052 4.728 28.582 1.00 16.90 48 GLU B N 1
ATOM 2912 C CA . GLU B 1 48 ? 10.086 4.174 29.527 1.00 17.33 48 GLU B CA 1
ATOM 2913 C C . GLU B 1 48 ? 8.665 4.598 29.196 1.00 17.35 48 GLU B C 1
ATOM 2914 O O . GLU B 1 48 ? 8.440 5.684 28.659 1.00 17.30 48 GLU B O 1
ATOM 2920 N N . LYS B 1 49 ? 7.703 3.747 29.537 1.00 17.32 49 LYS B N 1
ATOM 2921 C CA . LYS B 1 49 ? 6.305 4.088 29.325 1.00 17.51 49 LYS B CA 1
ATOM 2922 C C . LYS B 1 49 ? 6.037 5.297 30.221 1.00 17.08 49 LYS B C 1
ATOM 2923 O O . LYS B 1 49 ? 6.607 5.408 31.309 1.00 17.07 49 LYS B O 1
ATOM 2929 N N . ARG B 1 50 ? 5.175 6.198 29.763 1.00 16.36 50 ARG B N 1
ATOM 2930 C CA . ARG B 1 50 ? 4.836 7.397 30.523 1.00 16.18 50 ARG B CA 1
ATOM 2931 C C . ARG B 1 50 ? 3.332 7.585 30.598 1.00 15.78 50 ARG B C 1
ATOM 2932 O O . ARG B 1 50 ? 2.627 7.407 29.609 1.00 15.35 50 ARG B O 1
ATOM 2940 N N . GLU B 1 51 ? 2.849 7.961 31.776 1.00 16.05 51 GLU B N 1
ATOM 2941 C CA . GLU B 1 51 ? 1.429 8.202 31.975 1.00 16.31 51 GLU B CA 1
ATOM 2942 C C . GLU B 1 51 ? 1.066 9.598 31.469 1.00 16.15 51 GLU B C 1
ATOM 2943 O O . GLU B 1 51 ? -0.074 9.854 31.083 1.00 15.77 51 GLU B O 1
ATOM 2949 N N . GLY B 1 52 ? 2.047 10.493 31.461 1.00 15.83 52 GLY B N 1
ATOM 2950 C CA . GLY B 1 52 ? 1.798 11.848 31.001 1.00 15.94 52 GLY B CA 1
ATOM 2951 C C . GLY B 1 52 ? 1.363 12.754 32.136 1.00 16.42 52 GLY B C 1
ATOM 2952 O O . GLY B 1 52 ? 1.437 12.375 33.304 1.00 16.33 52 GLY B O 1
ATOM 2953 N N . ASN B 1 53 ? 0.906 13.953 31.791 1.00 16.24 53 ASN B N 1
ATOM 2954 C CA . ASN B 1 53 ? 0.465 14.922 32.790 1.00 16.95 53 ASN B CA 1
ATOM 2955 C C . ASN B 1 53 ? -0.952 14.675 33.296 1.00 16.80 53 ASN B C 1
ATOM 2956 O O . ASN B 1 53 ? -1.717 13.915 32.703 1.00 16.62 53 ASN B O 1
ATOM 2961 N N . PRO B 1 54 ? -1.314 15.320 34.416 1.00 17.43 54 PRO B N 1
ATOM 2962 C CA . PRO B 1 54 ? -2.648 15.178 35.008 1.00 17.14 54 PRO B CA 1
ATOM 2963 C C . PRO B 1 54 ? -3.714 15.773 34.091 1.00 16.72 54 PRO B C 1
ATOM 2964 O O . PRO B 1 54 ? -3.427 16.670 33.296 1.00 15.81 54 PRO B O 1
ATOM 2968 N N . LEU B 1 55 ? -4.938 15.271 34.201 1.00 16.40 55 LEU B N 1
ATOM 2969 C CA . LEU B 1 55 ? -6.043 15.770 33.392 1.00 16.14 55 LEU B CA 1
ATOM 2970 C C . LEU B 1 55 ? -6.801 16.851 34.157 1.00 15.46 55 LEU B C 1
ATOM 2971 O O . LEU B 1 55 ? -6.745 16.900 35.386 1.00 15.90 55 LEU B O 1
ATOM 2976 N N . PRO B 1 56 ? -7.501 17.746 33.437 1.00 14.33 56 PRO B N 1
ATOM 2977 C CA . PRO B 1 56 ? -7.587 17.791 31.971 1.00 13.74 56 PRO B CA 1
ATOM 2978 C C . PRO B 1 56 ? -6.285 18.291 31.350 1.00 13.16 56 PRO B C 1
ATOM 2979 O O . PRO B 1 56 ? -5.639 19.190 31.889 1.00 12.75 56 PRO B O 1
ATOM 2983 N N . ARG B 1 57 ? -5.901 17.707 30.219 1.00 12.50 57 ARG B N 1
ATOM 2984 C CA . ARG B 1 57 ? -4.660 18.097 29.562 1.00 12.14 57 ARG B CA 1
ATOM 2985 C C . ARG B 1 57 ? -4.812 18.395 28.077 1.00 11.96 57 ARG B C 1
ATOM 2986 O O . ARG B 1 57 ? -3.833 18.699 27.395 1.00 11.92 57 ARG B O 1
ATOM 2994 N N . TYR B 1 58 ? -6.038 18.294 27.580 1.00 11.66 58 TYR B N 1
ATOM 2995 C CA . TYR B 1 58 ? -6.336 18.614 26.192 1.00 11.89 58 TYR B CA 1
ATOM 2996 C C . TYR B 1 58 ? -7.730 19.208 26.140 1.00 12.09 58 TYR B C 1
ATOM 2997 O O . TYR B 1 58 ? -8.663 18.668 26.734 1.00 12.93 58 TYR B O 1
ATOM 3006 N N . VAL B 1 59 ? -7.868 20.322 25.432 1.00 11.85 59 VAL B N 1
ATOM 3007 C CA . VAL B 1 59 ? -9.162 20.970 25.299 1.00 11.98 59 VAL B CA 1
ATOM 3008 C C . VAL B 1 59 ? -9.384 21.485 23.882 1.00 12.19 59 VAL B C 1
ATOM 3009 O O . VAL B 1 59 ? -8.511 22.140 23.298 1.00 11.73 59 VAL B O 1
ATOM 3013 N N . ASP B 1 60 ? -10.551 21.168 23.328 1.00 12.32 60 ASP B N 1
ATOM 3014 C CA . ASP B 1 60 ? -10.927 21.627 21.996 1.00 13.35 60 ASP B CA 1
ATOM 3015 C C . ASP B 1 60 ? -11.331 23.092 22.112 1.00 12.85 60 ASP B C 1
ATOM 3016 O O . ASP B 1 60 ? -12.083 23.465 23.017 1.00 13.08 60 ASP B O 1
ATOM 3021 N N . LEU B 1 61 ? -10.834 23.913 21.194 1.00 12.20 61 LEU B N 1
ATOM 3022 C CA . LEU B 1 61 ? -11.142 25.336 21.185 1.00 12.02 61 LEU B CA 1
ATOM 3023 C C . LEU B 1 61 ? -11.789 25.697 19.853 1.00 11.78 61 LEU B C 1
ATOM 3024 O O . LEU B 1 61 ? -11.603 24.999 18.856 1.00 12.16 61 LEU B O 1
ATOM 3029 N N . GLU B 1 62 ? -12.553 26.784 19.832 1.00 12.40 62 GLU B N 1
ATOM 3030 C CA . GLU B 1 62 ? -13.207 27.201 18.600 1.00 12.97 62 GLU B CA 1
ATOM 3031 C C . GLU B 1 62 ? -12.198 27.365 17.466 1.00 12.41 62 GLU B C 1
ATOM 3032 O O . GLU B 1 62 ? -12.458 26.963 16.331 1.00 12.86 62 GLU B O 1
ATOM 3038 N N . LEU B 1 63 ? -11.042 27.945 17.779 1.00 11.99 63 LEU B N 1
ATOM 3039 C CA . LEU B 1 63 ? -10.014 28.181 16.771 1.00 11.45 63 LEU B CA 1
ATOM 3040 C C . LEU B 1 63 ? -8.860 27.184 16.784 1.00 10.88 63 LEU B C 1
ATOM 3041 O O . LEU B 1 63 ? -7.813 27.436 16.189 1.00 10.79 63 LEU B O 1
ATOM 3046 N N . GLY B 1 64 ? -9.047 26.054 17.456 1.00 10.55 64 GLY B N 1
ATOM 3047 C CA . GLY B 1 64 ? -7.991 25.057 17.485 1.00 10.89 64 GLY B CA 1
ATOM 3048 C C . GLY B 1 64 ? -8.008 24.179 18.716 1.00 10.67 64 GLY B C 1
ATOM 3049 O O . GLY B 1 64 ? -9.017 23.546 19.038 1.00 11.14 64 GLY B O 1
ATOM 3050 N N . SER B 1 65 ? -6.878 24.133 19.409 1.00 10.01 65 SER B N 1
ATOM 3051 C CA . SER B 1 65 ? -6.770 23.323 20.610 1.00 9.86 65 SER B CA 1
ATOM 3052 C C . SER B 1 65 ? -5.603 23.775 21.466 1.00 9.71 65 SER B C 1
ATOM 3053 O O . SER B 1 65 ? -4.709 24.487 21.005 1.00 9.72 65 SER B O 1
ATOM 3056 N N . ILE B 1 66 ? -5.632 23.359 22.725 1.00 9.75 66 ILE B N 1
ATOM 3057 C CA . ILE B 1 66 ? -4.554 23.635 23.657 1.00 10.03 66 ILE B CA 1
ATOM 3058 C C . ILE B 1 66 ? -4.315 22.319 24.386 1.00 10.34 66 ILE B C 1
ATOM 3059 O O . ILE B 1 66 ? -5.262 21.595 24.705 1.00 10.66 66 ILE B O 1
ATOM 3064 N N . ASN B 1 67 ? -3.054 21.990 24.625 1.00 10.55 67 ASN B N 1
ATOM 3065 C CA . ASN B 1 67 ? -2.752 20.743 25.310 1.00 10.93 67 ASN B CA 1
ATOM 3066 C C . ASN B 1 67 ? -1.421 20.766 26.023 1.00 11.20 67 ASN B C 1
ATOM 3067 O O . ASN B 1 67 ? -0.524 21.531 25.683 1.00 11.57 67 ASN B O 1
ATOM 3072 N N . SER B 1 68 ? -1.314 19.915 27.033 1.00 12.11 68 SER B N 1
ATOM 3073 C CA . SER B 1 68 ? -0.072 19.733 27.763 1.00 12.03 68 SER B CA 1
ATOM 3074 C C . SER B 1 68 ? -0.114 18.259 28.141 1.00 12.28 68 SER B C 1
ATOM 3075 O O . SER B 1 68 ? -0.192 17.904 29.316 1.00 12.13 68 SER B O 1
ATOM 3078 N N . MET B 1 69 ? -0.076 17.406 27.121 1.00 12.46 69 MET B N 1
ATOM 3079 C CA . MET B 1 69 ? -0.153 15.962 27.320 1.00 12.63 69 MET B CA 1
ATOM 3080 C C . MET B 1 69 ? 0.916 15.392 28.242 1.00 13.15 69 MET B C 1
ATOM 3081 O O . MET B 1 69 ? 0.625 14.520 29.055 1.00 12.98 69 MET B O 1
ATOM 3086 N N . GLY B 1 70 ? 2.149 15.870 28.108 1.00 13.61 70 GLY B N 1
ATOM 3087 C CA . GLY B 1 70 ? 3.224 15.369 28.953 1.00 13.97 70 GLY B CA 1
ATOM 3088 C C . GLY B 1 70 ? 3.869 14.102 28.413 1.00 14.11 70 GLY B C 1
ATOM 3089 O O . GLY B 1 70 ? 4.384 13.281 29.173 1.00 14.50 70 GLY B O 1
ATOM 3090 N N . LEU B 1 71 ? 3.838 13.942 27.094 1.00 13.78 71 LEU B N 1
ATOM 3091 C CA . LEU B 1 71 ? 4.418 12.780 26.421 1.00 13.94 71 LEU B CA 1
ATOM 3092 C C . LEU B 1 71 ? 3.932 11.415 26.899 1.00 13.77 71 LEU B C 1
ATOM 3093 O O . LEU B 1 71 ? 4.731 10.515 27.173 1.00 13.56 71 LEU B O 1
ATOM 3098 N N . PRO B 1 72 ? 2.614 11.239 27.019 1.00 13.21 72 PRO B N 1
ATOM 3099 C CA . PRO B 1 72 ? 2.141 9.927 27.459 1.00 13.15 72 PRO B CA 1
ATOM 3100 C C . PRO B 1 72 ? 2.406 8.974 26.292 1.00 13.06 72 PRO B C 1
ATOM 3101 O O . PRO B 1 72 ? 2.100 9.297 25.144 1.00 13.51 72 PRO B O 1
ATOM 3105 N N . ASN B 1 73 ? 3.001 7.821 26.570 1.00 12.43 73 ASN B N 1
ATOM 3106 C CA . ASN B 1 73 ? 3.278 6.860 25.511 1.00 12.14 73 ASN B CA 1
ATOM 3107 C C . ASN B 1 73 ? 3.565 5.502 26.125 1.00 12.18 73 ASN B C 1
ATOM 3108 O O . ASN B 1 73 ? 3.913 5.406 27.301 1.00 12.00 73 ASN B O 1
ATOM 3113 N N . LEU B 1 74 ? 3.423 4.453 25.325 1.00 12.50 74 LEU B N 1
ATOM 3114 C CA . LEU B 1 74 ? 3.622 3.102 25.826 1.00 12.88 74 LEU B CA 1
ATOM 3115 C C . LEU B 1 74 ? 5.061 2.600 25.851 1.00 13.13 74 LEU B C 1
ATOM 3116 O O . LEU B 1 74 ? 5.308 1.427 26.133 1.00 13.43 74 LEU B O 1
ATOM 3121 N N . GLY B 1 75 ? 6.008 3.490 25.570 1.00 12.81 75 GLY B N 1
ATOM 3122 C CA . GLY B 1 75 ? 7.409 3.110 25.606 1.00 12.28 75 GLY B CA 1
ATOM 3123 C C . GLY B 1 75 ? 8.002 2.707 24.274 1.00 12.28 75 GLY B C 1
ATOM 3124 O O . GLY B 1 75 ? 7.332 2.115 23.435 1.00 11.82 75 GLY B O 1
ATOM 3125 N N . PHE B 1 76 ? 9.281 3.022 24.106 1.00 12.65 76 PHE B N 1
ATOM 3126 C CA . PHE B 1 76 ? 10.015 2.720 22.882 1.00 12.98 76 PHE B CA 1
ATOM 3127 C C . PHE B 1 76 ? 9.853 1.284 22.380 1.00 13.19 76 PHE B C 1
ATOM 3128 O O . PHE B 1 76 ? 9.515 1.070 21.219 1.00 13.08 76 PHE B O 1
ATOM 3136 N N . ASP B 1 77 ? 10.101 0.304 23.249 1.00 13.98 77 ASP B N 1
ATOM 3137 C CA . ASP B 1 77 ? 9.999 -1.102 22.856 1.00 14.43 77 ASP B CA 1
ATOM 3138 C C . ASP B 1 77 ? 8.646 -1.493 22.277 1.00 13.70 77 ASP B C 1
ATOM 3139 O O . ASP B 1 77 ? 8.568 -2.311 21.362 1.00 13.59 77 ASP B O 1
ATOM 3144 N N . TYR B 1 78 ? 7.581 -0.916 22.819 1.00 13.14 78 TYR B N 1
ATOM 3145 C CA . TYR B 1 78 ? 6.233 -1.203 22.349 1.00 13.04 78 TYR B CA 1
ATOM 3146 C C . TYR B 1 78 ? 6.095 -0.797 20.884 1.00 12.85 78 TYR B C 1
ATOM 3147 O O . TYR B 1 78 ? 5.673 -1.593 20.045 1.00 13.19 78 TYR B O 1
ATOM 3156 N N . TYR B 1 79 ? 6.468 0.440 20.572 1.00 12.92 79 TYR B N 1
ATOM 3157 C CA . TYR B 1 79 ? 6.360 0.925 19.201 1.00 12.78 79 TYR B CA 1
ATOM 3158 C C . TYR B 1 79 ? 7.329 0.227 18.250 1.00 13.36 79 TYR B C 1
ATOM 3159 O O . TYR B 1 79 ? 6.968 -0.075 17.114 1.00 13.35 79 TYR B O 1
ATOM 3168 N N . LEU B 1 80 ? 8.551 -0.038 18.705 1.00 14.25 80 LEU B N 1
ATOM 3169 C CA . LEU B 1 80 ? 9.521 -0.711 17.846 1.00 15.50 80 LEU B CA 1
ATOM 3170 C C . LEU B 1 80 ? 9.010 -2.101 17.486 1.00 16.40 80 LEU B C 1
ATOM 3171 O O . LEU B 1 80 ? 9.093 -2.519 16.334 1.00 16.12 80 LEU B O 1
ATOM 3176 N N . ASP B 1 81 ? 8.475 -2.818 18.470 1.00 17.63 81 ASP B N 1
ATOM 3177 C CA . ASP B 1 81 ? 7.953 -4.151 18.202 1.00 19.28 81 ASP B CA 1
ATOM 3178 C C . ASP B 1 81 ? 6.803 -4.114 17.189 1.00 19.84 81 ASP B C 1
ATOM 3179 O O . ASP B 1 81 ? 6.719 -4.987 16.326 1.00 20.20 81 ASP B O 1
ATOM 3184 N N . TYR B 1 82 ? 5.930 -3.107 17.283 1.00 20.38 82 TYR B N 1
ATOM 3185 C CA . TYR B 1 82 ? 4.803 -2.972 16.353 1.00 21.31 82 TYR B CA 1
ATOM 3186 C C . TYR B 1 82 ? 5.283 -2.752 14.925 1.00 21.22 82 TYR B C 1
ATOM 3187 O O . TYR B 1 82 ? 4.911 -3.495 14.018 1.00 21.74 82 TYR B O 1
ATOM 3196 N N . VAL B 1 83 ? 6.110 -1.730 14.724 1.00 20.89 83 VAL B N 1
ATOM 3197 C CA . VAL B 1 83 ? 6.602 -1.420 13.388 1.00 20.38 83 VAL B CA 1
ATOM 3198 C C . VAL B 1 83 ? 7.423 -2.551 12.776 1.00 20.87 83 VAL B C 1
ATOM 3199 O O . VAL B 1 83 ? 7.362 -2.775 11.567 1.00 20.48 83 VAL B O 1
ATOM 3203 N N . LEU B 1 84 ? 8.182 -3.268 13.599 1.00 21.15 84 LEU B N 1
ATOM 3204 C CA . LEU B 1 84 ? 8.991 -4.373 13.091 1.00 22.55 84 LEU B CA 1
ATOM 3205 C C . LEU B 1 84 ? 8.120 -5.535 12.619 1.00 23.58 84 LEU B C 1
ATOM 3206 O O . LEU B 1 84 ? 8.451 -6.201 11.637 1.00 23.66 84 LEU B O 1
ATOM 3211 N N . LYS B 1 85 ? 7.013 -5.775 13.314 1.00 24.69 85 LYS B N 1
ATOM 3212 C CA . LYS B 1 85 ? 6.100 -6.855 12.947 1.00 25.97 85 LYS B CA 1
ATOM 3213 C C . LYS B 1 85 ? 5.295 -6.478 11.716 1.00 26.61 85 LYS B C 1
ATOM 3214 O O . LYS B 1 85 ? 5.079 -7.295 10.819 1.00 26.61 85 LYS B O 1
ATOM 3220 N N . ASN B 1 86 ? 4.856 -5.226 11.695 1.00 27.31 86 ASN B N 1
ATOM 3221 C CA . ASN B 1 86 ? 4.061 -4.677 10.609 1.00 28.05 86 ASN B CA 1
ATOM 3222 C C . ASN B 1 86 ? 4.859 -4.647 9.308 1.00 28.49 86 ASN B C 1
ATOM 3223 O O . ASN B 1 86 ? 4.316 -4.855 8.221 1.00 28.96 86 ASN B O 1
ATOM 3228 N N . GLN B 1 87 ? 6.156 -4.403 9.441 1.00 28.69 87 GLN B N 1
ATOM 3229 C CA . GLN B 1 87 ? 7.084 -4.320 8.321 1.00 28.82 87 GLN B CA 1
ATOM 3230 C C . GLN B 1 87 ? 7.148 -5.632 7.539 1.00 29.28 87 GLN B C 1
ATOM 3231 O O . GLN B 1 87 ? 7.143 -5.635 6.309 1.00 29.00 87 GLN B O 1
ATOM 3237 N N . LYS B 1 88 ? 7.197 -6.745 8.264 1.00 29.85 88 LYS B N 1
ATOM 3238 C CA . LYS B 1 88 ? 7.273 -8.065 7.648 1.00 30.45 88 LYS B CA 1
ATOM 3239 C C . LYS B 1 88 ? 6.028 -8.446 6.847 1.00 30.80 88 LYS B C 1
ATOM 3240 O O . LYS B 1 88 ? 6.097 -9.290 5.953 1.00 30.92 88 LYS B O 1
ATOM 3246 N N . GLU B 1 89 ? 4.897 -7.817 7.150 1.00 31.17 89 GLU B N 1
ATOM 3247 C CA . GLU B 1 89 ? 3.644 -8.137 6.471 1.00 31.61 89 GLU B CA 1
ATOM 3248 C C . GLU B 1 89 ? 3.472 -7.589 5.056 1.00 31.79 89 GLU B C 1
ATOM 3249 O O . GLU B 1 89 ? 2.705 -8.143 4.265 1.00 31.89 89 GLU B O 1
ATOM 3255 N N . ASN B 1 90 ? 4.180 -6.512 4.734 1.00 31.82 90 ASN B N 1
ATOM 3256 C CA . ASN B 1 90 ? 4.085 -5.903 3.409 1.00 31.85 90 ASN B CA 1
ATOM 3257 C C . ASN B 1 90 ? 2.632 -5.644 3.015 1.00 31.59 90 ASN B C 1
ATOM 3258 O O . ASN B 1 90 ? 2.258 -5.795 1.853 1.00 31.36 90 ASN B O 1
ATOM 3263 N N . ALA B 1 91 ? 1.816 -5.254 3.988 1.00 31.20 91 ALA B N 1
ATOM 3264 C CA . ALA B 1 91 ? 0.406 -4.977 3.736 1.00 30.81 91 ALA B CA 1
ATOM 3265 C C . ALA B 1 91 ? 0.156 -3.477 3.821 1.00 30.39 91 ALA B C 1
ATOM 3266 O O . ALA B 1 91 ? -0.867 -3.038 4.345 1.00 30.77 91 ALA B O 1
ATOM 3268 N N . GLN B 1 92 ? 1.088 -2.696 3.285 1.00 29.90 92 GLN B N 1
ATOM 3269 C CA . GLN B 1 92 ? 0.978 -1.246 3.333 1.00 29.25 92 GLN B CA 1
ATOM 3270 C C . GLN B 1 92 ? 1.837 -0.579 2.261 1.00 28.64 92 GLN B C 1
ATOM 3271 O O . GLN B 1 92 ? 2.972 -0.987 2.015 1.00 28.77 92 GLN B O 1
ATOM 3277 N N . GLU B 1 93 ? 1.286 0.449 1.626 1.00 27.89 93 GLU B N 1
ATOM 3278 C CA . GLU B 1 93 ? 2.000 1.180 0.586 1.00 26.87 93 GLU B CA 1
ATOM 3279 C C . GLU B 1 93 ? 2.701 2.374 1.229 1.00 26.00 93 GLU B C 1
ATOM 3280 O O . GLU B 1 93 ? 2.071 3.387 1.535 1.00 26.24 93 GLU B O 1
ATOM 3286 N N . GLY B 1 94 ? 4.007 2.241 1.445 1.00 24.63 94 GLY B N 1
ATOM 3287 C CA . GLY B 1 94 ? 4.768 3.313 2.062 1.00 22.60 94 GLY B CA 1
A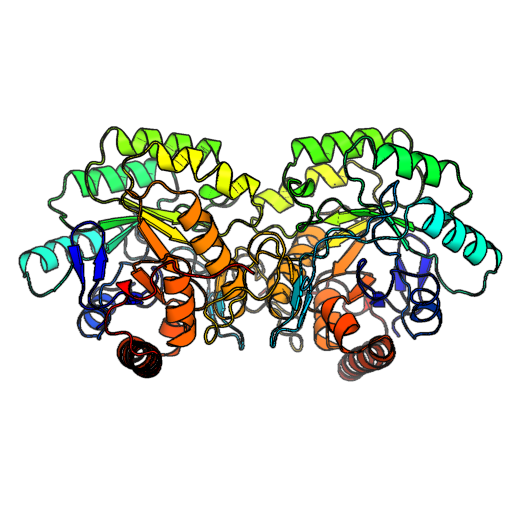TOM 3288 C C . GLY B 1 94 ? 5.217 2.942 3.465 1.00 20.84 94 GLY B C 1
ATOM 3289 O O . GLY B 1 94 ? 4.470 2.301 4.204 1.00 21.38 94 GLY B O 1
ATOM 3290 N N . PRO B 1 95 ? 6.435 3.337 3.866 1.00 19.33 95 PRO B N 1
ATOM 3291 C CA . PRO B 1 95 ? 6.975 3.036 5.193 1.00 18.03 95 PRO B CA 1
ATOM 3292 C C . PRO B 1 95 ? 6.271 3.765 6.332 1.00 16.98 95 PRO B C 1
ATOM 3293 O O . PRO B 1 95 ? 5.669 4.823 6.139 1.00 16.33 95 PRO B O 1
ATOM 3297 N N . ILE B 1 96 ? 6.355 3.180 7.520 1.00 15.90 96 ILE B N 1
ATOM 3298 C CA . ILE B 1 96 ? 5.762 3.770 8.711 1.00 14.84 96 ILE B CA 1
ATOM 3299 C C . ILE B 1 96 ? 6.780 4.758 9.271 1.00 13.94 96 ILE B C 1
ATOM 3300 O O . ILE B 1 96 ? 7.988 4.574 9.101 1.00 13.60 96 ILE B O 1
ATOM 3305 N N . PHE B 1 97 ? 6.292 5.815 9.915 1.00 12.30 97 PHE B N 1
ATOM 3306 C CA . PHE B 1 97 ? 7.167 6.808 10.527 1.00 11.72 97 PHE B CA 1
ATOM 3307 C C . PHE B 1 97 ? 7.191 6.519 12.023 1.00 11.33 97 PHE B C 1
ATOM 3308 O O . PHE B 1 97 ? 6.158 6.211 12.620 1.00 11.40 97 PHE B O 1
ATOM 3316 N N . PHE B 1 98 ? 8.372 6.643 12.617 1.00 11.14 98 PHE B N 1
ATOM 3317 C CA . PHE B 1 98 ? 8.578 6.357 14.032 1.00 11.08 98 PHE B CA 1
ATOM 3318 C C . PHE B 1 98 ? 9.110 7.594 14.749 1.00 10.61 98 PHE B C 1
ATOM 3319 O O . PHE B 1 98 ? 10.235 8.023 14.503 1.00 10.68 98 PHE B O 1
ATOM 3327 N N . SER B 1 99 ? 8.305 8.166 15.639 1.00 10.40 99 SER B N 1
ATOM 3328 C CA . SER B 1 99 ? 8.728 9.357 16.364 1.00 10.54 99 SER B CA 1
ATOM 3329 C C . SER B 1 99 ? 9.350 9.066 17.721 1.00 10.85 99 SER B C 1
ATOM 3330 O O . SER B 1 99 ? 8.861 8.227 18.475 1.00 10.83 99 SER B O 1
ATOM 3333 N N . ILE B 1 100 ? 10.441 9.760 18.022 1.00 11.09 100 ILE B N 1
ATOM 3334 C CA . ILE B 1 100 ? 11.090 9.608 19.316 1.00 12.14 100 ILE B CA 1
ATOM 3335 C C . ILE B 1 100 ? 11.277 10.983 19.945 1.00 12.19 100 ILE B C 1
ATOM 3336 O O . ILE B 1 100 ? 11.589 11.961 19.263 1.00 11.80 100 ILE B O 1
ATOM 3341 N N . ALA B 1 101 ? 11.056 11.058 21.251 1.00 12.45 101 ALA B N 1
ATOM 3342 C CA . ALA B 1 101 ? 11.207 12.310 21.979 1.00 13.19 101 ALA B CA 1
ATOM 3343 C C . ALA B 1 101 ? 11.817 12.023 23.342 1.00 14.48 101 ALA B C 1
ATOM 3344 O O . ALA B 1 101 ? 11.162 12.164 24.374 1.00 14.50 101 ALA B O 1
ATOM 3346 N N . GLY B 1 102 ? 13.081 11.613 23.331 1.00 15.65 102 GLY B N 1
ATOM 3347 C CA . GLY B 1 102 ? 13.773 11.307 24.568 1.00 17.80 102 GLY B CA 1
ATOM 3348 C C . GLY B 1 102 ? 13.785 12.473 25.532 1.00 19.34 102 GLY B C 1
ATOM 3349 O O . GLY B 1 102 ? 13.764 13.637 25.121 1.00 19.73 102 GLY B O 1
ATOM 3350 N N . MET B 1 103 ? 13.822 12.124 26.818 1.00 21.00 103 MET B N 1
ATOM 3351 C CA . MET B 1 103 ? 13.828 13.075 27.926 1.00 22.62 103 MET B CA 1
ATOM 3352 C C . MET B 1 103 ? 15.222 13.672 28.184 1.00 22.81 103 MET B C 1
ATOM 3353 O O . MET B 1 103 ? 15.393 14.481 29.100 1.00 23.22 103 MET B O 1
ATOM 3358 N N . SER B 1 104 ? 16.205 13.274 27.373 1.00 22.69 104 SER B N 1
ATOM 3359 C CA . SER B 1 104 ? 17.588 13.743 27.478 1.00 22.22 104 SER B CA 1
ATOM 3360 C C . SER B 1 104 ? 18.300 13.354 26.186 1.00 21.82 104 SER B C 1
ATOM 3361 O O . SER B 1 104 ? 17.839 12.460 25.473 1.00 21.72 104 SER B O 1
ATOM 3364 N N . ALA B 1 105 ? 19.399 14.031 25.864 1.00 21.52 105 ALA B N 1
ATOM 3365 C CA . ALA B 1 105 ? 20.152 13.691 24.659 1.00 21.14 105 ALA B CA 1
ATOM 3366 C C . ALA B 1 105 ? 20.510 12.203 24.730 1.00 20.65 105 ALA B C 1
ATOM 3367 O O . ALA B 1 105 ? 20.319 11.465 23.760 1.00 20.42 105 ALA B O 1
ATOM 3369 N N . ALA B 1 106 ? 21.003 11.768 25.890 1.00 19.93 106 ALA B N 1
ATOM 3370 C CA . ALA B 1 106 ? 21.405 10.375 26.089 1.00 19.17 106 ALA B CA 1
ATOM 3371 C C . ALA B 1 106 ? 20.274 9.421 25.743 1.00 18.27 106 ALA B C 1
ATOM 3372 O O . ALA B 1 106 ? 20.501 8.339 25.196 1.00 18.31 106 ALA B O 1
ATOM 3374 N N A GLU B 1 107 ? 19.044 9.810 26.069 0.50 17.68 107 GLU B N 1
ATOM 3375 N N B GLU B 1 107 ? 19.053 9.822 26.062 0.50 17.94 107 GLU B N 1
ATOM 3376 C CA A GLU B 1 107 ? 17.905 8.948 25.766 0.50 16.94 107 GLU B CA 1
ATOM 3377 C CA B GLU B 1 107 ? 17.910 8.970 25.786 0.50 17.39 107 GLU B CA 1
ATOM 3378 C C A GLU B 1 107 ? 17.634 8.886 24.270 0.50 16.54 107 GLU B C 1
ATOM 3379 C C B GLU B 1 107 ? 17.625 8.895 24.286 0.50 16.85 107 GLU B C 1
ATOM 3380 O O A GLU B 1 107 ? 17.291 7.828 23.739 0.50 16.36 107 GLU B O 1
ATOM 3381 O O B GLU B 1 107 ? 17.276 7.833 23.768 0.50 16.68 107 GLU B O 1
ATOM 3392 N N . ASN B 1 108 ? 17.770 10.022 23.594 1.00 16.26 108 ASN B N 1
ATOM 3393 C CA . ASN B 1 108 ? 17.536 10.063 22.158 1.00 15.79 108 ASN B CA 1
ATOM 3394 C C . ASN B 1 108 ? 18.597 9.255 21.430 1.00 15.45 108 ASN B C 1
ATOM 3395 O O . ASN B 1 108 ? 18.295 8.524 20.491 1.00 15.37 108 ASN B O 1
ATOM 3400 N N . ILE B 1 109 ? 19.843 9.386 21.872 1.00 15.50 109 ILE B N 1
ATOM 3401 C CA . ILE B 1 109 ? 20.933 8.646 21.255 1.00 15.43 109 ILE B CA 1
ATOM 3402 C C . ILE B 1 109 ? 20.712 7.150 21.453 1.00 15.25 109 ILE B C 1
ATOM 3403 O O . ILE B 1 109 ? 20.928 6.359 20.538 1.00 14.75 109 ILE B O 1
ATOM 3408 N N . ALA B 1 110 ? 20.267 6.768 22.647 1.00 15.06 110 ALA B N 1
ATOM 3409 C CA . ALA B 1 110 ? 20.016 5.363 22.945 1.00 14.88 110 ALA B CA 1
ATOM 3410 C C . ALA B 1 110 ? 18.932 4.793 22.035 1.00 14.49 110 ALA B C 1
ATOM 3411 O O . ALA B 1 110 ? 19.079 3.697 21.497 1.00 14.71 110 ALA B O 1
ATOM 3413 N N . MET B 1 111 ? 17.841 5.535 21.861 1.00 14.20 111 MET B N 1
ATOM 3414 C CA . MET B 1 111 ? 16.759 5.064 21.002 1.00 13.64 111 MET B CA 1
ATOM 3415 C C . MET B 1 111 ? 17.182 5.014 19.535 1.00 13.71 111 MET B C 1
ATOM 3416 O O . MET B 1 111 ? 16.836 4.077 18.816 1.00 13.67 111 MET B O 1
ATOM 3421 N N . LEU B 1 112 ? 17.937 6.014 19.090 1.00 13.90 112 LEU B N 1
ATOM 3422 C CA . LEU B 1 112 ? 18.398 6.033 17.708 1.00 14.52 112 LEU B CA 1
ATOM 3423 C C . LEU B 1 112 ? 19.339 4.860 17.454 1.00 14.92 112 LEU B C 1
ATOM 3424 O O . LEU B 1 112 ? 19.332 4.275 16.375 1.00 15.11 112 LEU B O 1
ATOM 3429 N N . LYS B 1 113 ? 20.141 4.509 18.454 1.00 15.74 113 LYS B N 1
ATOM 3430 C CA . LYS B 1 113 ? 21.054 3.383 18.302 1.00 16.41 113 LYS B CA 1
ATOM 3431 C C . LYS B 1 113 ? 20.274 2.081 18.182 1.00 16.43 113 LYS B C 1
ATOM 3432 O O . LYS B 1 113 ? 20.627 1.215 17.386 1.00 16.44 113 LYS B O 1
ATOM 3438 N N . LYS B 1 114 ? 19.203 1.951 18.962 1.00 16.22 114 LYS B N 1
ATOM 3439 C CA . LYS B 1 114 ? 18.372 0.754 18.912 1.00 16.41 114 LYS B CA 1
ATOM 3440 C C . LYS B 1 114 ? 17.693 0.652 17.551 1.00 15.88 114 LYS B C 1
ATOM 3441 O O . LYS B 1 114 ? 17.613 -0.428 16.970 1.00 16.18 114 LYS B O 1
ATOM 3447 N N . ILE B 1 115 ? 17.207 1.781 17.039 1.00 15.63 115 ILE B N 1
ATOM 3448 C CA . ILE B 1 115 ? 16.557 1.790 15.733 1.00 15.16 115 ILE B CA 1
ATOM 3449 C C . ILE B 1 115 ? 17.566 1.391 14.659 1.00 14.98 115 ILE B C 1
ATOM 3450 O O . ILE B 1 115 ? 17.280 0.556 13.802 1.00 15.07 115 ILE B O 1
ATOM 3455 N N . GLN B 1 116 ? 18.749 1.993 14.722 1.00 15.39 116 GLN B N 1
ATOM 3456 C CA . GLN B 1 116 ? 19.816 1.716 13.765 1.00 16.08 116 GLN B CA 1
ATOM 3457 C C . GLN B 1 116 ? 20.172 0.233 13.744 1.00 16.71 116 GLN B C 1
ATOM 3458 O O . GLN B 1 116 ? 20.330 -0.363 12.677 1.00 16.76 116 GLN B O 1
ATOM 3464 N N . GLU B 1 117 ? 20.288 -0.356 14.929 1.00 17.19 117 GLU B N 1
ATOM 3465 C CA . GLU B 1 117 ? 20.641 -1.766 15.063 1.00 18.18 117 GLU B CA 1
ATOM 3466 C C . GLU B 1 117 ? 19.514 -2.727 14.689 1.00 18.19 117 GLU B C 1
ATOM 3467 O O . GLU B 1 117 ? 19.773 -3.863 14.287 1.00 19.05 117 GLU B O 1
ATOM 3473 N N . SER B 1 118 ? 18.268 -2.275 14.818 1.00 17.70 118 SER B N 1
ATOM 3474 C CA . SER B 1 118 ? 17.110 -3.104 14.486 1.00 17.30 118 SER B CA 1
ATOM 3475 C C . SER B 1 118 ? 16.988 -3.241 12.972 1.00 17.03 118 SER B C 1
ATOM 3476 O O . SER B 1 118 ? 17.758 -2.641 12.223 1.00 17.01 118 SER B O 1
ATOM 3479 N N . ASP B 1 119 ? 16.009 -4.020 12.526 1.00 17.34 119 ASP B N 1
ATOM 3480 C CA . ASP B 1 119 ? 15.783 -4.206 11.100 1.00 17.47 119 ASP B CA 1
ATOM 3481 C C . ASP B 1 119 ? 14.794 -3.171 10.563 1.00 16.68 119 ASP B C 1
ATOM 3482 O O . ASP B 1 119 ? 14.333 -3.283 9.428 1.00 16.97 119 ASP B O 1
ATOM 3487 N N . PHE B 1 120 ? 14.470 -2.169 11.377 1.00 16.18 120 PHE B N 1
ATOM 3488 C CA . PHE B 1 120 ? 13.522 -1.138 10.960 1.00 15.65 120 PHE B CA 1
ATOM 3489 C C . PHE B 1 120 ? 13.949 -0.507 9.642 1.00 15.41 120 PHE B C 1
ATOM 3490 O O . PHE B 1 120 ? 15.050 0.028 9.527 1.00 15.88 120 PHE B O 1
ATOM 3498 N N . SER B 1 121 ? 13.061 -0.565 8.656 1.00 15.43 121 SER B N 1
ATOM 3499 C CA . SER B 1 121 ? 13.343 -0.019 7.332 1.00 15.63 121 SER B CA 1
ATOM 3500 C C . SER B 1 121 ? 12.528 1.234 7.044 1.00 15.22 121 SER B C 1
ATOM 3501 O O . SER B 1 121 ? 12.570 1.768 5.937 1.00 15.83 121 SER B O 1
ATOM 3504 N N . GLY B 1 122 ? 11.791 1.697 8.050 1.00 14.46 122 GLY B N 1
ATOM 3505 C CA . GLY B 1 122 ? 10.969 2.881 7.886 1.00 13.87 122 GLY B CA 1
ATOM 3506 C C . GLY B 1 122 ? 11.688 4.195 8.128 1.00 13.21 122 GLY B C 1
ATOM 3507 O O . GLY B 1 122 ? 12.918 4.270 8.110 1.00 12.84 122 GLY B O 1
ATOM 3508 N N . ILE B 1 123 ? 10.902 5.237 8.379 1.00 12.48 123 ILE B N 1
ATOM 3509 C CA . ILE B 1 123 ? 11.436 6.573 8.593 1.00 12.30 123 ILE B CA 1
ATOM 3510 C C . ILE B 1 123 ? 11.331 6.977 10.059 1.00 11.60 123 ILE B C 1
ATOM 3511 O O . ILE B 1 123 ? 10.332 6.692 10.713 1.00 12.13 123 ILE B O 1
ATOM 3516 N N . THR B 1 124 ? 12.370 7.629 10.570 1.00 11.38 124 THR B N 1
ATOM 3517 C CA . THR B 1 124 ? 12.395 8.060 11.963 1.00 11.14 124 THR B CA 1
ATOM 3518 C C . THR B 1 124 ? 12.295 9.576 12.064 1.00 10.99 124 THR B C 1
ATOM 3519 O O . THR B 1 124 ? 12.873 10.304 11.254 1.00 11.31 124 THR B O 1
ATOM 3523 N N . GLU B 1 125 ? 11.543 10.044 13.055 1.00 10.57 125 GLU B N 1
ATOM 3524 C CA . GLU B 1 125 ? 11.376 11.473 13.282 1.00 10.55 125 GLU B CA 1
ATOM 3525 C C . GLU B 1 125 ? 11.842 11.808 14.692 1.00 10.62 125 GLU B C 1
ATOM 3526 O O . GLU B 1 125 ? 11.292 11.305 15.671 1.00 11.15 125 GLU B O 1
ATOM 3532 N N . LEU B 1 126 ? 12.872 12.641 14.783 1.00 11.32 126 LEU B N 1
ATOM 3533 C CA . LEU B 1 126 ? 13.421 13.062 16.064 1.00 11.91 126 LEU B CA 1
ATOM 3534 C C . LEU B 1 126 ? 12.727 14.352 16.489 1.00 12.34 126 LEU B C 1
ATOM 3535 O O . LEU B 1 126 ? 12.852 15.385 15.832 1.00 12.00 126 LEU B O 1
ATOM 3540 N N . ASN B 1 127 ? 11.987 14.274 17.589 1.00 12.70 127 ASN B N 1
ATOM 3541 C CA . ASN B 1 127 ? 11.239 15.409 18.116 1.00 13.93 127 ASN B CA 1
ATOM 3542 C C . ASN B 1 127 ? 12.126 16.329 18.952 1.00 14.92 127 ASN B C 1
ATOM 3543 O O . ASN B 1 127 ? 12.499 15.991 20.074 1.00 15.93 127 ASN B O 1
ATOM 3548 N N . LEU B 1 128 ? 12.449 17.495 18.406 1.00 15.69 128 LEU B N 1
ATOM 3549 C CA . LEU B 1 128 ? 13.288 18.466 19.102 1.00 17.14 128 LEU B CA 1
ATOM 3550 C C . LEU B 1 128 ? 12.439 19.658 19.530 1.00 17.97 128 LEU B C 1
ATOM 3551 O O . LEU B 1 128 ? 12.965 20.759 19.705 1.00 18.19 128 LEU B O 1
ATOM 3556 N N . SER B 1 129 ? 11.138 19.452 19.720 1.00 18.61 129 SER B N 1
ATOM 3557 C CA . SER B 1 129 ? 10.265 20.577 20.048 1.00 19.56 129 SER B CA 1
ATOM 3558 C C . SER B 1 129 ? 9.077 20.378 20.987 1.00 20.96 129 SER B C 1
ATOM 3559 O O . SER B 1 129 ? 8.165 21.204 20.984 1.00 21.55 129 SER B O 1
ATOM 3562 N N . CYS B 1 130 ? 9.062 19.319 21.787 1.00 22.32 130 CYS B N 1
ATOM 3563 C CA . CYS B 1 130 ? 7.928 19.113 22.688 1.00 23.47 130 CYS B CA 1
ATOM 3564 C C . CYS B 1 130 ? 7.850 20.242 23.720 1.00 23.68 130 CYS B C 1
ATOM 3565 O O . CYS B 1 130 ? 8.729 20.377 24.570 1.00 23.81 130 CYS B O 1
ATOM 3568 N N . PRO B 1 131 ? 6.785 21.062 23.665 1.00 24.00 131 PRO B N 1
ATOM 3569 C CA . PRO B 1 131 ? 6.626 22.176 24.604 1.00 24.37 131 PRO B CA 1
ATOM 3570 C C . PRO B 1 131 ? 5.802 21.865 25.854 1.00 24.87 131 PRO B C 1
ATOM 3571 O O . PRO B 1 131 ? 5.461 22.776 26.612 1.00 24.50 131 PRO B O 1
ATOM 3575 N N . ASN B 1 132 ? 5.490 20.592 26.076 1.00 25.57 132 ASN B N 1
ATOM 3576 C CA . ASN B 1 132 ? 4.678 20.213 27.229 1.00 26.56 132 ASN B CA 1
ATOM 3577 C C . ASN B 1 132 ? 5.367 19.299 28.235 1.00 27.38 132 ASN B C 1
ATOM 3578 O O . ASN B 1 132 ? 4.704 18.654 29.049 1.00 27.79 132 ASN B O 1
ATOM 3583 N N . VAL B 1 133 ? 6.692 19.239 28.178 1.00 28.33 133 VAL B N 1
ATOM 3584 C CA . VAL B 1 133 ? 7.446 18.409 29.108 1.00 29.28 133 VAL B CA 1
ATOM 3585 C C . VAL B 1 133 ? 7.885 19.278 30.283 1.00 29.80 133 VAL B C 1
ATOM 3586 O O . VAL B 1 133 ? 8.789 20.103 30.153 1.00 29.86 133 VAL B O 1
ATOM 3590 N N . PRO B 1 134 ? 7.240 19.105 31.448 1.00 30.27 134 PRO B N 1
ATOM 3591 C CA . PRO B 1 134 ? 7.558 19.875 32.654 1.00 30.68 134 PRO B CA 1
ATOM 3592 C C . PRO B 1 134 ? 9.054 19.990 32.935 1.00 30.92 134 PRO B C 1
ATOM 3593 O O . PRO B 1 134 ? 9.736 18.988 33.157 1.00 31.11 134 PRO B O 1
ATOM 3597 N N . GLY B 1 135 ? 9.554 21.222 32.912 1.00 31.09 135 GLY B N 1
ATOM 3598 C CA . GLY B 1 135 ? 10.961 21.468 33.177 1.00 31.26 135 GLY B CA 1
ATOM 3599 C C . GLY B 1 135 ? 11.910 21.124 32.044 1.00 31.47 135 GLY B C 1
ATOM 3600 O O . GLY B 1 135 ? 13.102 20.930 32.279 1.00 31.76 135 GLY B O 1
ATOM 3601 N N . GLU B 1 136 ? 11.401 21.059 30.817 1.00 31.38 136 GLU B N 1
ATOM 3602 C CA . GLU B 1 136 ? 12.245 20.726 29.672 1.00 31.34 136 GLU B CA 1
ATOM 3603 C C . GLU B 1 136 ? 12.095 21.684 28.484 1.00 31.02 136 GLU B C 1
ATOM 3604 O O . GLU B 1 136 ? 11.110 21.629 27.747 1.00 31.66 136 GLU B O 1
ATOM 3610 N N . PRO B 1 137 ? 13.087 22.574 28.293 1.00 30.30 137 PRO B N 1
ATOM 3611 C CA . PRO B 1 137 ? 13.211 23.602 27.247 1.00 29.60 137 PRO B CA 1
ATOM 3612 C C . PRO B 1 137 ? 13.355 23.065 25.818 1.00 28.67 137 PRO B C 1
ATOM 3613 O O . PRO B 1 137 ? 14.308 22.344 25.516 1.00 29.22 137 PRO B O 1
ATOM 3617 N N . GLN B 1 138 ? 12.424 23.438 24.941 1.00 26.95 138 GLN B N 1
ATOM 3618 C CA . GLN B 1 138 ? 12.453 22.999 23.547 1.00 24.94 138 GLN B CA 1
ATOM 3619 C C . GLN B 1 138 ? 13.873 23.077 22.992 1.00 23.60 138 GLN B C 1
ATOM 3620 O O . GLN B 1 138 ? 14.412 24.160 22.753 1.00 23.36 138 GLN B O 1
ATOM 3626 N N . LEU B 1 139 ? 14.471 21.906 22.801 1.00 21.83 139 LEU B N 1
ATOM 3627 C CA . LEU B 1 139 ? 15.839 21.798 22.313 1.00 20.20 139 LEU B CA 1
ATOM 3628 C C . LEU B 1 139 ? 16.153 22.607 21.059 1.00 18.80 139 LEU B C 1
ATOM 3629 O O . LEU B 1 139 ? 17.227 23.203 20.953 1.00 17.95 139 LEU B O 1
ATOM 3634 N N . ALA B 1 140 ? 15.222 22.634 20.112 1.00 17.12 140 ALA B N 1
ATOM 3635 C CA . ALA B 1 140 ? 15.432 23.354 18.864 1.00 16.09 140 ALA B CA 1
ATOM 3636 C C . ALA B 1 140 ? 15.492 24.872 19.001 1.00 15.48 140 ALA B C 1
ATOM 3637 O O . ALA B 1 140 ? 15.656 25.579 18.005 1.00 14.88 140 ALA B O 1
ATOM 3639 N N . TYR B 1 141 ? 15.345 25.382 20.221 1.00 15.11 141 TYR B N 1
ATOM 3640 C CA . TYR B 1 141 ? 15.460 26.820 20.434 1.00 14.91 141 TYR B CA 1
ATOM 3641 C C . TYR B 1 141 ? 16.866 27.105 20.953 1.00 15.59 141 TYR B C 1
ATOM 3642 O O . TYR B 1 141 ? 17.238 28.255 21.177 1.00 16.04 141 TYR B O 1
ATOM 3651 N N . ASP B 1 142 ? 17.632 26.034 21.151 1.00 16.30 142 ASP B N 1
ATOM 3652 C CA . ASP B 1 142 ? 19.019 26.132 21.599 1.00 16.90 142 ASP B CA 1
ATOM 3653 C C . ASP B 1 142 ? 19.819 25.642 20.395 1.00 17.04 142 ASP B C 1
ATOM 3654 O O . ASP B 1 142 ? 20.067 24.446 20.245 1.00 16.56 142 ASP B O 1
ATOM 3659 N N . PHE B 1 143 ? 20.206 26.571 19.530 1.00 17.53 143 PHE B N 1
ATOM 3660 C CA . PHE B 1 143 ? 20.935 26.226 18.319 1.00 18.21 143 PHE B CA 1
ATOM 3661 C C . PHE B 1 143 ? 22.226 25.455 18.557 1.00 18.67 143 PHE B C 1
ATOM 3662 O O . PHE B 1 143 ? 22.525 24.510 17.833 1.00 18.65 143 PHE B O 1
ATOM 3670 N N . GLU B 1 144 ? 22.989 25.851 19.570 1.00 19.21 144 GLU B N 1
ATOM 3671 C CA . GLU B 1 144 ? 24.243 25.172 19.876 1.00 19.78 144 GLU B CA 1
ATOM 3672 C C . GLU B 1 144 ? 24.000 23.724 20.296 1.00 19.44 144 GLU B C 1
ATOM 3673 O O . GLU B 1 144 ? 24.663 22.808 19.800 1.00 19.72 144 GLU B O 1
ATOM 3679 N N . ALA B 1 145 ? 23.050 23.521 21.205 1.00 19.07 145 ALA B N 1
ATOM 3680 C CA . ALA B 1 145 ? 22.724 22.183 21.688 1.00 18.41 145 ALA B CA 1
ATOM 3681 C C . ALA B 1 145 ? 22.156 21.311 20.574 1.00 18.05 145 ALA B C 1
ATOM 3682 O O . ALA B 1 145 ? 22.417 20.111 20.517 1.00 17.83 145 ALA B O 1
ATOM 3684 N N . THR B 1 146 ? 21.377 21.919 19.686 1.00 17.66 146 THR B N 1
ATOM 3685 C CA . THR B 1 146 ? 20.783 21.180 18.581 1.00 17.33 146 THR B CA 1
ATOM 3686 C C . THR B 1 146 ? 21.852 20.674 17.624 1.00 17.46 146 THR B C 1
ATOM 3687 O O . THR B 1 146 ? 21.838 19.513 17.222 1.00 17.29 146 THR B O 1
ATOM 3691 N N . GLU B 1 147 ? 22.784 21.550 17.266 1.00 17.63 147 GLU B N 1
ATOM 3692 C CA . GLU B 1 147 ? 23.854 21.172 16.357 1.00 18.01 147 GLU B CA 1
ATOM 3693 C C . GLU B 1 147 ? 24.732 20.092 16.980 1.00 17.74 147 GLU B C 1
ATOM 3694 O O . GLU B 1 147 ? 25.145 19.156 16.301 1.00 17.70 147 GLU B O 1
ATOM 3700 N N . LYS B 1 148 ? 25.003 20.217 18.275 1.00 17.75 148 LYS B N 1
ATOM 3701 C CA . LYS B 1 148 ? 25.831 19.240 18.973 1.00 18.01 148 LYS B CA 1
ATOM 3702 C C . LYS B 1 148 ? 25.180 17.860 18.953 1.00 17.69 148 LYS B C 1
ATOM 3703 O O . LYS B 1 148 ? 25.846 16.855 18.709 1.00 18.12 148 LYS B O 1
ATOM 3709 N N . LEU B 1 149 ? 23.877 17.811 19.210 1.00 17.34 149 LEU B N 1
ATOM 3710 C CA . LEU B 1 149 ? 23.162 16.541 19.217 1.00 16.81 149 LEU B CA 1
ATOM 3711 C C . LEU B 1 149 ? 23.152 15.902 17.836 1.00 16.63 149 LEU B C 1
ATOM 3712 O O . LEU B 1 149 ? 23.457 14.718 17.690 1.00 16.31 149 LEU B O 1
ATOM 3717 N N . LEU B 1 150 ? 22.803 16.686 16.822 1.00 16.33 150 LEU B N 1
ATOM 3718 C CA . LEU B 1 150 ? 22.748 16.164 15.464 1.00 16.48 150 LEU B CA 1
ATOM 3719 C C . LEU B 1 150 ? 24.099 15.659 14.974 1.00 16.88 150 LEU B C 1
ATOM 3720 O O . LEU B 1 150 ? 24.166 14.661 14.260 1.00 16.79 150 LEU B O 1
ATOM 3725 N N . LYS B 1 151 ? 25.176 16.336 15.357 1.00 17.38 151 LYS B N 1
ATOM 3726 C CA . LYS B 1 151 ? 26.496 15.887 14.936 1.00 18.27 151 LYS B CA 1
ATOM 3727 C C . LYS B 1 151 ? 26.761 14.489 15.482 1.00 18.16 151 LYS B C 1
ATOM 3728 O O . LYS B 1 151 ? 27.270 13.625 14.768 1.00 18.25 151 LYS B O 1
ATOM 3734 N N . GLU B 1 152 ? 26.403 14.258 16.741 1.00 18.01 152 GLU B N 1
ATOM 3735 C CA . GLU B 1 152 ? 26.606 12.944 17.338 1.00 18.27 152 GLU B CA 1
ATOM 3736 C C . GLU B 1 152 ? 25.704 11.911 16.672 1.00 17.98 152 GLU B C 1
ATOM 3737 O O . GLU B 1 152 ? 26.127 10.789 16.401 1.00 18.02 152 GLU B O 1
ATOM 3743 N N . VAL B 1 153 ? 24.458 12.291 16.408 1.00 17.52 153 VAL B N 1
ATOM 3744 C CA . VAL B 1 153 ? 23.514 11.385 15.768 1.00 17.16 153 VAL B CA 1
ATOM 3745 C C . VAL B 1 153 ? 24.029 10.866 14.432 1.00 17.35 153 VAL B C 1
ATOM 3746 O O . VAL B 1 153 ? 23.988 9.665 14.166 1.00 16.90 153 VAL B O 1
ATOM 3750 N N . PHE B 1 154 ? 24.523 11.771 13.596 1.00 17.73 154 PHE B N 1
ATOM 3751 C CA . PHE B 1 154 ? 24.997 11.376 12.282 1.00 18.41 154 PHE B CA 1
ATOM 3752 C C . PHE B 1 154 ? 26.354 10.694 12.225 1.00 19.00 154 PHE B C 1
ATOM 3753 O O . PHE B 1 154 ? 26.866 10.415 11.142 1.00 19.67 154 PHE B O 1
ATOM 3761 N N . THR B 1 155 ? 26.935 10.413 13.386 1.00 19.20 155 THR B N 1
ATOM 3762 C CA . THR B 1 155 ? 28.205 9.703 13.403 1.00 19.50 155 THR B CA 1
ATOM 3763 C C . THR B 1 155 ? 27.874 8.216 13.326 1.00 19.25 155 THR B C 1
ATOM 3764 O O . THR B 1 155 ? 28.760 7.387 13.120 1.00 19.88 155 THR B O 1
ATOM 3768 N N . PHE B 1 156 ? 26.592 7.880 13.477 1.00 18.35 156 PHE B N 1
ATOM 3769 C CA . PHE B 1 156 ? 26.176 6.480 13.439 1.00 17.60 156 PHE B CA 1
ATOM 3770 C C . PHE B 1 156 ? 24.823 6.179 12.790 1.00 17.16 156 PHE B C 1
ATOM 3771 O O . PHE B 1 156 ? 24.613 5.077 12.286 1.00 17.35 156 PHE B O 1
ATOM 3779 N N . PHE B 1 157 ? 23.899 7.136 12.805 1.00 16.62 157 PHE B N 1
ATOM 3780 C CA . PHE B 1 157 ? 22.578 6.886 12.227 1.00 16.27 157 PHE B CA 1
ATOM 3781 C C . PHE B 1 157 ? 22.579 7.067 10.715 1.00 16.30 157 PHE B C 1
ATOM 3782 O O . PHE B 1 157 ? 22.742 8.180 10.216 1.00 16.85 157 PHE B O 1
ATOM 3790 N N . THR B 1 158 ? 22.372 5.971 9.994 1.00 16.36 158 THR B N 1
ATOM 3791 C CA . THR B 1 158 ? 22.371 5.993 8.534 1.00 16.48 158 THR B CA 1
ATOM 3792 C C . THR B 1 158 ? 20.990 5.850 7.907 1.00 16.14 158 THR B C 1
ATOM 3793 O O . THR B 1 158 ? 20.841 5.985 6.693 1.00 16.97 158 THR B O 1
ATOM 3797 N N . LYS B 1 159 ? 19.985 5.570 8.731 1.00 15.33 159 LYS B N 1
ATOM 3798 C CA . LYS B 1 159 ? 18.625 5.394 8.237 1.00 14.79 159 LYS B CA 1
ATOM 3799 C C . LYS B 1 159 ? 17.911 6.731 8.056 1.00 14.54 159 LYS B C 1
ATOM 3800 O O . LYS B 1 159 ? 18.354 7.754 8.580 1.00 14.44 159 LYS B O 1
ATOM 3806 N N . PRO B 1 160 ? 16.802 6.741 7.295 1.00 14.50 160 PRO B N 1
ATOM 3807 C CA . PRO B 1 160 ? 16.060 7.987 7.065 1.00 14.01 160 PRO B CA 1
ATOM 3808 C C . PRO B 1 160 ? 15.675 8.679 8.366 1.00 13.55 160 PRO B C 1
ATOM 3809 O O . PRO B 1 160 ? 15.037 8.079 9.233 1.00 13.48 160 PRO B O 1
ATOM 3813 N N . LEU B 1 161 ? 16.068 9.943 8.493 1.00 12.95 161 LEU B N 1
ATOM 3814 C CA . LEU B 1 161 ? 15.779 10.710 9.697 1.00 12.71 161 LEU B CA 1
ATOM 3815 C C . LEU B 1 161 ? 15.312 12.125 9.403 1.00 12.51 161 LEU B C 1
ATOM 3816 O O . LEU B 1 161 ? 15.896 12.835 8.581 1.00 12.80 161 LEU B O 1
ATOM 3821 N N . GLY B 1 162 ? 14.248 12.524 10.087 1.00 11.95 162 GLY B N 1
ATOM 3822 C CA . GLY B 1 162 ? 13.728 13.867 9.948 1.00 11.42 162 GLY B CA 1
ATOM 3823 C C . GLY B 1 162 ? 13.668 14.450 11.344 1.00 11.22 162 GLY B C 1
ATOM 3824 O O . GLY B 1 162 ? 13.767 13.712 12.329 1.00 11.60 162 GLY B O 1
ATOM 3825 N N . VAL B 1 163 ? 13.533 15.766 11.442 1.00 10.82 163 VAL B N 1
ATOM 3826 C CA . VAL B 1 163 ? 13.436 16.415 12.741 1.00 11.16 163 VAL B CA 1
ATOM 3827 C C . VAL B 1 163 ? 12.154 17.234 12.821 1.00 10.76 163 VAL B C 1
ATOM 3828 O O . VAL B 1 163 ? 11.803 17.950 11.878 1.00 11.64 163 VAL B O 1
ATOM 3832 N N . LYS B 1 164 ? 11.444 17.093 13.938 1.00 10.32 164 LYS B N 1
ATOM 3833 C CA . LYS B 1 164 ? 10.207 17.832 14.183 1.00 10.19 164 LYS B CA 1
ATOM 3834 C C . LYS B 1 164 ? 10.639 19.102 14.902 1.00 10.05 164 LYS B C 1
ATOM 3835 O O . LYS B 1 164 ? 11.165 19.049 16.015 1.00 10.01 164 LYS B O 1
ATOM 3841 N N . LEU B 1 165 ? 10.409 20.243 14.266 1.00 9.88 165 LEU B N 1
ATOM 3842 C CA . LEU B 1 165 ? 10.835 21.521 14.816 1.00 10.32 165 LEU B CA 1
ATOM 3843 C C . LEU B 1 165 ? 9.747 22.421 15.370 1.00 10.24 165 LEU B C 1
ATOM 3844 O O . LEU B 1 165 ? 8.593 22.366 14.947 1.00 10.49 165 LEU B O 1
ATOM 3849 N N . PRO B 1 166 ? 10.114 23.268 16.336 1.00 10.65 166 PRO B N 1
ATOM 3850 C CA . PRO B 1 166 ? 9.160 24.196 16.929 1.00 10.65 166 PRO B CA 1
ATOM 3851 C C . PRO B 1 166 ? 9.092 25.343 15.929 1.00 10.57 166 PRO B C 1
ATOM 3852 O O . PRO B 1 166 ? 9.930 25.438 15.027 1.00 10.63 166 PRO B O 1
ATOM 3856 N N . PRO B 1 167 ? 8.092 26.214 16.055 1.00 10.09 167 PRO B N 1
ATOM 3857 C CA . PRO B 1 167 ? 8.000 27.336 15.119 1.00 10.15 167 PRO B CA 1
ATOM 3858 C C . PRO B 1 167 ? 9.024 28.421 15.430 1.00 10.31 167 PRO B C 1
ATOM 3859 O O . PRO B 1 167 ? 9.358 28.654 16.594 1.00 10.60 167 PRO B O 1
ATOM 3863 N N . TYR B 1 168 ? 9.544 29.056 14.383 1.00 10.60 168 TYR B N 1
ATOM 3864 C CA . TYR B 1 168 ? 10.483 30.166 14.532 1.00 10.76 168 TYR B CA 1
ATOM 3865 C C . TYR B 1 168 ? 9.744 31.416 14.079 1.00 11.34 168 TYR B C 1
ATOM 3866 O O . TYR B 1 168 ? 8.838 31.340 13.244 1.00 11.12 168 TYR B O 1
ATOM 3875 N N . PHE B 1 169 ? 10.132 32.565 14.621 1.00 11.92 169 PHE B N 1
ATOM 3876 C CA . PHE B 1 169 ? 9.446 33.812 14.324 1.00 12.46 169 PHE B CA 1
ATOM 3877 C C . PHE B 1 169 ? 10.327 34.953 13.895 1.00 13.68 169 PHE B C 1
ATOM 3878 O O . PHE B 1 169 ? 9.906 36.100 13.822 1.00 13.49 169 PHE B O 1
ATOM 3886 N N A ASP B 1 170 ? 11.595 34.636 13.593 0.50 14.20 170 ASP B N 1
ATOM 3887 N N B ASP B 1 170 ? 11.602 34.631 13.604 0.50 14.29 170 ASP B N 1
ATOM 3888 C CA A ASP B 1 170 ? 12.557 35.643 13.169 0.50 15.05 170 ASP B CA 1
ATOM 3889 C CA B ASP B 1 170 ? 12.551 35.642 13.172 0.50 15.20 170 ASP B CA 1
ATOM 3890 C C A ASP B 1 170 ? 13.386 35.064 12.030 0.50 15.44 170 ASP B C 1
ATOM 3891 C C B ASP B 1 170 ? 13.366 35.056 12.024 0.50 15.54 170 ASP B C 1
ATOM 3892 O O A ASP B 1 170 ? 13.901 33.953 12.131 0.50 15.30 170 ASP B O 1
ATOM 3893 O O B ASP B 1 170 ? 13.896 33.950 12.132 0.50 15.40 170 ASP B O 1
ATOM 3902 N N . LEU B 1 171 ? 13.482 35.807 10.937 1.00 16.15 171 LEU B N 1
ATOM 3903 C CA . LEU B 1 171 ? 14.224 35.347 9.767 1.00 17.26 171 LEU B CA 1
ATOM 3904 C C . LEU B 1 171 ? 15.669 34.929 10.050 1.00 17.54 171 LEU B C 1
ATOM 3905 O O . LEU B 1 171 ? 16.170 33.992 9.430 1.00 18.00 171 LEU B O 1
ATOM 3910 N N . VAL B 1 172 ? 16.341 35.608 10.976 1.00 17.72 172 VAL B N 1
ATOM 3911 C CA . VAL B 1 172 ? 17.718 35.247 11.298 1.00 18.05 172 VAL B CA 1
ATOM 3912 C C . VAL B 1 172 ? 17.763 33.843 11.894 1.00 17.48 172 VAL B C 1
ATOM 3913 O O . VAL B 1 172 ? 18.734 33.112 11.707 1.00 17.46 172 VAL B O 1
ATOM 3917 N N . HIS B 1 173 ? 16.710 33.461 12.611 1.00 16.69 173 HIS B N 1
ATOM 3918 C CA . HIS B 1 173 ? 16.659 32.133 13.207 1.00 15.93 173 HIS B CA 1
ATOM 3919 C C . HIS B 1 173 ? 16.518 31.068 12.127 1.00 15.41 173 HIS B C 1
ATOM 3920 O O . HIS B 1 173 ? 17.085 29.981 12.240 1.00 15.07 173 HIS B O 1
ATOM 3927 N N . PHE B 1 174 ? 15.758 31.375 11.079 1.00 14.99 174 PHE B N 1
ATOM 3928 C CA . PHE B 1 174 ? 15.602 30.430 9.980 1.00 14.89 174 PHE B CA 1
ATOM 3929 C C . PHE B 1 174 ? 16.956 30.274 9.294 1.00 15.03 174 PHE B C 1
ATOM 3930 O O . PHE B 1 174 ? 17.341 29.173 8.909 1.00 14.83 174 PHE B O 1
ATOM 3938 N N . ASP B 1 175 ? 17.684 31.378 9.151 1.00 15.74 175 ASP B N 1
ATOM 3939 C CA . ASP B 1 175 ? 18.997 31.324 8.515 1.00 16.42 175 ASP B CA 1
ATOM 3940 C C . ASP B 1 175 ? 19.950 30.467 9.337 1.00 16.68 175 ASP B C 1
ATOM 3941 O O . ASP B 1 175 ? 20.659 29.615 8.797 1.00 16.78 175 ASP B O 1
ATOM 3946 N N . ILE B 1 176 ? 19.961 30.695 10.645 1.00 16.59 176 ILE B N 1
ATOM 3947 C CA . ILE B 1 176 ? 20.831 29.944 11.537 1.00 16.78 176 ILE B CA 1
ATOM 3948 C C . ILE B 1 176 ? 20.506 28.454 11.509 1.00 16.60 176 ILE B C 1
ATOM 3949 O O . ILE B 1 176 ? 21.403 27.624 11.344 1.00 16.98 176 ILE B O 1
ATOM 3954 N N A MET B 1 177 ? 19.233 28.121 11.675 0.50 16.29 177 MET B N 1
ATOM 3955 N N B MET B 1 177 ? 19.233 28.121 11.663 0.50 16.82 177 MET B N 1
ATOM 3956 C CA A MET B 1 177 ? 18.814 26.723 11.666 0.50 15.91 177 MET B CA 1
ATOM 3957 C CA B MET B 1 177 ? 18.817 26.726 11.663 0.50 16.83 177 MET B CA 1
ATOM 3958 C C A MET B 1 177 ? 19.084 26.043 10.327 0.50 15.85 177 MET B C 1
ATOM 3959 C C B MET B 1 177 ? 19.091 26.044 10.328 0.50 16.44 177 MET B C 1
ATOM 3960 O O A MET B 1 177 ? 19.515 24.895 10.291 0.50 15.56 177 MET B O 1
ATOM 3961 O O B MET B 1 177 ? 19.519 24.889 10.298 0.50 16.11 177 MET B O 1
ATOM 3970 N N . ALA B 1 178 ? 18.831 26.745 9.235 1.00 15.87 178 ALA B N 1
ATOM 3971 C CA . ALA B 1 178 ? 19.061 26.185 7.902 1.00 16.36 178 ALA B CA 1
ATOM 3972 C C . ALA B 1 178 ? 20.540 25.862 7.724 1.00 16.67 178 ALA B C 1
ATOM 3973 O O . ALA B 1 178 ? 20.893 24.811 7.196 1.00 16.95 178 ALA B O 1
ATOM 3975 N N . GLU B 1 179 ? 21.400 26.769 8.177 1.00 17.49 179 GLU B N 1
ATOM 3976 C CA . GLU B 1 179 ? 22.840 26.566 8.066 1.00 18.29 179 GLU B CA 1
ATOM 3977 C C . GLU B 1 179 ? 23.249 25.319 8.840 1.00 17.99 179 GLU B C 1
ATOM 3978 O O . GLU B 1 179 ? 24.067 24.527 8.374 1.00 18.40 179 GLU B O 1
ATOM 3984 N N . ILE B 1 180 ? 22.668 25.143 10.021 1.00 17.39 180 ILE B N 1
ATOM 3985 C CA . ILE B 1 180 ? 22.966 23.986 10.854 1.00 17.04 180 ILE B CA 1
ATOM 3986 C C . ILE B 1 180 ? 22.484 22.693 10.205 1.00 16.65 180 ILE B C 1
ATOM 3987 O O . ILE B 1 180 ? 23.238 21.726 10.073 1.00 16.68 180 ILE B O 1
ATOM 3992 N N . LEU B 1 181 ? 21.222 22.685 9.790 1.00 16.13 181 LEU B N 1
ATOM 3993 C CA . LEU B 1 181 ? 20.623 21.503 9.185 1.00 16.06 181 LEU B CA 1
ATOM 3994 C C . LEU B 1 181 ? 21.223 21.087 7.847 1.00 15.89 181 LEU B C 1
ATOM 3995 O O . LEU B 1 181 ? 21.344 19.896 7.566 1.00 15.82 181 LEU B O 1
ATOM 4000 N N . ASN B 1 182 ? 21.608 22.062 7.029 1.00 16.00 182 ASN B N 1
ATOM 4001 C CA . ASN B 1 182 ? 22.168 21.758 5.716 1.00 16.40 182 ASN B CA 1
ATOM 4002 C C . ASN B 1 182 ? 23.482 20.986 5.701 1.00 16.93 182 ASN B C 1
ATOM 4003 O O . ASN B 1 182 ? 23.866 20.451 4.666 1.00 17.36 182 ASN B O 1
ATOM 4008 N N . GLN B 1 183 ? 24.170 20.912 6.834 1.00 17.55 183 GLN B N 1
ATOM 4009 C CA . GLN B 1 183 ? 25.436 20.191 6.867 1.00 18.26 183 GLN B CA 1
ATOM 4010 C C . GLN B 1 183 ? 25.240 18.699 7.123 1.00 18.35 183 GLN B C 1
ATOM 4011 O O . GLN B 1 183 ? 26.198 17.926 7.080 1.00 18.94 183 GLN B O 1
ATOM 4017 N N . PHE B 1 184 ? 24.000 18.294 7.382 1.00 18.24 184 PHE B N 1
ATOM 4018 C CA . PHE B 1 184 ? 23.702 16.893 7.667 1.00 17.98 184 PHE B CA 1
ATOM 4019 C C . PHE B 1 184 ? 22.903 16.193 6.579 1.00 17.68 184 PHE B C 1
ATOM 4020 O O . PHE B 1 184 ? 22.187 16.832 5.812 1.00 17.97 184 PHE B O 1
ATOM 4028 N N . PRO B 1 185 ? 23.019 14.857 6.502 1.00 17.55 185 PRO B N 1
ATOM 4029 C CA . PRO B 1 185 ? 22.290 14.076 5.503 1.00 17.26 185 PRO B CA 1
ATOM 4030 C C . PRO B 1 185 ? 20.875 13.789 6.008 1.00 16.96 185 PRO B C 1
ATOM 4031 O O . PRO B 1 185 ? 20.420 12.646 6.017 1.00 17.30 185 PRO B O 1
ATOM 4035 N N . LEU B 1 186 ? 20.200 14.845 6.450 1.00 16.44 186 LEU B N 1
ATOM 4036 C CA . LEU B 1 186 ? 18.835 14.742 6.954 1.00 15.65 186 LEU B CA 1
ATOM 4037 C C . LEU B 1 186 ? 17.863 14.454 5.822 1.00 15.07 186 LEU B C 1
ATOM 4038 O O . LEU B 1 186 ? 18.021 14.956 4.711 1.00 15.41 186 LEU B O 1
ATOM 4043 N N . THR B 1 187 ? 16.850 13.646 6.110 1.00 14.13 187 THR B N 1
ATOM 4044 C CA . THR B 1 187 ? 15.848 13.313 5.114 1.00 13.80 187 THR B CA 1
ATOM 4045 C C . THR B 1 187 ? 14.806 14.422 5.034 1.00 12.93 187 THR B C 1
ATOM 4046 O O . THR B 1 187 ? 14.355 14.781 3.945 1.00 13.27 187 THR B O 1
ATOM 4050 N N . TYR B 1 188 ? 14.430 14.981 6.183 1.00 12.16 188 TYR B N 1
ATOM 4051 C CA . TYR B 1 188 ? 13.430 16.037 6.177 1.00 11.34 188 TYR B CA 1
ATOM 4052 C C . TYR B 1 188 ? 13.357 16.848 7.455 1.00 11.33 188 TYR B C 1
ATOM 4053 O O . TYR B 1 188 ? 13.969 16.514 8.470 1.00 10.80 188 TYR B O 1
ATOM 4062 N N . VAL B 1 189 ? 12.600 17.932 7.363 1.00 11.03 189 VAL B N 1
ATOM 4063 C CA . VAL B 1 189 ? 12.319 18.824 8.472 1.00 11.51 189 VAL B CA 1
ATOM 4064 C C . VAL B 1 189 ? 10.796 18.863 8.521 1.00 10.67 189 VAL B C 1
ATOM 4065 O O . VAL B 1 189 ? 10.138 18.954 7.479 1.00 10.43 189 VAL B O 1
ATOM 4069 N N . ASN B 1 190 ? 10.242 18.751 9.722 1.00 10.07 190 ASN B N 1
ATOM 4070 C CA . ASN B 1 190 ? 8.797 18.795 9.910 1.00 9.57 190 ASN B CA 1
ATOM 4071 C C . ASN B 1 190 ? 8.480 20.060 10.705 1.00 9.31 190 ASN B C 1
ATOM 4072 O O . ASN B 1 190 ? 8.829 20.166 11.882 1.00 9.91 190 ASN B O 1
ATOM 4077 N N . SER B 1 191 ? 7.852 21.024 10.039 1.00 9.24 191 SER B N 1
ATOM 4078 C CA . SER B 1 191 ? 7.459 22.297 10.653 1.00 9.05 191 SER B CA 1
ATOM 4079 C C . SER B 1 191 ? 5.935 22.353 10.543 1.00 9.05 191 SER B C 1
ATOM 4080 O O . SER B 1 191 ? 5.412 22.198 9.445 1.00 9.19 191 SER B O 1
ATOM 4083 N N . VAL B 1 192 ? 5.208 22.608 11.635 1.00 8.74 192 VAL B N 1
ATOM 4084 C CA . VAL B 1 192 ? 5.756 22.879 12.959 1.00 9.17 192 VAL B CA 1
ATOM 4085 C C . VAL B 1 192 ? 5.036 22.118 14.065 1.00 9.23 192 VAL B C 1
ATOM 4086 O O . VAL B 1 192 ? 3.923 21.607 13.885 1.00 9.36 192 VAL B O 1
ATOM 4090 N N . ASN B 1 193 ? 5.694 22.056 15.216 1.00 9.64 193 ASN B N 1
ATOM 4091 C CA . ASN B 1 193 ? 5.095 21.469 16.398 1.00 9.98 193 ASN B CA 1
ATOM 4092 C C . ASN B 1 193 ? 4.217 22.631 16.891 1.00 9.89 193 ASN B C 1
ATOM 4093 O O . ASN B 1 193 ? 4.211 23.708 16.290 1.00 10.30 193 ASN B O 1
ATOM 4098 N N . SER B 1 194 ? 3.490 22.428 17.977 1.00 10.25 194 SER B N 1
ATOM 4099 C CA . SER B 1 194 ? 2.602 23.466 18.500 1.00 10.11 194 SER B CA 1
ATOM 4100 C C . SER B 1 194 ? 3.273 24.792 18.825 1.00 10.34 194 SER B C 1
ATOM 4101 O O . SER B 1 194 ? 4.469 24.846 19.102 1.00 10.99 194 SER B O 1
ATOM 4104 N N . ILE B 1 195 ? 2.495 25.869 18.778 1.00 10.03 195 ILE B N 1
ATOM 4105 C CA . ILE B 1 195 ? 3.026 27.157 19.198 1.00 10.06 195 ILE B CA 1
ATOM 4106 C C . ILE B 1 195 ? 3.066 26.928 20.711 1.00 10.11 195 ILE B C 1
ATOM 4107 O O . ILE B 1 195 ? 2.038 26.698 21.355 1.00 10.40 195 ILE B O 1
ATOM 4112 N N . GLY B 1 196 ? 4.269 26.957 21.265 1.00 9.60 196 GLY B N 1
ATOM 4113 C CA . GLY B 1 196 ? 4.437 26.660 22.670 1.00 9.46 196 GLY B CA 1
ATOM 4114 C C . GLY B 1 196 ? 3.936 27.615 23.722 1.00 9.67 196 GLY B C 1
ATOM 4115 O O . GLY B 1 196 ? 3.883 28.827 23.535 1.00 9.72 196 GLY B O 1
ATOM 4116 N N . ASN B 1 197 ? 3.547 27.022 24.842 1.00 10.14 197 ASN B N 1
ATOM 4117 C CA . ASN B 1 197 ? 3.107 27.746 26.013 1.00 10.16 197 ASN B CA 1
ATOM 4118 C C . ASN B 1 197 ? 2.125 28.888 25.844 1.00 9.86 197 ASN B C 1
ATOM 4119 O O . ASN B 1 197 ? 2.368 30.017 26.280 1.00 10.24 197 ASN B O 1
ATOM 4124 N N . GLY B 1 198 ? 1.008 28.570 25.205 1.00 9.56 198 GLY B N 1
ATOM 4125 C CA . GLY B 1 198 ? -0.056 29.534 25.035 1.00 9.84 198 GLY B CA 1
ATOM 4126 C C . GLY B 1 198 ? -0.990 29.342 26.218 1.00 10.18 198 GLY B C 1
ATOM 4127 O O . GLY B 1 198 ? -0.825 28.406 27.013 1.00 10.36 198 GLY B O 1
ATOM 4128 N N . LEU B 1 199 ? -1.982 30.211 26.339 1.00 9.90 199 LEU B N 1
ATOM 4129 C CA . LEU B 1 199 ? -2.909 30.124 27.449 1.00 10.63 199 LEU B CA 1
ATOM 4130 C C . LEU B 1 199 ? -4.343 30.341 26.990 1.00 10.83 199 LEU B C 1
ATOM 4131 O O . LEU B 1 199 ? -4.602 31.174 26.122 1.00 12.01 199 LEU B O 1
ATOM 4136 N N . PHE B 1 200 ? -5.270 29.565 27.543 1.00 10.36 200 PHE B N 1
ATOM 4137 C CA . PHE B 1 200 ? -6.680 29.748 27.225 1.00 10.60 200 PHE B CA 1
ATOM 4138 C C . PHE B 1 200 ? -7.387 29.861 28.561 1.00 11.12 200 PHE B C 1
ATOM 4139 O O . PHE B 1 200 ? -7.112 29.099 29.495 1.00 11.21 200 PHE B O 1
ATOM 4147 N N . ILE B 1 201 ? -8.306 30.813 28.639 1.00 11.27 201 ILE B N 1
ATOM 4148 C CA . ILE B 1 201 ? -9.027 31.091 29.867 1.00 11.76 201 ILE B CA 1
ATOM 4149 C C . ILE B 1 201 ? -10.540 30.997 29.730 1.00 12.39 201 ILE B C 1
ATOM 4150 O O . ILE B 1 201 ? -11.109 31.379 28.708 1.00 12.54 201 ILE B O 1
ATOM 4155 N N . ASP B 1 202 ? -11.176 30.469 30.770 1.00 13.34 202 ASP B N 1
ATOM 4156 C CA . ASP B 1 202 ? -12.629 30.381 30.833 1.00 14.22 202 ASP B CA 1
ATOM 4157 C C . ASP B 1 202 ? -12.959 31.647 31.626 1.00 14.59 202 ASP B C 1
ATOM 4158 O O . ASP B 1 202 ? -12.763 31.686 32.839 1.00 13.91 202 ASP B O 1
ATOM 4163 N N . PRO B 1 203 ? -13.448 32.701 30.951 1.00 15.29 203 PRO B N 1
ATOM 4164 C CA . PRO B 1 203 ? -13.778 33.954 31.641 1.00 16.28 203 PRO B CA 1
ATOM 4165 C C . PRO B 1 203 ? -14.835 33.834 32.732 1.00 16.83 203 PRO B C 1
ATOM 4166 O O . PRO B 1 203 ? -14.801 34.566 33.725 1.00 17.20 203 PRO B O 1
ATOM 4170 N N . GLU B 1 204 ? -15.766 32.905 32.549 1.00 17.26 204 GLU B N 1
ATOM 4171 C CA . GLU B 1 204 ? -16.824 32.703 33.529 1.00 17.93 204 GLU B CA 1
ATOM 4172 C C . GLU B 1 204 ? -16.248 32.188 34.845 1.00 17.25 204 GLU B C 1
ATOM 4173 O O . GLU B 1 204 ? -16.495 32.751 35.915 1.00 17.50 204 GLU B O 1
ATOM 4179 N N . ALA B 1 205 ? -15.462 31.123 34.758 1.00 16.51 205 ALA B N 1
ATOM 4180 C CA . ALA B 1 205 ? -14.850 30.533 35.937 1.00 15.76 205 ALA B CA 1
ATOM 4181 C C . ALA B 1 205 ? -13.577 31.267 36.347 1.00 15.05 205 ALA B C 1
ATOM 4182 O O . ALA B 1 205 ? -13.018 30.988 37.408 1.00 15.10 205 ALA B O 1
ATOM 4184 N N . GLU B 1 206 ? -13.126 32.195 35.504 1.00 14.44 206 GLU B N 1
ATOM 4185 C CA . GLU B 1 206 ? -11.906 32.963 35.771 1.00 13.90 206 GLU B CA 1
ATOM 4186 C C . GLU B 1 206 ? -10.754 32.002 36.029 1.00 13.42 206 GLU B C 1
ATOM 4187 O O . GLU B 1 206 ? -9.933 32.221 36.920 1.00 13.00 206 GLU B O 1
ATOM 4193 N N A SER B 1 207 ? -10.680 30.945 35.233 0.50 13.00 207 SER B N 1
ATOM 4194 N N B SER B 1 207 ? -10.703 30.939 35.236 0.50 12.89 207 SER B N 1
ATOM 4195 C CA A SER B 1 207 ? -9.619 29.964 35.404 0.50 13.16 207 SER B CA 1
ATOM 4196 C CA B SER B 1 207 ? -9.686 29.910 35.398 0.50 12.92 207 SER B CA 1
ATOM 4197 C C A SER B 1 207 ? -9.110 29.422 34.079 0.50 12.61 207 SER B C 1
ATOM 4198 C C B SER B 1 207 ? -9.148 29.365 34.081 0.50 12.49 207 SER B C 1
ATOM 4199 O O A SER B 1 207 ? -9.719 29.621 33.028 0.50 12.72 207 SER B O 1
ATOM 4200 O O B SER B 1 207 ? -9.766 29.523 33.028 0.50 12.59 207 SER B O 1
ATOM 4205 N N . VAL B 1 208 ? -7.986 28.725 34.148 1.00 12.19 208 VAL B N 1
ATOM 4206 C CA . VAL B 1 208 ? -7.391 28.126 32.969 1.00 12.05 208 VAL B CA 1
ATOM 4207 C C . VAL B 1 208 ? -8.202 26.862 32.695 1.00 12.23 208 VAL B C 1
ATOM 4208 O O . VAL B 1 208 ? -9.046 26.473 33.513 1.00 12.32 208 VAL B O 1
ATOM 4212 N N . VAL B 1 209 ? -7.957 26.221 31.558 1.00 12.12 209 VAL B N 1
ATOM 4213 C CA . VAL B 1 209 ? -8.714 25.028 31.208 1.00 12.29 209 VAL B CA 1
ATOM 4214 C C . VAL B 1 209 ? -7.933 23.718 31.202 1.00 12.43 209 VAL B C 1
ATOM 4215 O O . VAL B 1 209 ? -8.504 22.661 30.941 1.00 12.57 209 VAL B O 1
ATOM 4219 N N . ILE B 1 210 ? -6.629 23.781 31.457 1.00 12.56 210 ILE B N 1
ATOM 4220 C CA . ILE B 1 210 ? -5.852 22.549 31.569 1.00 12.91 210 ILE B CA 1
ATOM 4221 C C . ILE B 1 210 ? -5.107 22.575 32.901 1.00 12.71 210 ILE B C 1
ATOM 4222 O O . ILE B 1 210 ? -4.682 23.633 33.381 1.00 12.03 210 ILE B O 1
ATOM 4227 N N . LYS B 1 211 ? -4.981 21.401 33.503 1.00 12.81 211 LYS B N 1
ATOM 4228 C CA . LYS B 1 211 ? -4.352 21.245 34.807 1.00 13.33 211 LYS B CA 1
ATOM 4229 C C . LYS B 1 211 ? -2.840 21.441 34.886 1.00 13.41 211 LYS B C 1
ATOM 4230 O O . LYS B 1 211 ? -2.346 22.157 35.757 1.00 13.54 211 LYS B O 1
ATOM 4236 N N . PRO B 1 212 ? -2.086 20.793 33.976 1.00 13.32 212 PRO B N 1
ATOM 4237 C CA . PRO B 1 212 ? -0.631 20.982 34.074 1.00 13.60 212 PRO B CA 1
ATOM 4238 C C . PRO B 1 212 ? -0.129 22.391 33.772 1.00 13.80 212 PRO B C 1
ATOM 4239 O O . PRO B 1 212 ? -0.782 23.177 33.085 1.00 13.21 212 PRO B O 1
ATOM 4243 N N . LYS B 1 213 ? 1.049 22.686 34.307 1.00 13.81 213 LYS B N 1
ATOM 4244 C CA . LYS B 1 213 ? 1.732 23.953 34.082 1.00 14.11 213 LYS B CA 1
ATOM 4245 C C . LYS B 1 213 ? 0.872 25.205 34.219 1.00 13.67 213 LYS B C 1
ATOM 4246 O O . LYS B 1 213 ? 0.983 26.131 33.416 1.00 13.43 213 LYS B O 1
ATOM 4252 N N . ASP B 1 214 ? 0.022 25.242 35.239 1.00 13.33 214 ASP B N 1
ATOM 4253 C CA . ASP B 1 214 ? -0.838 26.397 35.472 1.00 13.05 214 ASP B CA 1
ATOM 4254 C C . ASP B 1 214 ? -1.645 26.825 34.249 1.00 12.24 214 ASP B C 1
ATOM 4255 O O . ASP B 1 214 ? -1.927 28.009 34.058 1.00 11.75 214 ASP B O 1
ATOM 4260 N N . GLY B 1 215 ? -2.008 25.854 33.418 1.00 11.58 215 GLY B N 1
ATOM 4261 C CA . GLY B 1 215 ? -2.822 26.151 32.253 1.00 11.03 215 GLY B CA 1
ATOM 4262 C C . GLY B 1 215 ? -2.116 26.420 30.940 1.00 10.58 215 GLY B C 1
ATOM 4263 O O . GLY B 1 215 ? -2.775 26.544 29.910 1.00 10.51 215 GLY B O 1
ATOM 4264 N N . PHE B 1 216 ? -0.790 26.515 30.966 1.00 10.01 216 PHE B N 1
ATOM 4265 C CA . PHE B 1 216 ? -0.018 26.781 29.754 1.00 10.49 216 PHE B CA 1
ATOM 4266 C C . PHE B 1 216 ? 0.124 25.518 28.917 1.00 10.64 216 PHE B C 1
ATOM 4267 O O . PHE B 1 216 ? 0.470 24.455 29.436 1.00 11.83 216 PHE B O 1
ATOM 4275 N N . GLY B 1 217 ? -0.136 25.634 27.621 1.00 10.16 217 GLY B N 1
ATOM 4276 C CA . GLY B 1 217 ? -0.026 24.473 26.761 1.00 9.96 217 GLY B CA 1
ATOM 4277 C C . GLY B 1 217 ? 0.239 24.814 25.312 1.00 9.51 217 GLY B C 1
ATOM 4278 O O . GLY B 1 217 ? 0.187 25.979 24.912 1.00 9.67 217 GLY B O 1
ATOM 4279 N N . GLY B 1 218 ? 0.530 23.782 24.526 1.00 9.07 218 GLY B N 1
ATOM 4280 C CA . GLY B 1 218 ? 0.790 23.967 23.112 1.00 9.42 218 GLY B CA 1
ATOM 4281 C C . GLY B 1 218 ? -0.487 24.286 22.366 1.00 8.83 218 GLY B C 1
ATOM 4282 O O . GLY B 1 218 ? -1.521 23.654 22.578 1.00 9.16 218 GLY B O 1
ATOM 4283 N N . ILE B 1 219 ? -0.407 25.275 21.483 1.00 8.95 219 ILE B N 1
ATOM 4284 C CA . ILE B 1 219 ? -1.550 25.708 20.693 1.00 8.98 219 ILE B CA 1
ATOM 4285 C C . ILE B 1 219 ? -1.485 25.126 19.285 1.00 9.10 219 ILE B C 1
ATOM 4286 O O . ILE B 1 219 ? -0.434 25.158 18.642 1.00 9.14 219 ILE B O 1
ATOM 4291 N N . GLY B 1 220 ? -2.609 24.584 18.824 1.00 9.10 220 GLY B N 1
ATOM 4292 C CA . GLY B 1 220 ? -2.691 24.025 17.484 1.00 9.17 220 GLY B CA 1
ATOM 4293 C C . GLY B 1 220 ? -3.975 24.489 16.817 1.00 9.29 220 GLY B C 1
ATOM 4294 O O . GLY B 1 220 ? -4.802 25.163 17.437 1.00 9.66 220 GLY B O 1
ATOM 4295 N N . GLY B 1 221 ? -4.143 24.145 15.545 1.00 9.03 221 GLY B N 1
ATOM 4296 C CA . GLY B 1 221 ? -5.352 24.532 14.840 1.00 9.15 221 GLY B CA 1
ATOM 4297 C C . GLY B 1 221 ? -5.245 25.812 14.036 1.00 9.32 221 GLY B C 1
ATOM 4298 O O . GLY B 1 221 ? -4.151 26.242 13.667 1.00 9.54 221 GLY B O 1
ATOM 4299 N N . ALA B 1 222 ? -6.392 26.436 13.779 1.00 9.65 222 ALA B N 1
ATOM 4300 C CA . ALA B 1 222 ? -6.439 27.661 12.987 1.00 9.54 222 ALA B CA 1
ATOM 4301 C C . ALA B 1 222 ? -5.550 28.772 13.536 1.00 9.85 222 ALA B C 1
ATOM 4302 O O . ALA B 1 222 ? -5.024 29.580 12.777 1.00 10.47 222 ALA B O 1
ATOM 4304 N N . TYR B 1 223 ? -5.379 28.807 14.854 1.00 9.33 223 TYR B N 1
ATOM 4305 C CA . TYR B 1 223 ? -4.532 29.819 15.486 1.00 9.41 223 TYR B CA 1
ATOM 4306 C C . TYR B 1 223 ? -3.136 29.864 14.885 1.00 9.21 223 TYR B C 1
ATOM 4307 O O . TYR B 1 223 ? -2.543 30.932 14.735 1.00 9.90 223 TYR B O 1
ATOM 4316 N N . ILE B 1 224 ? -2.607 28.691 14.555 1.00 9.06 224 ILE B N 1
ATOM 4317 C CA . ILE B 1 224 ? -1.232 28.618 14.099 1.00 9.14 224 ILE B CA 1
ATOM 4318 C C . ILE B 1 224 ? -0.929 28.481 12.623 1.00 8.87 224 ILE B C 1
ATOM 4319 O O . ILE B 1 224 ? 0.242 28.423 12.253 1.00 8.73 224 ILE B O 1
ATOM 4324 N N . LYS B 1 225 ? -1.943 28.458 11.765 1.00 8.95 225 LYS B N 1
ATOM 4325 C CA . LYS B 1 225 ? -1.630 28.280 10.353 1.00 9.01 225 LYS B CA 1
ATOM 4326 C C . LYS B 1 225 ? -0.688 29.333 9.767 1.00 9.08 225 LYS B C 1
ATOM 4327 O O . LYS B 1 225 ? 0.222 28.986 9.026 1.00 9.05 225 LYS B O 1
ATOM 4333 N N . PRO B 1 226 ? -0.881 30.626 10.088 1.00 8.97 226 PRO B N 1
ATOM 4334 C CA . PRO B 1 226 ? 0.047 31.611 9.513 1.00 9.24 226 PRO B CA 1
ATOM 4335 C C . PRO B 1 226 ? 1.497 31.293 9.863 1.00 9.20 226 PRO B C 1
ATOM 4336 O O . PRO B 1 226 ? 2.400 31.416 9.036 1.00 9.24 226 PRO B O 1
ATOM 4340 N N . THR B 1 227 ? 1.711 30.888 11.110 1.00 9.06 227 THR B N 1
ATOM 4341 C CA . THR B 1 227 ? 3.043 30.540 11.585 1.00 8.90 227 THR B CA 1
ATOM 4342 C C . THR B 1 227 ? 3.541 29.261 10.913 1.00 8.60 227 THR B C 1
ATOM 4343 O O . THR B 1 227 ? 4.700 29.178 10.491 1.00 8.70 227 THR B O 1
ATOM 4347 N N . ALA B 1 228 ? 2.667 28.264 10.814 1.00 8.49 228 ALA B N 1
ATOM 4348 C CA . ALA B 1 228 ? 3.040 26.999 10.191 1.00 8.39 228 ALA B CA 1
ATOM 4349 C C . ALA B 1 228 ? 3.447 27.203 8.735 1.00 8.83 228 ALA B C 1
ATOM 4350 O O . ALA B 1 228 ? 4.501 26.729 8.309 1.00 8.71 228 ALA B O 1
ATOM 4352 N N . LEU B 1 229 ? 2.616 27.911 7.975 1.00 8.56 229 LEU B N 1
ATOM 4353 C CA . LEU B 1 229 ? 2.919 28.162 6.571 1.00 9.03 229 LEU B CA 1
ATOM 4354 C C . LEU B 1 229 ? 4.234 28.920 6.421 1.00 9.01 229 LEU B C 1
ATOM 4355 O O . LEU B 1 229 ? 5.048 28.606 5.551 1.00 9.66 229 LEU B O 1
ATOM 4360 N N . ALA B 1 230 ? 4.445 29.917 7.274 1.00 9.08 230 ALA B N 1
ATOM 4361 C CA . ALA B 1 230 ? 5.671 30.705 7.212 1.00 9.18 230 ALA B CA 1
ATOM 4362 C C . ALA B 1 230 ? 6.902 29.843 7.453 1.00 9.04 230 ALA B C 1
ATOM 4363 O O . ALA B 1 230 ? 7.929 30.003 6.788 1.00 9.35 230 ALA B O 1
ATOM 4365 N N . ASN B 1 231 ? 6.810 28.927 8.410 1.00 9.17 231 ASN B N 1
ATOM 4366 C CA . ASN B 1 231 ? 7.941 28.061 8.713 1.00 9.23 231 ASN B CA 1
ATOM 4367 C C . ASN B 1 231 ? 8.227 27.109 7.557 1.00 9.45 231 ASN B C 1
ATOM 4368 O O . ASN B 1 231 ? 9.381 26.908 7.180 1.00 9.32 231 ASN B O 1
ATOM 4373 N N . VAL B 1 232 ? 7.177 26.528 6.988 1.00 9.22 232 VAL B N 1
ATOM 4374 C CA . VAL B 1 232 ? 7.350 25.632 5.852 1.00 9.64 232 VAL B CA 1
ATOM 4375 C C . VAL B 1 232 ? 8.002 26.401 4.701 1.00 9.74 232 VAL B C 1
ATOM 4376 O O . VAL B 1 232 ? 8.979 25.941 4.111 1.00 10.02 232 VAL B O 1
ATOM 4380 N N . ARG B 1 233 ? 7.476 27.583 4.398 1.00 9.67 233 ARG B N 1
ATOM 4381 C CA . ARG B 1 233 ? 8.015 28.377 3.299 1.00 9.81 233 ARG B CA 1
ATOM 4382 C C . ARG B 1 233 ? 9.437 28.863 3.546 1.00 10.21 233 ARG B C 1
ATOM 4383 O O . ARG B 1 233 ? 10.286 28.776 2.658 1.00 10.84 233 ARG B O 1
ATOM 4391 N N . ALA B 1 234 ? 9.696 29.381 4.745 1.00 10.59 234 ALA B N 1
ATOM 4392 C CA . ALA B 1 234 ? 11.026 29.888 5.075 1.00 10.80 234 ALA B CA 1
ATOM 4393 C C . ALA B 1 234 ? 12.088 28.802 4.953 1.00 11.41 234 ALA B C 1
ATOM 4394 O O . ALA B 1 234 ? 13.202 29.055 4.485 1.00 12.35 234 ALA B O 1
ATOM 4396 N N . PHE B 1 235 ? 11.761 27.587 5.376 1.00 11.22 235 PHE B N 1
ATOM 4397 C CA . PHE B 1 235 ? 12.730 26.508 5.255 1.00 11.24 235 PHE B CA 1
ATOM 4398 C C . PHE B 1 235 ? 12.824 26.013 3.817 1.00 12.16 235 PHE B C 1
ATOM 4399 O O . PHE B 1 235 ? 13.898 25.627 3.363 1.00 12.26 235 PHE B O 1
ATOM 4407 N N . TYR B 1 236 ? 11.713 26.041 3.091 1.00 12.52 236 TYR B N 1
ATOM 4408 C CA . TYR B 1 236 ? 11.731 25.586 1.704 1.00 13.01 236 TYR B CA 1
ATOM 4409 C C . TYR B 1 236 ? 12.713 26.397 0.860 1.00 13.53 236 TYR B C 1
ATOM 4410 O O . TYR B 1 236 ? 13.381 25.849 -0.017 1.00 13.34 236 TYR B O 1
ATOM 4419 N N . THR B 1 237 ? 12.807 27.696 1.122 1.00 13.62 237 THR B N 1
ATOM 4420 C CA . THR B 1 237 ? 13.714 28.543 0.353 1.00 14.20 237 THR B CA 1
ATOM 4421 C C . THR B 1 237 ? 15.138 28.579 0.906 1.00 14.71 237 THR B C 1
ATOM 4422 O O . THR B 1 237 ? 16.017 29.212 0.315 1.00 15.88 237 THR B O 1
ATOM 4426 N N . ARG B 1 238 ? 15.379 27.894 2.022 1.00 14.50 238 ARG B N 1
ATOM 4427 C CA . ARG B 1 238 ? 16.708 27.887 2.632 1.00 14.63 238 ARG B CA 1
ATOM 4428 C C . ARG B 1 238 ? 17.384 26.520 2.705 1.00 14.90 238 ARG B C 1
ATOM 4429 O O . ARG B 1 238 ? 18.612 26.430 2.713 1.00 15.79 238 ARG B O 1
ATOM 4437 N N . LEU B 1 239 ? 16.593 25.458 2.776 1.00 14.74 239 LEU B N 1
ATOM 4438 C CA . LEU B 1 239 ? 17.153 24.114 2.864 1.00 14.76 239 LEU B CA 1
ATOM 4439 C C . LEU B 1 239 ? 17.659 23.586 1.530 1.00 15.01 239 LEU B C 1
ATOM 4440 O O . LEU B 1 239 ? 17.104 23.894 0.474 1.00 15.16 239 LEU B O 1
ATOM 4445 N N . LYS B 1 240 ? 18.718 22.787 1.581 1.00 15.32 240 LYS B N 1
ATOM 4446 C CA . LYS B 1 240 ? 19.246 22.186 0.367 1.00 15.99 240 LYS B CA 1
ATOM 4447 C C . LYS B 1 240 ? 18.137 21.238 -0.097 1.00 16.43 240 LYS B C 1
ATOM 4448 O O . LYS B 1 240 ? 17.401 20.687 0.726 1.00 15.88 240 LYS B O 1
ATOM 4454 N N . PRO B 1 241 ? 17.993 21.045 -1.416 1.00 17.04 241 PRO B N 1
ATOM 4455 C CA . PRO B 1 241 ? 16.952 20.163 -1.956 1.00 17.25 241 PRO B CA 1
ATOM 4456 C C . PRO B 1 241 ? 16.926 18.735 -1.416 1.00 17.22 241 PRO B C 1
ATOM 4457 O O . PRO B 1 241 ? 15.891 18.069 -1.473 1.00 17.60 241 PRO B O 1
ATOM 4461 N N . GLU B 1 242 ? 18.056 18.268 -0.895 1.00 17.39 242 GLU B N 1
ATOM 4462 C CA . GLU B 1 242 ? 18.140 16.920 -0.345 1.00 17.47 242 GLU B CA 1
ATOM 4463 C C . GLU B 1 242 ? 17.247 16.765 0.887 1.00 16.84 242 GLU B C 1
ATOM 4464 O O . GLU B 1 242 ? 16.818 15.660 1.215 1.00 17.14 242 GLU B O 1
ATOM 4470 N N . ILE B 1 243 ? 16.978 17.873 1.571 1.00 15.78 243 ILE B N 1
ATOM 4471 C CA . ILE B 1 243 ? 16.134 17.843 2.760 1.00 14.75 243 ILE B CA 1
ATOM 4472 C C . ILE B 1 243 ? 14.729 18.302 2.400 1.00 14.17 243 ILE B C 1
ATOM 4473 O O . ILE B 1 243 ? 14.509 19.479 2.122 1.00 14.68 243 ILE B O 1
ATOM 4478 N N . GLN B 1 244 ? 13.786 17.365 2.395 1.00 13.68 244 GLN B N 1
ATOM 4479 C CA . GLN B 1 244 ? 12.403 17.682 2.070 1.00 13.23 244 GLN B CA 1
ATOM 4480 C C . GLN B 1 244 ? 11.680 18.204 3.304 1.00 12.54 244 GLN B C 1
ATOM 4481 O O . GLN B 1 244 ? 12.244 18.230 4.395 1.00 12.80 244 GLN B O 1
ATOM 4487 N N . ILE B 1 245 ? 10.431 18.616 3.130 1.00 11.87 245 ILE B N 1
ATOM 4488 C CA . ILE B 1 245 ? 9.672 19.172 4.237 1.00 11.44 245 ILE B CA 1
ATOM 4489 C C . ILE B 1 245 ? 8.311 18.535 4.457 1.00 11.06 245 ILE B C 1
ATOM 4490 O O . ILE B 1 245 ? 7.615 18.166 3.508 1.00 11.00 245 ILE B O 1
ATOM 4495 N N . ILE B 1 246 ? 7.948 18.384 5.724 1.00 10.29 246 ILE B N 1
ATOM 4496 C CA . ILE B 1 246 ? 6.629 17.896 6.076 1.00 9.78 246 ILE B CA 1
ATOM 4497 C C . ILE B 1 246 ? 5.976 19.129 6.693 1.00 9.49 246 ILE B C 1
ATOM 4498 O O . ILE B 1 246 ? 6.553 19.766 7.583 1.00 9.90 246 ILE B O 1
ATOM 4503 N N . GLY B 1 247 ? 4.802 19.486 6.186 1.00 9.41 247 GLY B N 1
ATOM 4504 C CA . GLY B 1 247 ? 4.086 20.637 6.704 1.00 9.35 247 GLY B CA 1
ATOM 4505 C C . GLY B 1 247 ? 3.046 20.209 7.718 1.00 9.24 247 GLY B C 1
ATOM 4506 O O . GLY B 1 247 ? 2.228 19.326 7.448 1.00 9.26 247 GLY B O 1
ATOM 4507 N N . THR B 1 248 ? 3.078 20.838 8.888 1.00 9.13 248 THR B N 1
ATOM 4508 C CA . THR B 1 248 ? 2.147 20.524 9.959 1.00 8.84 248 THR B CA 1
ATOM 4509 C C . THR B 1 248 ? 1.690 21.818 10.612 1.00 9.01 248 THR B C 1
ATOM 4510 O O . THR B 1 248 ? 2.507 22.690 10.897 1.00 8.98 248 THR B O 1
ATOM 4514 N N . GLY B 1 249 ? 0.385 21.942 10.835 1.00 8.69 249 GLY B N 1
ATOM 4515 C CA . GLY B 1 249 ? -0.136 23.126 11.491 1.00 8.86 249 GLY B CA 1
ATOM 4516 C C . GLY B 1 249 ? -1.328 23.771 10.821 1.00 8.83 249 GLY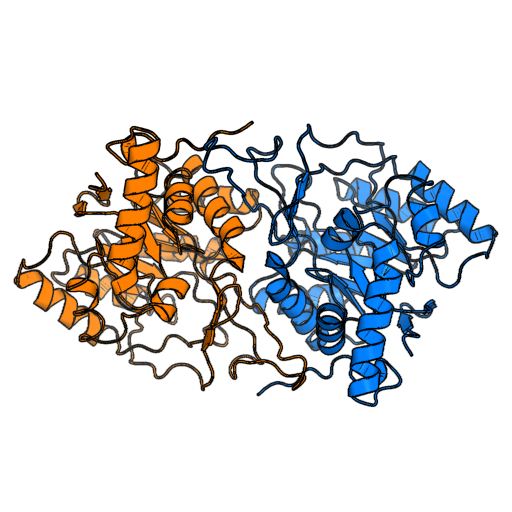 B C 1
ATOM 4517 O O . GLY B 1 249 ? -1.217 24.297 9.716 1.00 9.56 249 GLY B O 1
ATOM 4518 N N . GLY B 1 250 ? -2.472 23.722 11.496 1.00 9.52 250 GLY B N 1
ATOM 4519 C CA . GLY B 1 250 ? -3.682 24.336 10.981 1.00 9.86 250 GLY B CA 1
ATOM 4520 C C . GLY B 1 250 ? -4.301 23.696 9.757 1.00 10.49 250 GLY B C 1
ATOM 4521 O O . GLY B 1 250 ? -5.071 24.343 9.050 1.00 11.44 250 GLY B O 1
ATOM 4522 N N . ILE B 1 251 ? -3.985 22.434 9.491 1.00 10.57 251 ILE B N 1
ATOM 4523 C CA . ILE B 1 251 ? -4.562 21.781 8.325 1.00 11.02 251 ILE B CA 1
ATOM 4524 C C . ILE B 1 251 ? -5.896 21.134 8.680 1.00 11.53 251 ILE B C 1
ATOM 4525 O O . ILE B 1 251 ? -5.955 20.188 9.470 1.00 12.12 251 ILE B O 1
ATOM 4530 N N . GLU B 1 252 ? -6.971 21.663 8.102 1.00 12.11 252 GLU B N 1
ATOM 4531 C CA . GLU B 1 252 ? -8.306 21.131 8.347 1.00 12.72 252 GLU B CA 1
ATOM 4532 C C . GLU B 1 252 ? -9.057 20.913 7.037 1.00 12.91 252 GLU B C 1
ATOM 4533 O O . GLU B 1 252 ? -9.833 19.966 6.908 1.00 13.30 252 GLU B O 1
ATOM 4539 N N . THR B 1 253 ? -8.822 21.792 6.068 1.00 12.67 253 THR B N 1
ATOM 4540 C CA . THR B 1 253 ? -9.496 21.704 4.779 1.00 12.69 253 THR B CA 1
ATOM 4541 C C . THR B 1 253 ? -8.521 21.479 3.634 1.00 12.37 253 THR B C 1
ATOM 4542 O O . THR B 1 253 ? -7.307 21.608 3.794 1.00 11.88 253 THR B O 1
ATOM 4546 N N . GLY B 1 254 ? -9.071 21.152 2.469 1.00 12.33 254 GLY B N 1
ATOM 4547 C CA . GLY B 1 254 ? -8.242 20.943 1.299 1.00 12.21 254 GLY B CA 1
ATOM 4548 C C . GLY B 1 254 ? -7.493 22.220 0.968 1.00 11.65 254 GLY B C 1
ATOM 4549 O O . GLY B 1 254 ? -6.377 22.182 0.451 1.00 12.09 254 GLY B O 1
ATOM 4550 N N . GLN B 1 255 ? -8.111 23.361 1.266 1.00 11.98 255 GLN B N 1
ATOM 4551 C CA . GLN B 1 255 ? -7.482 24.647 1.002 1.00 12.22 255 GLN B CA 1
ATOM 4552 C C . GLN B 1 255 ? -6.240 24.815 1.880 1.00 11.42 255 GLN B C 1
ATOM 4553 O O . GLN B 1 255 ? -5.212 25.305 1.417 1.00 11.56 255 GLN B O 1
ATOM 4559 N N . ASP B 1 256 ? -6.336 24.409 3.145 1.00 11.00 256 ASP B N 1
ATOM 4560 C CA . ASP B 1 256 ? -5.191 24.518 4.050 1.00 10.96 256 ASP B CA 1
ATOM 4561 C C . ASP B 1 256 ? -4.056 23.649 3.523 1.00 10.38 256 ASP B C 1
ATOM 4562 O O . ASP B 1 256 ? -2.892 24.044 3.542 1.00 10.62 256 ASP B O 1
ATOM 4567 N N . ALA B 1 257 ? -4.411 22.455 3.057 1.00 10.16 257 ALA B N 1
ATOM 4568 C CA . ALA B 1 257 ? -3.434 21.519 2.512 1.00 10.34 257 ALA B CA 1
ATOM 4569 C C . ALA B 1 257 ? -2.779 22.127 1.279 1.00 10.34 257 ALA B C 1
ATOM 4570 O O . ALA B 1 257 ? -1.558 22.104 1.130 1.00 10.43 257 ALA B O 1
ATOM 4572 N N . PHE B 1 258 ? -3.609 22.675 0.397 1.00 10.66 258 PHE B N 1
ATOM 4573 C CA . PHE B 1 258 ? -3.139 23.303 -0.833 1.00 11.19 258 PHE B CA 1
ATOM 4574 C C . PHE B 1 258 ? -2.109 24.384 -0.510 1.00 10.89 258 PHE B C 1
ATOM 4575 O O . PHE B 1 258 ? -1.063 24.480 -1.153 1.00 11.58 258 PHE B O 1
ATOM 4583 N N . GLU B 1 259 ? -2.409 25.192 0.502 1.00 10.73 259 GLU B N 1
ATOM 4584 C CA . GLU B 1 259 ? -1.510 26.264 0.904 1.00 10.83 259 GLU B CA 1
ATOM 4585 C C . GLU B 1 259 ? -0.155 25.739 1.380 1.00 10.58 259 GLU B C 1
ATOM 4586 O O . GLU B 1 259 ? 0.886 26.279 1.011 1.00 10.56 259 GLU B O 1
ATOM 4592 N N . HIS B 1 260 ? -0.166 24.688 2.195 1.00 10.26 260 HIS B N 1
ATOM 4593 C CA . HIS B 1 260 ? 1.082 24.101 2.672 1.00 10.44 260 HIS B CA 1
ATOM 4594 C C . HIS B 1 260 ? 1.900 23.573 1.491 1.00 10.34 260 HIS B C 1
ATOM 4595 O O . HIS B 1 260 ? 3.114 23.756 1.436 1.00 10.10 260 HIS B O 1
ATOM 4602 N N . LEU B 1 261 ? 1.233 22.908 0.551 1.00 10.51 261 LEU B N 1
ATOM 4603 C CA . LEU B 1 261 ? 1.930 22.366 -0.611 1.00 10.98 261 LEU B CA 1
ATOM 4604 C C . LEU B 1 261 ? 2.508 23.491 -1.465 1.00 11.19 261 LEU B C 1
ATOM 4605 O O . LEU B 1 261 ? 3.618 23.383 -1.979 1.00 11.41 261 LEU B O 1
ATOM 4610 N N A LEU B 1 262 ? 1.753 24.576 -1.612 0.50 11.54 262 LEU B N 1
ATOM 4611 N N B LEU B 1 262 ? 1.751 24.571 -1.595 0.50 11.61 262 LEU B N 1
ATOM 4612 C CA A LEU B 1 262 ? 2.217 25.726 -2.386 0.50 11.96 262 LEU B CA 1
ATOM 4613 C CA B LEU B 1 262 ? 2.183 25.720 -2.374 0.50 12.08 262 LEU B CA 1
ATOM 4614 C C A LEU B 1 262 ? 3.480 26.300 -1.759 0.50 12.04 262 LEU B C 1
ATOM 4615 C C B LEU B 1 262 ? 3.448 26.320 -1.757 0.50 12.12 262 LEU B C 1
ATOM 4616 O O A LEU B 1 262 ? 4.344 26.831 -2.456 0.50 12.38 262 LEU B O 1
ATOM 4617 O O B LEU B 1 262 ? 4.288 26.876 -2.463 0.50 12.45 262 LEU B O 1
ATOM 4626 N N . CYS B 1 263 ? 3.578 26.203 -0.438 1.00 11.69 263 CYS B N 1
ATOM 4627 C CA . CYS B 1 263 ? 4.742 26.718 0.275 1.00 11.86 263 CYS B CA 1
ATOM 4628 C C . CYS B 1 263 ? 5.977 25.854 0.081 1.00 12.08 263 CYS B C 1
ATOM 4629 O O . CYS B 1 263 ? 7.101 26.348 0.160 1.00 13.05 263 CYS B O 1
ATOM 4632 N N . GLY B 1 264 ? 5.774 24.561 -0.158 1.00 11.48 264 GLY B N 1
ATOM 4633 C CA . GLY B 1 264 ? 6.910 23.678 -0.355 1.00 11.49 264 GLY B CA 1
ATOM 4634 C C . GLY B 1 264 ? 6.853 22.374 0.419 1.00 10.88 264 GLY B C 1
ATOM 4635 O O . GLY B 1 264 ? 7.759 21.553 0.305 1.00 11.58 264 GLY B O 1
ATOM 4636 N N . ALA B 1 265 ? 5.809 22.174 1.216 1.00 11.15 265 ALA B N 1
ATOM 4637 C CA . ALA B 1 265 ? 5.692 20.928 1.966 1.00 10.98 265 ALA B CA 1
ATOM 4638 C C . ALA B 1 265 ? 5.462 19.781 0.984 1.00 11.41 265 ALA B C 1
ATOM 4639 O O . ALA B 1 265 ? 4.826 19.968 -0.051 1.00 11.45 265 ALA B O 1
ATOM 4641 N N . THR B 1 266 ? 5.990 18.602 1.302 1.00 11.49 266 THR B N 1
ATOM 4642 C CA . THR B 1 266 ? 5.792 17.431 0.454 1.00 11.72 266 THR B CA 1
ATOM 4643 C C . THR B 1 266 ? 4.775 16.515 1.133 1.00 11.94 266 THR B C 1
ATOM 4644 O O . THR B 1 266 ? 3.842 16.036 0.492 1.00 12.39 266 THR B O 1
ATOM 4648 N N . MET B 1 267 ? 4.961 16.258 2.425 1.00 11.32 267 MET B N 1
ATOM 4649 C CA . MET B 1 267 ? 3.997 15.464 3.182 1.00 10.74 267 MET B CA 1
ATOM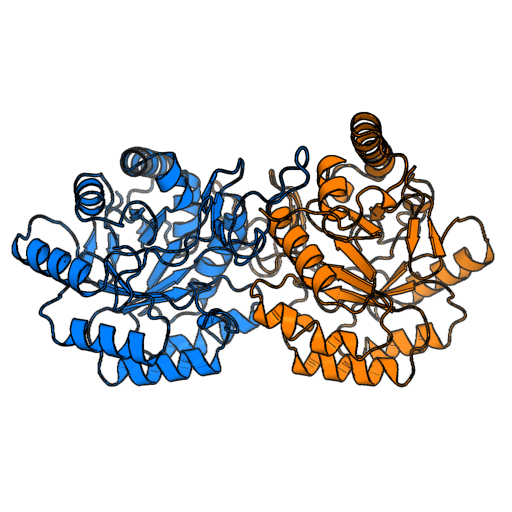 4650 C C . MET B 1 267 ? 3.259 16.467 4.071 1.00 10.65 267 MET B C 1
ATOM 4651 O O . MET B 1 267 ? 3.766 17.563 4.333 1.00 10.63 267 MET B O 1
ATOM 4656 N N . LEU B 1 268 ? 2.065 16.094 4.522 1.00 9.87 268 LEU B N 1
ATOM 4657 C CA . LEU B 1 268 ? 1.237 16.965 5.352 1.00 9.80 268 LEU B CA 1
ATOM 4658 C C . LEU B 1 268 ? 0.712 16.206 6.556 1.00 10.08 268 LEU B C 1
ATOM 4659 O O . LEU B 1 268 ? 0.199 15.099 6.411 1.00 10.96 268 LEU B O 1
ATOM 4664 N N . GLN B 1 269 ? 0.833 16.790 7.743 1.00 9.63 269 GLN B N 1
ATOM 4665 C CA . GLN B 1 269 ? 0.327 16.117 8.932 1.00 9.71 269 GLN B CA 1
ATOM 4666 C C . GLN B 1 269 ? -0.814 16.893 9.555 1.00 9.44 269 GLN B C 1
ATOM 4667 O O . GLN B 1 269 ? -0.806 18.128 9.587 1.00 9.64 269 GLN B O 1
ATOM 4673 N N . ILE B 1 270 ? -1.798 16.148 10.042 1.00 9.49 270 ILE B N 1
ATOM 4674 C CA . ILE B 1 270 ? -2.986 16.723 10.651 1.00 9.96 270 ILE B CA 1
ATOM 4675 C C . ILE B 1 270 ? -3.053 16.338 12.120 1.00 9.43 270 ILE B C 1
ATOM 4676 O O . ILE B 1 270 ? -3.055 15.151 12.464 1.00 9.56 270 ILE B O 1
ATOM 4681 N N . GLY B 1 271 ? -3.101 17.348 12.984 1.00 9.37 271 GLY B N 1
ATOM 4682 C CA . GLY B 1 271 ? -3.175 17.102 14.409 1.00 9.68 271 GLY B CA 1
ATOM 4683 C C . GLY B 1 271 ? -4.556 17.384 14.962 1.00 9.56 271 GLY B C 1
ATOM 4684 O O . GLY B 1 271 ? -5.417 16.503 14.997 1.00 10.21 271 GLY B O 1
ATOM 4685 N N . THR B 1 272 ? -4.771 18.627 15.379 1.00 9.65 272 THR B N 1
ATOM 4686 C CA . THR B 1 272 ? -6.038 19.054 15.960 1.00 9.91 272 THR B CA 1
ATOM 4687 C C . THR B 1 272 ? -7.289 18.602 15.207 1.00 10.20 272 THR B C 1
ATOM 4688 O O . THR B 1 272 ? -8.207 18.055 15.815 1.00 9.79 272 THR B O 1
ATOM 4692 N N . ALA B 1 273 ? -7.327 18.820 13.895 1.00 10.31 273 ALA B N 1
ATOM 4693 C CA . ALA B 1 273 ? -8.499 18.439 13.109 1.00 10.62 273 ALA B CA 1
ATOM 4694 C C . ALA B 1 273 ? -8.766 16.937 13.157 1.00 10.95 273 ALA B C 1
ATOM 4695 O O . ALA B 1 273 ? -9.922 16.509 13.167 1.00 11.62 273 ALA B O 1
ATOM 4697 N N . LEU B 1 274 ? -7.702 16.143 13.183 1.00 11.03 274 LEU B N 1
ATOM 4698 C CA . LEU B 1 274 ? -7.830 14.687 13.248 1.00 11.01 274 LEU B CA 1
ATOM 4699 C C . LEU B 1 274 ? -8.312 14.271 14.636 1.00 11.62 274 LEU B C 1
ATOM 4700 O O . LEU B 1 274 ? -9.072 13.315 14.790 1.00 11.73 274 LEU B O 1
ATOM 4705 N N . HIS B 1 275 ? -7.860 15.000 15.647 1.00 11.68 275 HIS B N 1
ATOM 4706 C CA . HIS B 1 275 ? -8.245 14.729 17.021 1.00 12.63 275 HIS B CA 1
ATOM 4707 C C . HIS B 1 275 ? -9.758 14.915 17.156 1.00 13.01 275 HIS B C 1
ATOM 4708 O O . HIS B 1 275 ? -10.436 14.127 17.815 1.00 13.71 275 HIS B O 1
ATOM 4715 N N . LYS B 1 276 ? -10.281 15.948 16.502 1.00 13.41 276 LYS B N 1
ATOM 4716 C CA . LYS B 1 276 ? -11.707 16.261 16.562 1.00 14.30 276 LYS B CA 1
ATOM 4717 C C . LYS B 1 276 ? -12.603 15.406 15.669 1.00 14.84 276 LYS B C 1
ATOM 4718 O O . LYS B 1 276 ? -13.707 15.033 16.067 1.00 16.17 276 LYS B O 1
ATOM 4724 N N . GLU B 1 277 ? -12.122 15.090 14.472 1.00 14.84 277 GLU B N 1
ATOM 4725 C CA . GLU B 1 277 ? -12.908 14.353 13.485 1.00 14.97 277 GLU B CA 1
ATOM 4726 C C . GLU B 1 277 ? -12.680 12.850 13.370 1.00 14.83 277 GLU B C 1
ATOM 4727 O O . GLU B 1 277 ? -13.565 12.116 12.921 1.00 15.08 277 GLU B O 1
ATOM 4733 N N . GLY B 1 278 ? -11.504 12.382 13.764 1.00 14.22 278 GLY B N 1
ATOM 4734 C CA . GLY B 1 278 ? -11.220 10.966 13.633 1.00 13.70 278 GLY B CA 1
ATOM 4735 C C . GLY B 1 278 ? -10.653 10.702 12.248 1.00 13.84 278 GLY B C 1
ATOM 4736 O O . GLY B 1 278 ? -10.640 11.601 11.407 1.00 13.15 278 GLY B O 1
ATOM 4737 N N . PRO B 1 279 ? -10.197 9.470 11.969 1.00 13.96 279 PRO B N 1
ATOM 4738 C CA . PRO B 1 279 ? -9.614 9.070 10.682 1.00 14.38 279 PRO B CA 1
ATOM 4739 C C . PRO B 1 279 ? -10.441 9.342 9.427 1.00 14.32 279 PRO B C 1
ATOM 4740 O O . PRO B 1 279 ? -9.904 9.331 8.321 1.00 14.39 279 PRO B O 1
ATOM 4744 N N . ALA B 1 280 ? -11.739 9.578 9.582 1.00 14.94 280 ALA B N 1
ATOM 4745 C CA . ALA B 1 280 ? -12.573 9.856 8.420 1.00 15.08 280 ALA B CA 1
ATOM 4746 C C . ALA B 1 280 ? -12.128 11.156 7.751 1.00 14.89 280 ALA B C 1
ATOM 4747 O O . ALA B 1 280 ? -12.441 11.409 6.586 1.00 15.62 280 ALA B O 1
ATOM 4749 N N . ILE B 1 281 ? -11.386 11.977 8.487 1.00 14.53 281 ILE B N 1
ATOM 4750 C CA . ILE B 1 281 ? -10.918 13.247 7.949 1.00 14.08 281 ILE B CA 1
ATOM 4751 C C . ILE B 1 281 ? -10.071 13.083 6.690 1.00 13.95 281 ILE B C 1
ATOM 4752 O O . ILE B 1 281 ? -10.130 13.910 5.784 1.00 13.70 281 ILE B O 1
ATOM 4757 N N . PHE B 1 282 ? -9.291 12.010 6.618 1.00 13.90 282 PHE B N 1
ATOM 4758 C CA . PHE B 1 282 ? -8.439 11.811 5.456 1.00 14.08 282 PHE B CA 1
ATOM 4759 C C . PHE B 1 282 ? -9.217 11.704 4.154 1.00 14.66 282 PHE B C 1
ATOM 4760 O O . PHE B 1 282 ? -8.851 12.330 3.159 1.00 14.54 282 PHE B O 1
ATOM 4768 N N . ASP B 1 283 ? -10.300 10.938 4.154 1.00 15.60 283 ASP B N 1
ATOM 4769 C CA . ASP B 1 283 ? -11.085 10.819 2.935 1.00 16.28 283 ASP B CA 1
ATOM 4770 C C . ASP B 1 283 ? -11.679 12.175 2.564 1.00 15.91 283 ASP B C 1
ATOM 4771 O O . ASP B 1 283 ? -11.695 12.555 1.394 1.00 15.95 283 ASP B O 1
ATOM 4776 N N . ARG B 1 284 ? -12.158 12.910 3.564 1.00 15.29 284 ARG B N 1
ATOM 4777 C CA . ARG B 1 284 ? -12.748 14.220 3.315 1.00 14.88 284 ARG B CA 1
ATOM 4778 C C . ARG B 1 284 ? -11.759 15.224 2.739 1.00 14.45 284 ARG B C 1
ATOM 4779 O O . ARG B 1 284 ? -12.026 15.856 1.719 1.00 14.70 284 ARG B O 1
ATOM 4787 N N . ILE B 1 285 ? -10.613 15.373 3.393 1.00 13.99 285 ILE B N 1
ATOM 4788 C CA . ILE B 1 285 ? -9.623 16.343 2.946 1.00 13.55 285 ILE B CA 1
ATOM 4789 C C . ILE B 1 285 ? -8.983 15.979 1.604 1.00 13.55 285 ILE B C 1
ATOM 4790 O O . ILE B 1 285 ? -8.618 16.861 0.826 1.00 13.49 285 ILE B O 1
ATOM 4795 N N . ILE B 1 286 ? -8.860 14.685 1.326 1.00 13.76 286 ILE B N 1
ATOM 4796 C CA . ILE B 1 286 ? -8.303 14.246 0.051 1.00 14.38 286 ILE B CA 1
ATOM 4797 C C . ILE B 1 286 ? -9.230 14.718 -1.068 1.00 14.55 286 ILE B C 1
ATOM 4798 O O . ILE B 1 286 ? -8.784 15.269 -2.075 1.00 14.93 286 ILE B O 1
ATOM 4803 N N . LYS B 1 287 ? -10.528 14.512 -0.877 1.00 15.15 287 LYS B N 1
ATOM 4804 C CA . LYS B 1 287 ? -11.504 14.925 -1.874 1.00 15.95 287 LYS B CA 1
ATOM 4805 C C . LYS B 1 287 ? -11.532 16.440 -2.030 1.00 15.72 287 LYS B C 1
ATOM 4806 O O . LYS B 1 287 ? -11.679 16.953 -3.139 1.00 16.29 287 LYS B O 1
ATOM 4812 N N . GLU B 1 288 ? -11.375 17.163 -0.925 1.00 15.10 288 GLU B N 1
ATOM 4813 C CA . GLU B 1 288 ? -11.370 18.618 -0.999 1.00 14.79 288 GLU B CA 1
ATOM 4814 C C . GLU B 1 288 ? -10.168 19.114 -1.796 1.00 14.50 288 GLU B C 1
ATOM 4815 O O . GLU B 1 288 ? -10.299 20.010 -2.629 1.00 14.72 288 GLU B O 1
ATOM 4821 N N . LEU B 1 289 ? -8.997 18.531 -1.553 1.00 14.07 289 LEU B N 1
ATOM 4822 C CA . LEU B 1 289 ? -7.803 18.943 -2.279 1.00 13.88 289 LEU B CA 1
ATOM 4823 C C . LEU B 1 289 ? -7.930 18.581 -3.755 1.00 14.42 289 LEU B C 1
ATOM 4824 O O . LEU B 1 289 ? -7.534 19.356 -4.628 1.00 14.72 289 LEU B O 1
ATOM 4829 N N . GLU B 1 290 ? -8.486 17.407 -4.037 1.00 15.09 290 GLU B N 1
ATOM 4830 C CA . GLU B 1 290 ? -8.652 16.991 -5.425 1.00 15.83 290 GLU B CA 1
ATOM 4831 C C . GLU B 1 290 ? -9.608 17.932 -6.154 1.00 16.12 290 GLU B C 1
ATOM 4832 O O . GLU B 1 290 ? -9.409 18.233 -7.330 1.00 16.41 290 GLU B O 1
ATOM 4838 N N . GLU B 1 291 ? -10.636 18.405 -5.455 1.00 16.54 291 GLU B N 1
ATOM 4839 C CA . GLU B 1 291 ? -11.595 19.325 -6.064 1.00 16.94 291 GLU B CA 1
ATOM 4840 C C . GLU B 1 291 ? -10.910 20.640 -6.423 1.00 16.60 291 GLU B C 1
ATOM 4841 O O . GLU B 1 291 ? -11.162 21.212 -7.483 1.00 16.47 291 GLU B O 1
ATOM 4847 N N . ILE B 1 292 ? -10.045 21.119 -5.535 1.00 15.81 292 ILE B N 1
ATOM 4848 C CA . ILE B 1 292 ? -9.313 22.356 -5.778 1.00 15.30 292 ILE B CA 1
ATOM 4849 C C . ILE B 1 292 ? -8.431 22.187 -7.014 1.00 15.46 292 ILE B C 1
ATOM 4850 O O . ILE B 1 292 ? -8.384 23.060 -7.881 1.00 15.52 292 ILE B O 1
ATOM 4855 N N . MET B 1 293 ? -7.741 21.054 -7.092 1.00 15.35 293 MET B N 1
ATOM 4856 C CA . MET B 1 293 ? -6.871 20.774 -8.224 1.00 15.76 293 MET B CA 1
ATOM 4857 C C . MET B 1 293 ? -7.667 20.665 -9.520 1.00 16.07 293 MET B C 1
ATOM 4858 O O . MET B 1 293 ? -7.268 21.222 -10.541 1.00 16.29 293 MET B O 1
ATOM 4863 N N . ASN B 1 294 ? -8.794 19.962 -9.478 1.00 16.55 294 ASN B N 1
ATOM 4864 C CA . ASN B 1 294 ? -9.618 19.815 -10.673 1.00 17.71 294 ASN B CA 1
ATOM 4865 C C . ASN B 1 294 ? -10.062 21.175 -11.201 1.00 18.21 294 ASN B C 1
ATOM 4866 O O . ASN B 1 294 ? -10.037 21.420 -12.407 1.00 18.59 294 ASN B O 1
ATOM 4871 N N . GLN B 1 295 ? -10.456 22.063 -10.294 1.00 18.53 295 GLN B N 1
ATOM 4872 C CA . GLN B 1 295 ? -10.902 23.398 -10.684 1.00 19.10 295 GLN B CA 1
ATOM 4873 C C . GLN B 1 295 ? -9.796 24.195 -11.363 1.00 19.24 295 GLN B C 1
ATOM 4874 O O . GLN B 1 295 ? -10.059 24.995 -12.262 1.00 19.46 295 GLN B O 1
ATOM 4880 N N . LYS B 1 296 ? -8.560 23.973 -10.929 1.00 18.95 296 LYS B N 1
ATOM 4881 C CA . LYS B 1 296 ? -7.408 24.669 -11.486 1.00 19.20 296 LYS B CA 1
ATOM 4882 C C . LYS B 1 296 ? -6.780 23.920 -12.658 1.00 19.06 296 LYS B C 1
ATOM 4883 O O . LYS B 1 296 ? -5.837 24.411 -13.282 1.00 19.63 296 LYS B O 1
ATOM 4889 N N . GLY B 1 297 ? -7.303 22.734 -12.953 1.00 18.96 297 GLY B N 1
ATOM 4890 C CA . GLY B 1 297 ? -6.771 21.948 -14.052 1.00 18.64 297 GLY B CA 1
ATOM 4891 C C . GLY B 1 297 ? -5.475 21.233 -13.718 1.00 18.29 297 GLY B C 1
ATOM 4892 O O . GLY B 1 297 ? -4.703 20.886 -14.612 1.00 19.05 297 GLY B O 1
ATOM 4893 N N . TYR B 1 298 ? -5.226 21.017 -12.429 1.00 17.55 298 TYR B N 1
ATOM 4894 C CA . TYR B 1 298 ? -4.013 20.330 -11.999 1.00 16.66 298 TYR B CA 1
ATOM 4895 C C . TYR B 1 298 ? -4.280 18.842 -11.840 1.00 16.08 298 TYR B C 1
ATOM 4896 O O . TYR B 1 298 ? -5.306 18.451 -11.289 1.00 16.37 298 TYR B O 1
ATOM 4905 N N . GLN B 1 299 ? -3.352 18.020 -12.317 1.00 16.03 299 GLN B N 1
ATOM 4906 C CA . GLN B 1 299 ? -3.494 16.575 -12.205 1.00 15.88 299 GLN B CA 1
ATOM 4907 C C . GLN B 1 299 ? -2.415 15.966 -11.323 1.00 15.54 299 GLN B C 1
ATOM 4908 O O . GLN B 1 299 ? -2.427 14.764 -11.056 1.00 15.65 299 GLN B O 1
ATOM 4914 N N . SER B 1 300 ? -1.484 16.801 -10.874 1.00 15.17 300 SER B N 1
ATOM 4915 C CA . SER B 1 300 ? -0.404 16.353 -10.010 1.00 15.41 300 SER B CA 1
ATOM 4916 C C . SER B 1 300 ? -0.014 17.467 -9.055 1.00 14.96 300 SER B C 1
ATOM 4917 O O . SER B 1 300 ? -0.150 18.649 -9.377 1.00 15.07 300 SER B O 1
ATOM 4920 N N . ILE B 1 301 ? 0.464 17.090 -7.875 1.00 14.56 301 ILE B N 1
ATOM 4921 C CA . ILE B 1 301 ? 0.879 18.079 -6.895 1.00 14.50 301 ILE B CA 1
ATOM 4922 C C . ILE B 1 301 ? 2.053 18.873 -7.463 1.00 14.77 301 ILE B C 1
ATOM 4923 O O . ILE B 1 301 ? 2.259 20.033 -7.111 1.00 14.67 301 ILE B O 1
ATOM 4928 N N . ALA B 1 302 ? 2.799 18.255 -8.373 1.00 14.86 302 ALA B N 1
ATOM 4929 C CA . ALA B 1 302 ? 3.940 18.913 -8.997 1.00 15.39 302 ALA B CA 1
ATOM 4930 C C . ALA B 1 302 ? 3.512 20.159 -9.769 1.00 15.40 302 ALA B C 1
ATOM 4931 O O . ALA B 1 302 ? 4.320 21.056 -10.008 1.00 16.03 302 ALA B O 1
ATOM 4933 N N . ASP B 1 303 ? 2.243 20.215 -10.163 1.00 15.91 303 ASP B N 1
ATOM 4934 C CA . ASP B 1 303 ? 1.742 21.367 -10.910 1.00 16.62 303 ASP B CA 1
ATOM 4935 C C . ASP B 1 303 ? 1.750 22.657 -10.099 1.00 16.45 303 ASP B C 1
ATOM 4936 O O . ASP B 1 303 ? 1.677 23.750 -10.664 1.00 17.51 303 ASP B O 1
ATOM 4941 N N . PHE B 1 304 ? 1.836 22.543 -8.778 1.00 15.91 304 PHE B N 1
ATOM 4942 C CA . PHE B 1 304 ? 1.839 23.736 -7.939 1.00 15.14 304 PHE B CA 1
ATOM 4943 C C . PHE B 1 304 ? 2.758 23.661 -6.728 1.00 14.79 304 PHE B C 1
ATOM 4944 O O . PHE B 1 304 ? 2.910 24.646 -6.005 1.00 14.56 304 PHE B O 1
ATOM 4952 N N . HIS B 1 305 ? 3.373 22.507 -6.499 1.00 14.51 305 HIS B N 1
ATOM 4953 C CA . HIS B 1 305 ? 4.255 22.359 -5.347 1.00 14.07 305 HIS B CA 1
ATOM 4954 C C . HIS B 1 305 ? 5.329 23.440 -5.263 1.00 13.76 305 HIS B C 1
ATOM 4955 O O . HIS B 1 305 ? 6.114 23.632 -6.195 1.00 13.90 305 HIS B O 1
ATOM 4962 N N . GLY B 1 306 ? 5.340 24.146 -4.133 1.00 13.40 306 GLY B N 1
ATOM 4963 C CA . GLY B 1 306 ? 6.306 25.205 -3.886 1.00 13.64 306 GLY B CA 1
ATOM 4964 C C . GLY B 1 306 ? 6.225 26.433 -4.778 1.00 13.60 306 GLY B C 1
ATOM 4965 O O . GLY B 1 306 ? 7.117 27.281 -4.742 1.00 13.72 306 GLY B O 1
ATOM 4966 N N A LYS B 1 307 ? 5.153 26.545 -5.554 0.50 13.91 307 LYS B N 1
ATOM 4967 N N B LYS B 1 307 ? 5.156 26.545 -5.556 0.50 13.93 307 LYS B N 1
ATOM 4968 C CA A LYS B 1 307 ? 4.996 27.670 -6.471 0.50 14.47 307 LYS B CA 1
ATOM 4969 C CA B LYS B 1 307 ? 5.001 27.670 -6.473 0.50 14.51 307 LYS B CA 1
ATOM 4970 C C A LYS B 1 307 ? 4.290 28.896 -5.903 0.50 14.37 307 LYS B C 1
ATOM 4971 C C B LYS B 1 307 ? 4.296 28.898 -5.904 0.50 14.39 307 LYS B C 1
ATOM 4972 O O A LYS B 1 307 ? 3.710 29.685 -6.649 0.50 14.66 307 LYS B O 1
ATOM 4973 O O B LYS B 1 307 ? 3.723 29.692 -6.651 0.50 14.68 307 LYS B O 1
ATOM 4984 N N . LEU B 1 308 ? 4.343 29.060 -4.585 1.00 14.05 308 LEU B N 1
ATOM 4985 C CA . LEU B 1 308 ? 3.719 30.214 -3.953 1.00 13.83 308 LEU B CA 1
ATOM 4986 C C . LEU B 1 308 ? 4.323 31.463 -4.583 1.00 14.04 308 LEU B C 1
ATOM 4987 O O . LEU B 1 308 ? 5.542 31.592 -4.692 1.00 14.42 308 LEU B O 1
ATOM 4992 N N . LYS B 1 309 ? 3.471 32.389 -4.989 1.00 14.57 309 LYS B N 1
ATOM 4993 C CA . LYS B 1 309 ? 3.969 33.596 -5.616 1.00 15.29 309 LYS B CA 1
ATOM 4994 C C . LYS B 1 309 ? 4.071 34.796 -4.699 1.00 15.37 309 LYS B C 1
ATOM 4995 O O . LYS B 1 309 ? 3.192 35.041 -3.873 1.00 15.30 309 LYS B O 1
ATOM 5001 N N . SER B 1 310 ? 5.144 35.555 -4.879 1.00 15.75 310 SER B N 1
ATOM 5002 C CA . SER B 1 310 ? 5.360 36.777 -4.123 1.00 16.47 310 SER B CA 1
ATOM 5003 C C . SER B 1 310 ? 4.748 37.889 -4.966 1.00 17.34 310 SER B C 1
ATOM 5004 O O . SER B 1 310 ? 4.480 37.702 -6.154 1.00 17.56 310 SER B O 1
ATOM 5007 N N . LEU B 1 311 ? 4.516 39.042 -4.358 1.00 17.94 311 LEU B N 1
ATOM 5008 C CA . LEU B 1 311 ? 3.944 40.162 -5.087 1.00 18.95 311 LEU B CA 1
ATOM 5009 C C . LEU B 1 311 ? 5.060 41.013 -5.677 1.00 19.73 311 LEU B C 1
ATOM 5010 O O . LEU B 1 311 ? 4.766 41.811 -6.594 1.00 21.04 311 LEU B O 1
#

InterPro domains:
  IPR001295 Dihydroorotate dehydrogenase, conserved site [PS00911] (38-57)
  IPR001295 Dihydroorotate dehydrogenase, conserved site [PS00912] (245-265)
  IPR005720 Dihydroorotate dehydrogenase, catalytic [PF01180] (1-293)
  IPR012135 Dihydroorotate dehydrogenase, class 1/ 2 [PIRSF000164] (2-308)
  IPR013785 Aldolase-type TIM barrel [G3DSA:3.20.20.70] (11-304)
  IPR023359 Dihydroorotate dehydrogenase A, chain A, domain 2 [G3DSA:2.30.26.10] (53-220)
  IPR024920 Dihydroorotate dehydrogenase, class 1 [MF_00224] (2-308)
  IPR033886 Dihydroorotate dehydrogenase, class 1A [cd04741] (4-293)
  IPR050074 Dihydroorotate dehydrogenase [PTHR48109] (2-307)

Foldseek 3Di:
DAWFAALNFIFPHQEEADAPAQAAALVSVVQLQVFPGRAYEHHAAFQAAAQFDDPPAKDADPFFIWGQRRRGHHHLVRVVVSQLVVVVVPPHGAHYEYHHEYQDLVRVLVSLVVCQPDPRQHAYEYEQCRQRHVPRHRNLVVLVSVLVSVVVSQVRRDHAYEYEAAFDDDLVSLQSVQVSVQVDLHRAYEDHDFNFFDWDADVVVRATRTPPPRNTGGTAANVCLVRQLCSLLSNQVRHDVNYAYEGEGRDQALVSVLSSQLSGHRHYHYYRNCNVVPSNSSVHRVVRVVVVCVVVVHDYSVVRGNNDDDD/DAWFAALNFIFPHQEEADAPAQAAALVSVVQLQVFPGRAYEHHAAFQAAAQFDDPPAKDADPFFIWGQRQRHHHHLVRVVVSQLVVVVVPPGRAHYEYHHEYPDLVRVLVSLVVCLPDPRQHAYEYEQARQNHVPDDRNLVVLVSVLVSVVVSQVRRDHAYEYEAAFDDDLVSLQSVQVSVQVDLHRAYEDHDFNFFDWDADVVVRATRTDPPRNTGGTAANVCLVRQLCSLLSNQVRHDVNYAYEGEGRDQALVSVLSSQLSGHRHYHYYRNCNVVPSNSSVHRVVRVVVVCVVVVHDYSVVRGNNDDDD

Sequence (622 aa):
MMLNTTFANAKFANPFMNASGVHCMTIEEDLEELKASQAGAYITKSSTLEKREGNPLPRYVDLELGSINSMGLLPNLGFDYYLDYVLKNQKENAQEGPIFFSIAGMSAAENIAMLKKIQESDFSGITELNLSSCCPPNNVVPPGGEEPPQQLAYDFEATEKLLKEVFTFFTKPLGVKLPPYFDDLVHFDIMMAEILNQFPLTYVNSVNSIGNGLFIDPEAESSVVIKPKDGFGGIGGAYIKPTALANVRAFYTRLKPEIQIIGTGGIETGQDAFEHLLCGATMLQIGTALHKEGPAIFDRIIKELEEIMNQKGYQSSIADFHGKKLKSLMMLNTTFANAKFANPFMNASGVHCMTIEDLEEELKASQAGAYITKSSTLEKREGNPLPRYVDLELGSINSMGLPNLGFDYYLDYVLKNQKENAQEGPIFFSIAGMSAAEENIAMLKKIQESDFSGITELNLSCPNVPGEPQLAYDFEATEKLLKEVFTFFTKPLGVKLPPYFDDLVHFDIMMAEILNQFPLTYVNSVNSIGNGLFIDPEAESSVVIKPKDGFGGIGGAYIKPTALANVRAFYTRLKPEIQIIGTGGIETGQDAFEHLLLCGATMLQIGTALHKEGPAIFDRIIKELEEIMNQKGYQSIADFHGKKLKSL

Radius of gyration: 24.77 Å; Cα contacts (8 Å, |Δi|>4): 1534; chains: 2; bounding box: 51×81×56 Å

B-factor: mean 16.84, std 6.99, range [7.88, 55.18]

CATH classification: 3.20.20.70 (+1 more: 2.30.26.10)

Organism: Lactococcus lactis subsp. cremoris (strain MG1363) (NCBI:txid416870)

Solvent-accessible surface area: 22951 Å² total; per-residue (Å²): 69,5,102,13,68,0,15,157,19,150,5,66,9,0,0,0,0,6,20,33,21,48,1,58,47,70,132,32,0,57,84,1,63,85,23,97,17,8,4,6,0,0,18,4,0,4,70,139,143,78,156,22,37,80,128,62,37,47,37,81,9,171,34,4,4,0,39,12,53,21,4,3,0,56,4,1,103,65,0,21,63,6,0,45,126,19,54,168,108,132,65,54,148,17,35,10,0,0,0,0,0,8,53,56,55,77,28,7,22,34,0,0,89,95,0,35,122,24,119,4,78,3,3,0,0,0,14,3,1,26,43,40,80,120,69,44,31,0,53,0,36,56,45,149,33,0,48,159,7,0,102,86,0,39,108,30,6,114,42,49,2,0,0,10,0,0,0,2,7,5,54,49,34,0,74,60,0,5,133,13,0,44,88,11,98,4,23,0,0,0,0,2,24,30,2,1,4,0,0,59,2,52,31,143,49,15,11,2,28,0,76,13,73,89,0,12,1,11,2,10,10,39,16,5,31,4,5,0,1,0,0,0,38,1,0,84,83,68,16,58,121,120,6,54,3,0,0,10,6,13,6,97,51,0,78,15,0,0,4,0,0,0,0,2,0,17,0,0,1,1,15,22,12,0,84,98,73,17,32,73,0,0,54,70,0,19,125,57,0,49,89,37,0,86,139,59,62,43,148,38,16,77,54,0,50,11,115,14,116,57,96,66,4,98,14,70,0,14,158,18,150,6,70,8,0,0,0,0,7,20,34,21,49,1,59,47,62,119,32,0,83,74,1,84,87,22,97,17,8,3,5,0,0,18,4,0,2,64,128,144,60,156,23,13,78,128,61,36,48,37,79,10,171,34,4,4,0,25,0,48,0,7,3,0,56,5,1,92,64,0,18,79,18,1,41,146,22,53,162,116,134,70,54,148,20,36,11,0,0,1,0,3,17,67,55,56,77,26,7,11,32,0,0,91,90,0,45,141,23,118,5,80,3,4,0,0,0,18,3,1,24,8,10,12,69,71,85,76,6,51,0,38,71,41,149,33,0,48,161,7,0,106,83,0,39,109,47,6,116,40,48,1,0,0,9,0,0,0,2,7,2,52,23,30,0,71,60,0,5,133,13,0,42,90,11,101,4,23,0,0,0,0,3,19,21,2,1,4,0,0,57,1,51,24,140,50,15,12,3,28,0,86,10,42,87,0,14,0,0,2,10,9,39,16,5,32,3,4,0,1,0,0,0,37,0,0,82,84,68,17,58,118,120,6,53,4,0,0,10,6,13,7,97,51,1,77,15,0,0,4,0,0,0,0,2,0,17,0,0,0,1,16,22,14,0,84,97,74,17,33,73,0,0,55,70,0,20,124,58,0,50,89,36,0,85,139,57,61,42,145,38,13,72,62,0,47,11,113,13,114,56,97

Secondary structure (DSSP, 8-state):
---EEETTEEESSSEEEPTTSS-SSHHHHHHHHHSS-S--BPPPB-SS-B--SPSP-EEEETTEEEE-----BS-HHHHHHHHHHHHHHT-SSSPPEEEE--SSHHHHHHHHHHHHHS---SEEEEES----SSS---GGG-HHHHHHHHHHHTTT--S-EEEEE----SHHHHHHHHHHHTTS---EEEE--PEEEEE-EETTTTEES-SGGGGEEEEESGGGHHHHHHHHHHHHTTS-TTSEEEEESS--SHHHHHHHHHHT-SEEEE-HHHHHH-THHHHHHHHHHHHHHHHHT--SGGGTTT-PBP-/---EEETTEEESSSEEEPTTSS-SSHHHHHHHHHSS-S--BPPPB-SS-B--SPSP-EEEETTEEEE-----BS-HHHHHHHHHHHHHHT-SSSPPEEEE--SSHHHHHHHHHHHHHS---SEEEEE---TTSTT---GGG-HHHHHHHHHHHTTT--S-EEEEE----SHHHHHHHHHHHTTS---EEEE--PEEEEE-EETTTTEES-SGGGGEEEEESGGGHHHHHHHHHHHHTTS-TTSEEEEESS--SHHHHHHHHHHT-SEEEE-HHHHHH-THHHHHHHHHHHHHHHHHT--SGGGTTT-PBP-